Protein AF-A0A942GNZ6-F1 (afdb_monomer)

Mean predicted aligned error: 8.79 Å

Foldseek 3Di:
DDDDDDDPPDDPPLVQQDDPDDDDDDDDDDDDDDDSDSDRDLCCLQPQFHVLFQAADPVLCVQLNVVVVVVVQVQEADDVRNDHHDSSCRGNLNSCVVSVRDLVSVCVSPVVPRADPQCSCLSPVPDQLSNSVRTGRLNWQDDRSDTHGLLNLLLDAVVVCVVVVHDPVSVVVSLVSNVDPSNLLSSLSNQLRVVLVCPPPPPDPCPPQRLSQLQDFFHSVFHHDYPLCCVPQDDPVVSVVVSLCRRCSSVVRPDHSNCSGLLNVCVVVVRDLVSVVVSCVVSVNSDDPQCSVLSPVPDQQSNSVRTGRLNWQDDNRDTHGLCNVPPDAPVVCVVVVHDLVSLVVSLVSCPPSVSSVVSSVNSVVRSVVRVD

pLDDT: mean 85.35, std 20.82, range [24.28, 98.38]

Nearest PDB structures (foldseek):
  4gml-assembly2_B  TM=2.054E-01  e=7.562E+00  Homo sapiens

Solvent-accessible surface area (backbone atoms only — not comparable to full-atom values): 21735 Å² total; per-residue (Å²): 141,81,83,89,81,87,78,84,76,76,73,89,83,59,74,75,47,61,84,94,75,82,92,84,80,90,83,83,91,83,92,78,83,89,71,90,70,75,51,81,39,73,60,70,61,52,27,44,47,30,66,84,48,60,34,72,66,73,63,54,24,75,72,66,36,52,68,56,46,49,63,56,58,70,46,31,34,48,100,92,35,88,71,59,45,63,51,86,62,46,21,41,46,49,48,37,62,75,69,62,56,52,68,69,60,48,54,66,66,43,67,78,71,80,56,52,73,64,38,51,50,20,50,73,61,79,40,64,39,51,34,42,68,59,33,47,15,98,60,28,47,76,55,92,60,43,69,40,25,47,41,53,49,18,51,32,24,43,56,56,38,54,76,71,70,50,50,68,68,61,50,52,58,50,45,71,74,52,77,44,84,95,33,45,51,30,52,44,10,37,50,10,8,47,54,60,70,59,41,97,78,55,74,77,75,77,70,77,79,46,51,65,66,49,42,29,47,47,28,58,82,54,30,12,34,60,52,54,57,69,69,75,76,47,59,66,68,65,48,49,62,56,40,43,41,30,23,42,89,75,39,73,53,75,36,58,54,76,62,52,26,56,45,50,48,37,64,76,69,64,54,52,66,71,60,50,53,49,47,33,52,76,66,69,49,83,61,55,71,67,42,51,50,20,45,72,63,76,38,66,44,48,37,39,73,63,30,48,12,90,51,27,47,78,50,98,57,43,71,41,19,42,56,67,60,58,91,57,58,71,68,58,36,54,76,65,69,53,49,66,69,58,50,57,56,48,48,65,70,47,58,88,42,73,76,43,48,70,45,49,56,52,51,53,54,49,49,59,60,72,74,106

Structure (mmCIF, N/CA/C/O backbone):
data_AF-A0A942GNZ6-F1
#
_entry.id   AF-A0A942GNZ6-F1
#
loop_
_atom_site.group_PDB
_atom_site.id
_atom_site.type_symbol
_atom_site.label_atom_id
_atom_site.label_alt_id
_atom_site.label_comp_id
_atom_site.label_asym_id
_atom_site.label_entity_id
_atom_site.label_seq_id
_atom_site.pdbx_PDB_ins_code
_atom_site.Cartn_x
_atom_site.Cartn_y
_atom_site.Cartn_z
_atom_site.occupancy
_atom_site.B_iso_or_equiv
_atom_site.auth_seq_id
_atom_site.auth_comp_id
_atom_site.auth_asym_id
_atom_site.auth_atom_id
_atom_site.pdbx_PDB_model_num
ATOM 1 N N . MET A 1 1 ? -13.269 -2.669 -59.154 1.00 30.70 1 MET A N 1
ATOM 2 C CA . MET A 1 1 ? -13.558 -4.044 -58.673 1.00 30.70 1 MET A CA 1
ATOM 3 C C . MET A 1 1 ? -12.275 -4.566 -58.035 1.00 30.70 1 MET A C 1
ATOM 5 O O . MET A 1 1 ? -11.305 -4.626 -58.759 1.00 30.70 1 MET A O 1
ATOM 9 N N . LYS A 1 2 ? -12.119 -4.873 -56.744 1.00 30.69 2 LYS A N 1
ATOM 10 C CA . LYS A 1 2 ? -13.015 -5.058 -55.595 1.00 30.69 2 LYS A CA 1
ATOM 11 C C . LYS A 1 2 ? -12.246 -4.643 -54.313 1.00 30.69 2 LYS A C 1
ATOM 13 O O . LYS A 1 2 ? -11.154 -5.141 -54.103 1.00 30.69 2 LYS A O 1
ATOM 18 N N . ARG A 1 3 ? -12.880 -3.760 -53.524 1.00 27.64 3 ARG A N 1
ATOM 19 C CA . ARG A 1 3 ? -13.060 -3.733 -52.047 1.00 27.64 3 ARG A CA 1
ATOM 20 C C . ARG A 1 3 ? -11.822 -3.884 -51.133 1.00 27.64 3 ARG A C 1
ATOM 22 O O . ARG A 1 3 ? -11.177 -4.915 -51.139 1.00 27.64 3 ARG A O 1
ATOM 29 N N . LEU A 1 4 ? -11.459 -2.824 -50.396 1.00 30.05 4 LEU A N 1
ATOM 30 C CA . LEU A 1 4 ? -11.940 -2.470 -49.036 1.00 30.05 4 LEU A CA 1
ATOM 31 C C . LEU A 1 4 ? -11.405 -3.421 -47.952 1.00 30.05 4 LEU A C 1
ATOM 33 O O . LEU A 1 4 ? -11.933 -4.514 -47.814 1.00 30.05 4 LEU A O 1
ATOM 37 N N . PHE A 1 5 ? -10.460 -2.944 -47.137 1.00 24.28 5 PHE A N 1
ATOM 38 C CA . PHE A 1 5 ? -10.601 -2.938 -45.677 1.00 24.28 5 PHE A CA 1
ATOM 39 C C . PHE A 1 5 ? -9.716 -1.828 -45.097 1.00 24.28 5 PHE A C 1
ATOM 41 O O . PHE A 1 5 ? -8.492 -1.914 -45.080 1.00 24.28 5 PHE A O 1
ATOM 48 N N . ALA A 1 6 ? -10.372 -0.746 -44.683 1.00 32.25 6 ALA A N 1
ATOM 49 C CA . ALA A 1 6 ? -9.806 0.240 -43.785 1.00 32.25 6 ALA A CA 1
ATOM 50 C C . ALA A 1 6 ? -9.588 -0.444 -42.429 1.00 32.25 6 ALA A C 1
ATOM 52 O O . ALA A 1 6 ? -10.545 -0.959 -41.851 1.00 32.25 6 ALA A O 1
ATOM 53 N N . LEU A 1 7 ? -8.351 -0.459 -41.937 1.00 25.38 7 LEU A N 1
ATOM 54 C CA . LEU A 1 7 ? -8.066 -0.782 -40.545 1.00 25.38 7 LEU A CA 1
ATOM 55 C C . LEU A 1 7 ? -7.549 0.490 -39.878 1.00 25.38 7 LEU A C 1
ATOM 57 O O . LEU A 1 7 ? -6.362 0.804 -39.888 1.00 25.38 7 LEU A O 1
ATOM 61 N N . SER A 1 8 ? -8.496 1.256 -39.350 1.00 28.06 8 SER A N 1
ATOM 62 C CA . SER A 1 8 ? -8.249 2.311 -38.379 1.00 28.06 8 SER A CA 1
ATOM 63 C C . SER A 1 8 ? -7.692 1.661 -37.109 1.00 28.06 8 SER A C 1
ATOM 65 O O . SER A 1 8 ? -8.455 1.230 -36.249 1.00 28.06 8 SER A O 1
ATOM 67 N N . VAL A 1 9 ? -6.369 1.540 -36.996 1.00 30.28 9 VAL A N 1
ATOM 68 C CA . VAL A 1 9 ? -5.722 1.187 -35.727 1.00 30.28 9 VAL A CA 1
ATOM 69 C C . VAL A 1 9 ? -5.603 2.477 -34.931 1.00 30.28 9 VAL A C 1
ATOM 71 O O . VAL A 1 9 ? -4.687 3.277 -35.118 1.00 30.28 9 VAL A O 1
ATOM 74 N N . ALA A 1 10 ? -6.611 2.696 -34.090 1.00 28.55 10 ALA A N 1
ATOM 75 C CA . ALA A 1 10 ? -6.543 3.640 -32.995 1.00 28.55 10 ALA A CA 1
ATOM 76 C C . ALA A 1 10 ? -5.301 3.308 -32.158 1.00 28.55 10 ALA A C 1
ATOM 78 O O . ALA A 1 10 ? -5.138 2.195 -31.657 1.00 28.55 10 ALA A O 1
ATOM 79 N N . ILE A 1 11 ? -4.407 4.284 -32.096 1.00 35.56 11 ILE A N 1
ATOM 80 C CA . ILE A 1 11 ? -3.143 4.253 -31.379 1.00 35.56 11 ILE A CA 1
ATOM 81 C C . ILE A 1 11 ? -3.418 3.914 -29.909 1.00 35.56 11 ILE A C 1
ATOM 83 O O . ILE A 1 11 ? -4.244 4.547 -29.249 1.00 35.56 11 ILE A O 1
ATOM 87 N N . ILE A 1 12 ? -2.710 2.899 -29.414 1.00 38.16 12 ILE A N 1
ATOM 88 C CA . ILE A 1 12 ? -2.631 2.498 -28.008 1.00 38.16 12 ILE A CA 1
ATOM 89 C C . ILE A 1 12 ? -1.892 3.617 -27.255 1.00 38.16 12 ILE A C 1
ATOM 91 O O . ILE A 1 12 ? -0.700 3.542 -27.006 1.00 38.16 12 ILE A O 1
ATOM 95 N N . LEU A 1 13 ? -2.610 4.700 -26.964 1.00 33.84 13 LEU A N 1
ATOM 96 C CA . LEU A 1 13 ? -2.236 5.751 -26.008 1.00 33.84 13 LEU A CA 1
ATOM 97 C C . LEU A 1 13 ? -3.408 6.078 -25.058 1.00 33.84 13 LEU A C 1
ATOM 99 O O . LEU A 1 13 ? -3.361 7.047 -24.314 1.00 33.84 13 LEU A O 1
ATOM 103 N N . VAL A 1 14 ? -4.466 5.249 -25.056 1.00 31.88 14 VAL A N 1
ATOM 104 C CA . VAL A 1 14 ? -5.669 5.416 -24.205 1.00 31.88 14 VAL A CA 1
ATOM 105 C C . VAL A 1 14 ? -6.082 4.117 -23.477 1.00 31.88 14 VAL A C 1
ATOM 107 O O . VAL A 1 14 ? -7.040 4.101 -22.715 1.00 31.88 14 VAL A O 1
ATOM 110 N N . LEU A 1 15 ? -5.358 3.001 -23.631 1.00 31.75 15 LEU A N 1
ATOM 111 C CA . LEU A 1 15 ? -5.789 1.702 -23.072 1.00 31.75 15 LEU A CA 1
ATOM 112 C C . LEU A 1 15 ? -5.296 1.379 -21.647 1.00 31.75 15 LEU A C 1
ATOM 114 O O . LEU A 1 15 ? -5.539 0.273 -21.175 1.00 31.75 15 LEU A O 1
ATOM 118 N N . LEU A 1 16 ? -4.675 2.329 -20.938 1.00 37.81 16 LEU A N 1
ATOM 119 C CA . LEU A 1 16 ? -4.402 2.199 -19.493 1.00 37.81 16 LEU A CA 1
ATOM 120 C C . LEU A 1 16 ? -5.366 3.011 -18.601 1.00 37.81 16 LEU A C 1
ATOM 122 O O . LEU A 1 16 ? -5.393 2.784 -17.394 1.00 37.81 16 LEU A O 1
ATOM 126 N N . SER A 1 17 ? -6.206 3.892 -19.169 1.00 33.50 17 SER A N 1
ATOM 127 C CA . SER A 1 17 ? -7.111 4.786 -18.413 1.00 33.50 17 SER A CA 1
ATOM 128 C C . SER A 1 17 ? -8.609 4.507 -18.591 1.00 33.50 17 SER A C 1
ATOM 130 O O . SER A 1 17 ? -9.454 5.217 -18.049 1.00 33.50 17 SER A O 1
ATOM 132 N N . VAL A 1 18 ? -8.977 3.450 -19.312 1.00 34.66 18 VAL A N 1
ATOM 133 C CA . VAL A 1 18 ? -10.366 2.995 -19.443 1.00 34.66 18 VAL A CA 1
ATOM 134 C C . VAL A 1 18 ? -10.344 1.482 -19.240 1.00 34.66 18 VAL A C 1
ATOM 136 O O . VAL A 1 18 ? -9.427 0.836 -19.731 1.00 34.66 18 VAL A O 1
ATOM 139 N N . TRP A 1 19 ? -11.365 0.917 -18.590 1.00 33.91 19 TRP A N 1
ATOM 140 C CA . TRP A 1 19 ? -11.594 -0.526 -18.353 1.00 33.91 19 TRP A CA 1
ATOM 141 C C . TRP A 1 19 ? -11.215 -1.064 -16.961 1.00 33.91 19 TRP A C 1
ATOM 143 O O . TRP A 1 19 ? -10.550 -2.084 -16.809 1.00 33.91 19 TRP A O 1
ATOM 153 N N . GLY A 1 20 ? -11.785 -0.422 -15.936 1.00 29.28 20 GLY A N 1
ATOM 154 C CA . GLY A 1 20 ? -12.103 -1.024 -14.635 1.00 29.28 20 GLY A CA 1
ATOM 155 C C . GLY A 1 20 ? -13.591 -1.381 -14.463 1.00 29.28 20 GLY A C 1
ATOM 156 O O . GLY A 1 20 ? -14.082 -1.384 -13.342 1.00 29.28 20 GLY A O 1
ATOM 157 N N . CYS A 1 21 ? -14.341 -1.644 -15.540 1.00 26.30 21 CYS A N 1
ATOM 158 C CA . CYS A 1 21 ? -15.750 -2.054 -15.457 1.00 26.30 21 CYS A CA 1
ATOM 159 C C . CYS A 1 21 ? -15.958 -3.408 -16.143 1.00 26.30 21 CYS A C 1
ATOM 161 O O . CYS A 1 21 ? -15.925 -3.499 -17.367 1.00 26.30 21 CYS A O 1
ATOM 163 N N . SER A 1 22 ? -16.196 -4.456 -15.351 1.00 28.67 22 SER A N 1
ATOM 164 C CA . SER A 1 22 ? -16.957 -5.624 -15.809 1.00 28.67 22 SER A CA 1
ATOM 165 C C . SER A 1 22 ? -18.412 -5.464 -15.363 1.00 28.67 22 SER A C 1
ATOM 167 O O . SER A 1 22 ? -18.643 -5.231 -14.174 1.00 28.67 22 SER A O 1
ATOM 169 N N . PRO A 1 23 ? -19.389 -5.603 -16.272 1.00 29.11 23 PRO A N 1
ATOM 170 C CA . PRO A 1 23 ? -20.788 -5.735 -15.916 1.00 29.11 23 PRO A CA 1
ATOM 171 C C . PRO A 1 23 ? -21.055 -7.201 -15.564 1.00 29.11 23 PRO A C 1
ATOM 173 O O . PRO A 1 23 ? -20.909 -8.061 -16.420 1.00 29.11 23 PRO A O 1
ATOM 176 N N . ASP A 1 24 ? -21.367 -7.475 -14.296 1.00 27.41 24 ASP A N 1
ATOM 177 C CA . ASP A 1 24 ? -22.342 -8.496 -13.882 1.00 27.41 24 ASP A CA 1
ATOM 178 C C . ASP A 1 24 ? -22.427 -8.559 -12.350 1.00 27.41 24 ASP A C 1
ATOM 180 O O . ASP A 1 24 ? -21.674 -9.271 -11.685 1.00 27.41 24 ASP A O 1
ATOM 184 N N . ARG A 1 25 ? -23.376 -7.793 -11.792 1.00 25.72 25 ARG A N 1
ATOM 185 C CA . ARG A 1 25 ? -24.180 -8.146 -10.604 1.00 25.72 25 ARG A CA 1
ATOM 186 C C . ARG A 1 25 ? -25.347 -7.157 -10.448 1.00 25.72 25 ARG A C 1
ATOM 188 O O . ARG A 1 25 ? -25.228 -6.103 -9.836 1.00 25.72 25 ARG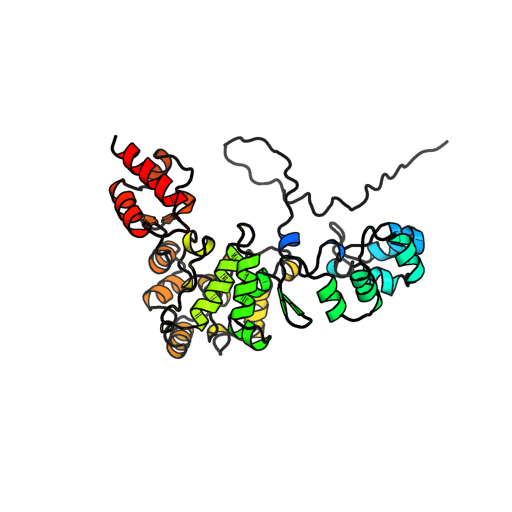 A O 1
ATOM 195 N N . ILE A 1 26 ? -26.490 -7.532 -11.017 1.00 27.45 26 ILE A N 1
ATOM 196 C CA . ILE A 1 26 ? -27.843 -7.111 -10.598 1.00 27.45 26 ILE A CA 1
ATOM 197 C C . ILE A 1 26 ? -28.095 -7.783 -9.223 1.00 27.45 26 ILE A C 1
ATOM 199 O O . ILE A 1 26 ? -27.722 -8.944 -9.078 1.00 27.45 26 ILE A O 1
ATOM 203 N N . ALA A 1 27 ? -28.649 -7.207 -8.145 1.00 26.77 27 ALA A N 1
ATOM 204 C CA . ALA A 1 27 ? -29.471 -6.021 -7.845 1.00 26.77 27 ALA A CA 1
ATOM 205 C C . ALA A 1 27 ? -29.031 -5.449 -6.458 1.00 26.77 27 ALA A C 1
ATOM 207 O O . ALA A 1 27 ? -28.378 -6.166 -5.709 1.00 26.77 27 ALA A O 1
ATOM 208 N N . SER A 1 28 ? -29.327 -4.225 -5.993 1.00 28.25 28 SER A N 1
ATOM 209 C CA . SER A 1 28 ? -30.543 -3.412 -6.134 1.00 28.25 28 SER A CA 1
ATOM 210 C C . SER A 1 28 ? -30.326 -1.915 -5.798 1.00 28.25 28 SER A C 1
ATOM 212 O O . SER A 1 28 ? -29.777 -1.596 -4.749 1.00 28.25 28 SER A O 1
ATOM 214 N N . ASN A 1 29 ? -30.895 -1.056 -6.655 1.00 28.33 29 ASN A N 1
ATOM 215 C CA . ASN A 1 29 ? -31.471 0.292 -6.467 1.00 28.33 29 ASN A CA 1
ATOM 216 C C . ASN A 1 29 ? -30.676 1.459 -5.834 1.00 28.33 29 ASN A C 1
ATOM 218 O O . ASN A 1 29 ? -30.572 1.573 -4.617 1.00 28.33 29 ASN A O 1
ATOM 222 N N . GLY A 1 30 ? -30.355 2.451 -6.680 1.00 25.31 30 GLY A N 1
ATOM 223 C CA . GLY A 1 30 ? -30.144 3.856 -6.294 1.00 25.31 30 GLY A CA 1
ATOM 224 C C . GLY A 1 30 ? -29.329 4.638 -7.329 1.00 25.31 30 GLY A C 1
ATOM 225 O O . GLY A 1 30 ? -28.113 4.535 -7.337 1.00 25.31 30 GLY A O 1
ATOM 226 N N . SER A 1 31 ? -29.984 5.386 -8.221 1.00 34.44 31 SER A N 1
ATOM 227 C CA . SER A 1 31 ? -29.381 6.066 -9.380 1.00 34.44 31 SER A CA 1
ATOM 228 C C . SER A 1 31 ? -28.439 7.222 -9.023 1.00 34.44 31 SER A C 1
ATOM 230 O O . SER A 1 31 ? -28.884 8.119 -8.311 1.00 34.44 31 SER A O 1
ATOM 232 N N . ILE A 1 32 ? -27.253 7.301 -9.641 1.00 30.58 32 ILE A N 1
ATOM 233 C CA . ILE A 1 32 ? -26.546 8.556 -9.978 1.00 30.58 32 ILE A CA 1
ATOM 234 C C . ILE A 1 32 ? -25.760 8.304 -11.277 1.00 30.58 32 ILE A C 1
ATOM 236 O O . ILE A 1 32 ? -25.175 7.240 -11.441 1.00 30.58 32 ILE A O 1
ATOM 240 N N . GLY A 1 33 ? -25.837 9.247 -12.220 1.00 25.83 33 GLY A N 1
ATOM 241 C CA . GLY A 1 33 ? -25.373 9.106 -13.600 1.00 25.83 33 GLY A CA 1
ATOM 242 C C . GLY A 1 33 ? -23.880 8.821 -13.763 1.00 25.83 33 GLY A C 1
ATOM 243 O O . GLY A 1 33 ? -23.040 9.409 -13.083 1.00 25.83 33 GLY A O 1
ATOM 244 N N . ASP A 1 34 ? -23.584 7.953 -14.728 1.00 28.97 34 ASP A N 1
ATOM 245 C CA . ASP A 1 34 ? -22.237 7.625 -15.178 1.00 28.97 34 ASP A CA 1
ATOM 246 C C . ASP A 1 34 ? -21.576 8.851 -15.817 1.00 28.97 34 ASP A C 1
ATOM 248 O O . ASP A 1 34 ? -21.772 9.173 -16.991 1.00 28.97 34 ASP A O 1
ATOM 252 N N . VAL A 1 35 ? -20.762 9.543 -15.027 1.00 29.16 35 VAL A N 1
ATOM 253 C CA . VAL A 1 35 ? -19.700 10.399 -15.545 1.00 29.16 35 VAL A CA 1
ATOM 254 C C . VAL A 1 35 ? -18.499 9.489 -15.774 1.00 29.16 35 VAL A C 1
ATOM 256 O O . VAL A 1 35 ? -17.950 8.931 -14.826 1.00 29.16 35 VAL A O 1
ATOM 259 N N . ALA A 1 36 ? -18.090 9.332 -17.033 1.00 32.31 36 ALA A N 1
ATOM 260 C CA . ALA A 1 36 ? -16.827 8.698 -17.386 1.00 32.31 36 ALA A CA 1
ATOM 261 C C . ALA A 1 36 ? -15.671 9.524 -16.795 1.00 32.31 36 ALA A C 1
ATOM 263 O O . ALA A 1 36 ? -15.212 10.499 -17.387 1.00 32.31 36 ALA A O 1
ATOM 264 N N . SER A 1 37 ? -15.239 9.156 -15.592 1.00 30.45 37 SER A N 1
ATOM 265 C CA . SER A 1 37 ? -14.020 9.656 -14.971 1.00 30.45 37 SER A CA 1
ATOM 266 C C . SER A 1 37 ? -12.858 8.823 -15.501 1.00 30.45 37 SER A C 1
ATOM 268 O O . SER A 1 37 ? -12.785 7.622 -15.234 1.00 30.45 37 SER A O 1
ATOM 270 N N . GLY A 1 38 ? -11.965 9.441 -16.278 1.00 32.91 38 GLY A N 1
ATOM 271 C CA . GLY A 1 38 ? -10.654 8.881 -16.613 1.00 32.91 38 GLY A CA 1
ATOM 272 C C . GLY A 1 38 ? -9.773 8.852 -15.366 1.00 32.91 38 GLY A C 1
ATOM 273 O O . GLY A 1 38 ? -8.862 9.661 -15.231 1.00 32.91 38 GLY A O 1
ATOM 274 N N . GLY A 1 39 ? -10.115 7.984 -14.414 1.00 34.97 39 GLY A N 1
ATOM 275 C CA . GLY A 1 39 ? -9.383 7.816 -13.169 1.00 34.97 39 GLY A CA 1
ATOM 276 C C . GLY A 1 39 ? -8.061 7.112 -13.436 1.00 34.97 39 GLY A C 1
ATOM 277 O O . GLY A 1 39 ? -8.053 6.027 -14.017 1.00 34.97 39 GLY A O 1
ATOM 278 N N . SER A 1 40 ? -6.962 7.725 -12.996 1.00 54.16 40 SER A N 1
ATOM 279 C CA . SER A 1 40 ? -5.656 7.076 -12.886 1.00 54.16 40 SER A CA 1
ATOM 280 C C . SER A 1 40 ? -5.833 5.689 -12.283 1.00 54.16 40 SER A C 1
ATOM 282 O O . SER A 1 40 ? -6.321 5.539 -11.158 1.00 54.16 40 SER A O 1
ATOM 284 N N . SER A 1 41 ? -5.498 4.657 -13.055 1.00 72.94 41 SER A N 1
ATOM 285 C CA . SER A 1 41 ? -5.604 3.288 -12.568 1.00 72.94 41 SER A CA 1
ATOM 286 C C . SER A 1 41 ? -4.675 3.137 -11.358 1.00 72.94 41 SER A C 1
ATOM 288 O O . SER A 1 41 ? -3.578 3.693 -11.335 1.00 72.94 41 SER A O 1
ATOM 290 N N . ARG A 1 42 ? -5.078 2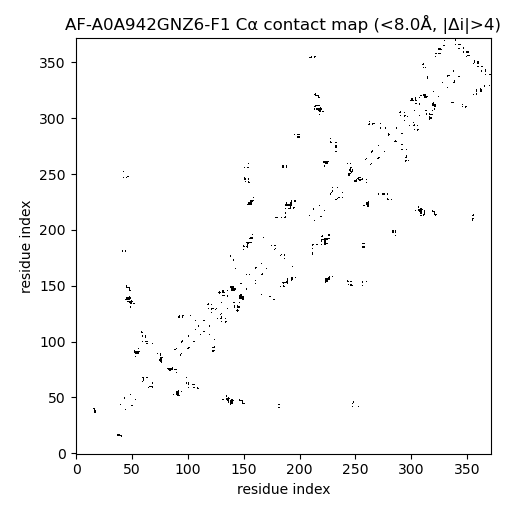.382 -10.327 1.00 80.81 42 ARG A N 1
ATOM 291 C CA . ARG A 1 42 ? -4.251 2.132 -9.121 1.00 80.81 42 ARG A CA 1
ATOM 292 C C . ARG A 1 42 ? -2.829 1.637 -9.461 1.00 80.81 42 ARG A C 1
ATOM 294 O O . ARG A 1 42 ? -1.904 1.793 -8.672 1.00 80.81 42 ARG A O 1
ATOM 301 N N . TRP A 1 43 ? -2.658 1.079 -10.657 1.00 79.06 43 TRP A N 1
ATOM 302 C CA . TRP A 1 43 ? -1.380 0.700 -11.240 1.00 79.06 43 TRP A CA 1
ATOM 303 C C . TRP A 1 43 ? -0.419 1.881 -11.465 1.00 79.06 43 TRP A C 1
ATOM 305 O O . TRP A 1 43 ? 0.763 1.729 -11.186 1.00 79.06 43 TRP A O 1
ATOM 315 N N . GLU A 1 44 ? -0.886 3.059 -11.888 1.00 82.81 44 GLU A N 1
ATOM 316 C CA . GLU A 1 44 ? -0.031 4.250 -12.072 1.00 82.81 44 GLU A CA 1
ATOM 317 C C . GLU A 1 44 ? 0.602 4.698 -10.748 1.00 82.81 44 GLU A C 1
ATOM 319 O O . GLU A 1 44 ? 1.790 5.007 -10.679 1.00 82.81 44 GLU A O 1
ATOM 324 N N . PHE A 1 45 ? -0.183 4.664 -9.670 1.00 89.19 45 PHE A N 1
ATOM 325 C CA . PHE A 1 45 ? 0.265 5.004 -8.320 1.00 89.19 45 PHE A CA 1
ATOM 326 C C . PHE A 1 45 ? 1.284 4.003 -7.762 1.00 89.19 45 PHE A C 1
ATOM 328 O O . PHE A 1 45 ? 2.198 4.383 -7.034 1.00 89.19 45 PHE A O 1
ATOM 335 N N . LEU A 1 46 ? 1.148 2.725 -8.114 1.00 90.75 46 LEU A N 1
ATOM 336 C CA . LEU A 1 46 ? 1.974 1.633 -7.590 1.00 90.75 46 LEU A CA 1
ATOM 337 C C . LEU A 1 46 ? 3.019 1.122 -8.590 1.00 90.75 46 LEU A C 1
ATOM 339 O O . LEU A 1 46 ? 3.652 0.092 -8.362 1.00 90.75 46 LEU A O 1
ATOM 343 N N . SER A 1 47 ? 3.241 1.854 -9.681 1.00 90.31 47 SER A N 1
ATOM 344 C CA . SER A 1 47 ? 4.316 1.564 -10.626 1.00 90.31 47 SER A CA 1
ATOM 345 C C . SER A 1 47 ? 5.661 2.008 -10.047 1.00 90.31 47 SER A C 1
ATOM 347 O O . SER A 1 47 ? 5.759 3.118 -9.520 1.00 90.31 47 SER A O 1
ATOM 349 N N . PRO A 1 48 ? 6.718 1.175 -10.123 1.00 94.50 48 PRO A N 1
ATOM 350 C CA . PRO A 1 48 ? 8.027 1.559 -9.603 1.00 94.50 48 PRO A CA 1
ATOM 351 C C . PRO A 1 48 ? 8.641 2.682 -10.444 1.00 94.50 48 PRO A C 1
ATOM 353 O O . PRO A 1 48 ? 9.227 3.618 -9.906 1.00 94.50 48 PRO A O 1
ATOM 356 N N . LEU A 1 49 ? 8.473 2.611 -11.762 1.00 95.38 49 LEU A N 1
ATOM 357 C CA . LEU A 1 49 ? 8.970 3.612 -12.694 1.00 95.38 49 LEU A CA 1
ATOM 358 C C . LEU A 1 49 ? 7.811 4.442 -13.256 1.00 95.38 49 LEU A C 1
ATOM 360 O O . LEU A 1 49 ? 6.657 4.014 -13.219 1.00 95.38 49 LEU A O 1
ATOM 364 N N . ASP A 1 50 ? 8.125 5.643 -13.724 1.00 93.19 50 ASP A N 1
ATOM 365 C CA . ASP A 1 50 ? 7.197 6.562 -14.364 1.00 93.19 50 ASP A CA 1
ATOM 366 C C . ASP A 1 50 ? 6.528 5.880 -15.571 1.00 93.19 50 ASP A C 1
ATOM 368 O O . ASP A 1 50 ? 7.208 5.156 -16.306 1.00 93.19 50 ASP A O 1
ATOM 372 N N . PRO A 1 51 ? 5.220 6.082 -15.809 1.00 90.19 51 PRO A N 1
ATOM 373 C CA . PRO A 1 51 ? 4.531 5.493 -16.953 1.00 90.19 51 PRO A CA 1
ATOM 374 C C . PRO A 1 51 ? 5.229 5.708 -18.304 1.00 90.19 51 PRO A C 1
ATOM 376 O O . PRO A 1 51 ? 5.158 4.821 -19.149 1.00 90.19 51 PRO A O 1
ATOM 379 N N . ILE A 1 52 ? 5.964 6.812 -18.501 1.00 91.31 52 ILE A N 1
ATOM 380 C CA . ILE A 1 52 ? 6.729 7.072 -19.736 1.00 91.31 52 ILE A CA 1
ATOM 381 C C . ILE A 1 52 ? 7.839 6.038 -20.007 1.00 91.31 52 ILE A C 1
ATOM 383 O O . ILE A 1 52 ? 8.305 5.884 -21.137 1.00 91.31 52 ILE A O 1
ATOM 387 N N . PHE A 1 53 ? 8.274 5.314 -18.972 1.00 94.50 53 PHE A N 1
ATOM 388 C CA . PHE A 1 53 ? 9.213 4.202 -19.091 1.00 94.50 53 PHE A CA 1
ATOM 389 C C . PHE A 1 53 ? 8.554 2.949 -19.689 1.00 94.50 53 PHE A C 1
ATOM 391 O O . PHE A 1 53 ? 9.204 2.183 -20.410 1.00 94.50 53 PHE A O 1
ATOM 398 N N . TYR A 1 54 ? 7.270 2.736 -19.380 1.00 90.31 54 TYR A N 1
ATOM 399 C CA . TYR A 1 54 ? 6.474 1.574 -19.773 1.00 90.31 54 TYR A CA 1
ATOM 400 C C . TYR A 1 54 ? 5.701 1.862 -21.053 1.00 90.31 54 TYR A C 1
ATOM 402 O O . TYR A 1 54 ? 4.529 2.235 -21.050 1.00 90.31 54 TYR A O 1
ATOM 410 N N . GLY A 1 55 ? 6.379 1.681 -22.173 1.00 88.19 55 GLY A N 1
ATOM 411 C CA . GLY A 1 55 ? 5.838 2.002 -23.476 1.00 88.19 55 GLY A CA 1
ATOM 412 C C . GLY A 1 55 ? 6.948 2.146 -24.493 1.00 88.19 55 GLY A C 1
ATOM 413 O O . GLY A 1 55 ? 8.135 2.088 -24.167 1.00 88.19 55 GLY A O 1
ATOM 414 N N . VAL A 1 56 ? 6.541 2.331 -25.741 1.00 91.56 56 VAL A N 1
ATOM 415 C CA . VAL A 1 56 ? 7.448 2.718 -26.814 1.00 91.56 56 VAL A CA 1
ATOM 416 C C . VAL A 1 56 ? 6.778 3.816 -27.610 1.00 91.56 56 VAL A C 1
ATOM 418 O O . VAL A 1 56 ? 5.670 3.628 -28.116 1.00 91.56 56 VAL A O 1
ATOM 421 N N . ASP A 1 57 ? 7.452 4.953 -27.728 1.00 92.12 57 ASP A N 1
ATOM 422 C CA . ASP A 1 57 ? 6.941 6.057 -28.520 1.00 92.12 57 ASP A CA 1
ATOM 423 C C . ASP A 1 57 ? 6.829 5.703 -29.996 1.00 92.12 57 ASP A C 1
ATOM 425 O O . ASP A 1 57 ? 7.649 4.987 -30.579 1.00 92.12 57 ASP A O 1
ATOM 429 N N . THR A 1 58 ? 5.832 6.296 -30.646 1.00 90.56 58 THR A N 1
ATOM 430 C CA . THR A 1 58 ? 5.572 6.059 -32.067 1.00 90.56 58 THR A CA 1
ATOM 431 C C . THR A 1 58 ? 6.735 6.491 -32.957 1.00 90.56 58 THR A C 1
ATOM 433 O O . THR A 1 58 ? 6.916 5.905 -34.024 1.00 90.56 58 THR A O 1
ATOM 436 N N . PHE A 1 59 ? 7.551 7.464 -32.522 1.00 94.75 59 PHE A N 1
ATOM 437 C CA . PHE A 1 59 ? 8.708 7.927 -33.293 1.00 94.75 59 PHE A CA 1
ATOM 438 C C . PHE A 1 59 ? 9.779 6.841 -33.455 1.00 94.75 59 PHE A C 1
ATOM 440 O O . PHE A 1 59 ? 10.534 6.875 -34.423 1.00 94.75 59 PHE A O 1
ATOM 447 N N . ILE A 1 60 ? 9.824 5.831 -32.575 1.00 97.12 60 ILE A N 1
ATOM 448 C CA . ILE A 1 60 ? 10.717 4.678 -32.749 1.00 97.12 60 ILE A CA 1
ATOM 449 C C . ILE A 1 60 ? 10.392 3.953 -34.057 1.00 97.12 60 ILE A C 1
ATOM 451 O O . ILE A 1 60 ? 11.298 3.559 -34.788 1.00 97.12 60 ILE A O 1
ATOM 455 N N . GLY A 1 61 ? 9.107 3.857 -34.410 1.00 96.25 61 GLY A N 1
ATOM 456 C CA . GLY A 1 61 ? 8.661 3.274 -35.674 1.00 96.25 61 GLY A CA 1
ATOM 457 C C . GLY A 1 61 ? 9.079 4.092 -36.897 1.00 96.25 61 GLY A C 1
ATOM 458 O O . GLY A 1 61 ? 9.254 3.522 -37.971 1.00 96.25 61 GLY A O 1
ATOM 459 N N . ASP A 1 62 ? 9.287 5.400 -36.742 1.00 95.81 62 ASP A N 1
ATOM 460 C CA . ASP A 1 62 ? 9.814 6.251 -37.810 1.00 95.81 62 ASP A CA 1
ATOM 461 C C . ASP A 1 62 ? 11.342 6.086 -37.974 1.00 95.81 62 ASP A C 1
ATOM 463 O O . ASP A 1 62 ? 11.862 6.338 -39.059 1.00 95.81 62 ASP A O 1
ATOM 467 N N . ILE A 1 63 ? 12.058 5.609 -36.942 1.00 97.88 63 ILE A N 1
ATOM 468 C CA . ILE A 1 63 ? 13.499 5.301 -37.007 1.00 97.88 63 ILE A CA 1
ATOM 469 C C . ILE A 1 63 ? 13.745 3.900 -37.586 1.00 97.88 63 ILE A C 1
ATOM 471 O O . ILE A 1 63 ? 14.531 3.747 -38.518 1.00 97.88 63 ILE A O 1
ATOM 475 N N . VAL A 1 64 ? 13.088 2.866 -37.045 1.00 97.81 64 VAL A N 1
ATOM 476 C CA . VAL A 1 64 ? 13.388 1.454 -37.387 1.00 97.81 64 VAL A CA 1
ATOM 477 C C . VAL A 1 64 ? 12.411 0.823 -38.382 1.00 97.81 64 VAL A C 1
ATOM 479 O O . VAL A 1 64 ? 12.561 -0.341 -38.763 1.00 97.81 64 VAL A O 1
ATOM 482 N N . GLY A 1 65 ? 11.396 1.578 -38.800 1.00 97.62 65 GLY A N 1
ATOM 483 C CA . GLY A 1 65 ? 10.281 1.092 -39.604 1.00 97.62 65 GLY A CA 1
ATOM 484 C C . GLY A 1 65 ? 9.131 0.560 -38.744 1.00 97.62 65 GLY A C 1
ATOM 485 O O . GLY A 1 65 ? 9.319 -0.199 -37.791 1.00 97.62 65 GLY A O 1
ATOM 486 N N . ARG A 1 66 ? 7.901 0.940 -39.109 1.00 96.19 66 ARG A N 1
ATOM 487 C CA . ARG A 1 66 ? 6.685 0.588 -38.356 1.00 96.19 66 ARG A CA 1
ATOM 488 C C . ARG A 1 66 ? 6.444 -0.913 -38.282 1.00 96.19 66 ARG A C 1
ATOM 490 O O . ARG A 1 66 ? 6.050 -1.402 -37.232 1.00 96.19 66 ARG A O 1
ATOM 497 N N . GLU A 1 67 ? 6.701 -1.637 -39.367 1.00 97.75 67 GLU A N 1
ATOM 498 C CA . GLU A 1 67 ? 6.546 -3.096 -39.406 1.00 97.75 67 GLU A CA 1
ATOM 499 C C . GLU A 1 67 ? 7.500 -3.783 -38.422 1.00 97.75 67 GLU A C 1
ATOM 501 O O . GLU A 1 67 ? 7.078 -4.667 -37.681 1.00 97.75 67 GLU A O 1
ATOM 506 N N . THR A 1 68 ? 8.750 -3.314 -38.339 1.00 98.00 68 THR A N 1
ATOM 507 C CA . THR A 1 68 ? 9.746 -3.800 -37.373 1.00 98.00 68 THR A CA 1
ATOM 508 C C . THR A 1 68 ? 9.287 -3.565 -35.935 1.00 98.00 68 THR A C 1
ATOM 510 O O . THR A 1 68 ? 9.333 -4.482 -35.115 1.00 98.00 68 THR A O 1
ATOM 513 N N . LEU A 1 69 ? 8.814 -2.352 -35.626 1.00 97.00 69 LEU A N 1
ATOM 514 C CA . LEU A 1 69 ? 8.322 -2.018 -34.289 1.00 97.00 69 LEU A CA 1
ATOM 515 C C . LEU A 1 69 ? 7.091 -2.858 -33.916 1.00 97.00 69 LEU A C 1
ATOM 517 O O . LEU A 1 69 ? 7.040 -3.409 -32.820 1.00 97.00 69 LEU A O 1
ATOM 521 N N . ILE A 1 70 ? 6.120 -3.000 -34.822 1.00 95.62 70 ILE A N 1
ATOM 522 C CA . ILE A 1 70 ? 4.916 -3.812 -34.589 1.00 95.62 70 ILE A CA 1
ATOM 523 C C . ILE A 1 70 ? 5.299 -5.274 -34.344 1.00 95.62 70 ILE A C 1
ATOM 525 O O . ILE A 1 70 ? 4.861 -5.855 -33.354 1.00 95.62 70 ILE A O 1
ATOM 529 N N . ALA A 1 71 ? 6.168 -5.849 -35.180 1.00 96.56 71 ALA A N 1
ATOM 530 C CA . ALA A 1 71 ? 6.634 -7.225 -35.018 1.00 96.56 71 ALA A CA 1
ATOM 531 C C . ALA A 1 71 ? 7.361 -7.453 -33.681 1.00 96.56 71 ALA A C 1
ATOM 533 O O . ALA A 1 71 ? 7.314 -8.551 -33.125 1.00 96.56 71 ALA A O 1
ATOM 534 N N . TRP A 1 72 ? 8.029 -6.428 -33.148 1.00 96.75 72 TRP A N 1
ATOM 535 C CA . TRP A 1 72 ? 8.625 -6.468 -31.816 1.00 96.75 72 TRP A CA 1
ATOM 536 C C . TRP A 1 72 ? 7.569 -6.398 -30.704 1.00 96.75 72 TRP A C 1
ATOM 538 O O . TRP A 1 72 ? 7.569 -7.251 -29.818 1.00 96.75 72 TRP A O 1
ATOM 548 N N . ILE A 1 73 ? 6.611 -5.468 -30.791 1.00 94.75 73 ILE A N 1
ATOM 549 C CA . ILE A 1 73 ? 5.502 -5.331 -29.828 1.00 94.75 73 ILE A CA 1
ATOM 550 C C . ILE A 1 73 ? 4.659 -6.617 -29.752 1.00 94.75 73 ILE A C 1
ATOM 552 O O . ILE A 1 73 ? 4.254 -7.042 -28.670 1.00 94.75 73 ILE A O 1
ATOM 556 N N . GLU A 1 74 ? 4.421 -7.289 -30.879 1.00 93.94 74 GLU A N 1
ATOM 557 C CA . GLU A 1 74 ? 3.621 -8.518 -30.936 1.00 93.94 74 GLU A CA 1
ATOM 558 C C . GLU A 1 74 ? 4.242 -9.708 -30.179 1.00 93.94 74 GLU A C 1
ATOM 560 O O . GLU A 1 74 ? 3.566 -10.722 -29.974 1.00 93.94 74 GLU A O 1
ATOM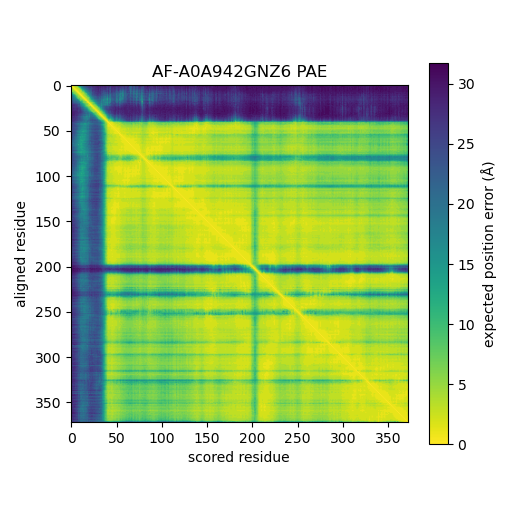 565 N N . GLN A 1 75 ? 5.500 -9.618 -29.738 1.00 95.06 75 GLN A N 1
ATOM 566 C CA . GLN A 1 75 ? 6.154 -10.656 -28.932 1.00 95.06 75 GLN A CA 1
ATOM 567 C C . GLN A 1 75 ? 5.693 -10.655 -27.468 1.00 95.06 75 GLN A C 1
ATOM 569 O O . GLN A 1 75 ? 5.837 -11.673 -26.781 1.00 95.06 75 GLN A O 1
ATOM 574 N N . PHE A 1 76 ? 5.144 -9.538 -26.989 1.00 93.75 76 PHE A N 1
ATOM 575 C CA . PHE A 1 76 ? 4.722 -9.362 -25.604 1.00 93.75 76 PHE A CA 1
ATOM 576 C C . PHE A 1 76 ? 3.274 -9.808 -25.387 1.00 93.75 76 PHE A C 1
ATOM 578 O O . PHE A 1 76 ? 2.460 -9.892 -26.312 1.00 93.75 76 PHE A O 1
ATOM 585 N N . GLN A 1 77 ? 2.955 -10.132 -24.137 1.00 89.94 77 GLN A N 1
ATOM 586 C CA . GLN A 1 77 ? 1.592 -10.418 -23.714 1.00 89.94 77 GLN A CA 1
ATOM 587 C C . GLN A 1 77 ? 0.699 -9.187 -23.900 1.00 89.94 77 GLN A C 1
ATOM 589 O O . GLN A 1 77 ? 1.113 -8.055 -23.659 1.00 89.94 77 GLN A O 1
ATOM 594 N N . SER A 1 78 ? -0.555 -9.418 -24.281 1.00 82.75 78 SER A N 1
ATOM 595 C CA . SER A 1 78 ? -1.569 -8.370 -24.411 1.00 82.75 78 SER A CA 1
ATOM 596 C C . SER A 1 78 ? -2.934 -8.851 -23.908 1.00 82.75 78 SER A C 1
ATOM 598 O O . SER A 1 78 ? -3.148 -10.063 -23.753 1.00 82.75 78 SER A O 1
ATOM 600 N N . PRO A 1 79 ? -3.888 -7.940 -23.643 1.00 67.94 79 PRO A N 1
ATOM 601 C CA . PRO A 1 79 ? -5.272 -8.316 -23.374 1.00 67.94 79 PRO A CA 1
ATOM 602 C C . PRO A 1 79 ? -5.838 -9.115 -24.562 1.00 67.94 79 PRO A C 1
ATOM 604 O O . PRO A 1 79 ? -6.100 -8.569 -25.627 1.00 67.94 79 PRO A O 1
ATOM 607 N N . GLY A 1 80 ? -5.961 -10.436 -24.403 1.00 75.00 80 GLY A N 1
ATOM 608 C CA . GLY A 1 80 ? -6.362 -11.370 -25.468 1.00 75.00 80 GLY A CA 1
ATOM 609 C C . GLY A 1 80 ? -5.244 -12.288 -25.981 1.00 75.00 80 GLY A C 1
ATOM 610 O O . GLY A 1 80 ? -5.535 -13.319 -26.586 1.00 75.00 80 GLY A O 1
ATOM 611 N N . LYS A 1 81 ? -3.976 -11.996 -25.666 1.00 82.62 81 LYS A N 1
ATOM 612 C CA . LYS A 1 81 ? -2.817 -12.846 -25.968 1.00 82.62 81 LYS A CA 1
ATOM 613 C C . LYS A 1 81 ? -1.994 -13.087 -24.702 1.00 82.62 81 LYS A C 1
ATOM 615 O O . LYS A 1 81 ? -1.023 -12.399 -24.415 1.00 82.62 81 LYS A O 1
ATOM 620 N N . LEU A 1 82 ? -2.375 -14.120 -23.951 1.00 80.12 82 LEU A N 1
ATOM 621 C CA . LEU A 1 82 ? -1.694 -14.503 -22.704 1.00 80.12 82 LEU A CA 1
ATOM 622 C C . LEU A 1 82 ? -0.358 -15.237 -22.924 1.00 80.12 82 LEU A C 1
ATOM 624 O O . LEU A 1 82 ? 0.359 -15.497 -21.964 1.00 80.12 82 LEU A O 1
ATOM 628 N N . LYS A 1 83 ? -0.025 -15.601 -24.169 1.00 84.88 83 LYS A N 1
ATOM 629 C CA . LYS A 1 83 ? 1.251 -16.234 -24.532 1.00 84.88 83 LYS A CA 1
ATOM 630 C C . LYS A 1 83 ? 2.202 -15.190 -25.114 1.00 84.88 83 LYS A C 1
ATOM 632 O O . LYS A 1 83 ? 1.842 -14.523 -26.079 1.00 84.88 83 LYS A O 1
ATOM 637 N N . GLY A 1 84 ? 3.415 -15.113 -24.581 1.00 89.31 84 GLY A N 1
ATOM 638 C CA . GLY A 1 84 ? 4.444 -14.170 -25.017 1.00 89.31 84 GLY A CA 1
ATOM 639 C C . GLY A 1 84 ? 5.334 -13.745 -23.854 1.00 89.31 84 GLY A C 1
ATOM 640 O O . GLY A 1 84 ? 5.174 -14.245 -22.735 1.00 89.31 84 GLY A O 1
ATOM 641 N N . ARG A 1 85 ? 6.246 -12.815 -24.136 1.00 93.56 85 ARG A N 1
ATOM 642 C CA . ARG A 1 85 ? 7.085 -12.143 -23.133 1.00 93.56 85 ARG A CA 1
ATOM 643 C C . ARG A 1 85 ? 6.228 -11.331 -22.166 1.00 93.56 85 ARG A C 1
ATOM 645 O O . ARG A 1 85 ? 5.119 -10.928 -22.519 1.00 93.56 85 ARG A O 1
ATOM 652 N N . ASP A 1 86 ? 6.724 -11.102 -20.956 1.00 88.00 86 ASP A N 1
ATOM 653 C CA . ASP A 1 86 ? 6.011 -10.287 -19.970 1.00 88.00 86 ASP A CA 1
ATOM 654 C C . ASP A 1 86 ? 5.775 -8.875 -20.529 1.00 88.00 86 ASP A C 1
ATOM 656 O O . ASP A 1 86 ? 6.692 -8.253 -21.056 1.00 88.00 86 ASP A O 1
ATOM 660 N N . MET A 1 87 ? 4.554 -8.351 -20.414 1.00 87.19 87 MET A N 1
ATOM 661 C CA . MET A 1 87 ? 4.242 -6.993 -20.864 1.00 87.19 87 MET A CA 1
ATOM 662 C C . MET A 1 87 ? 5.062 -5.918 -20.137 1.00 87.19 87 MET A C 1
ATOM 664 O O . MET A 1 87 ? 5.275 -4.845 -20.687 1.00 87.19 87 MET A O 1
ATOM 668 N N . MET A 1 88 ? 5.565 -6.205 -18.933 1.00 86.00 88 MET A N 1
ATOM 669 C CA . MET A 1 88 ? 6.443 -5.300 -18.187 1.00 86.00 88 MET A CA 1
ATOM 670 C C . MET A 1 88 ? 7.840 -5.165 -18.814 1.00 86.00 88 MET A C 1
ATOM 672 O O . MET A 1 88 ? 8.581 -4.252 -18.454 1.00 86.00 88 MET A O 1
ATOM 676 N N . GLU A 1 89 ? 8.213 -6.050 -19.746 1.00 91.38 89 GLU A N 1
ATOM 677 C CA . GLU A 1 89 ? 9.428 -5.912 -20.556 1.00 91.38 89 GLU A CA 1
ATOM 678 C C . GLU A 1 89 ? 9.242 -4.952 -21.746 1.00 91.38 89 GLU A C 1
ATOM 680 O O . GLU A 1 89 ? 10.232 -4.589 -22.385 1.00 91.38 89 GLU A O 1
ATOM 685 N N . LEU A 1 90 ? 8.013 -4.512 -22.041 1.00 93.19 90 LEU A N 1
ATOM 686 C CA . LEU A 1 90 ? 7.741 -3.501 -23.061 1.00 93.19 90 LEU A CA 1
ATOM 687 C C . LEU A 1 90 ? 8.103 -2.117 -22.503 1.00 93.19 90 LEU A C 1
ATOM 689 O O . LEU A 1 90 ? 7.282 -1.415 -21.917 1.00 93.19 90 LEU A O 1
ATOM 693 N N . THR A 1 91 ? 9.378 -1.762 -22.638 1.00 96.12 91 THR A N 1
ATOM 694 C CA . THR A 1 91 ? 9.958 -0.523 -22.108 1.00 96.12 91 THR A CA 1
ATOM 695 C C . THR A 1 91 ? 10.771 0.186 -23.176 1.00 96.12 91 THR A C 1
ATOM 697 O O . THR A 1 91 ? 11.305 -0.454 -24.090 1.00 96.12 91 THR A O 1
ATOM 700 N N . ILE A 1 92 ? 10.936 1.501 -23.028 1.00 97.44 92 ILE A N 1
ATOM 701 C CA . ILE A 1 92 ? 11.735 2.292 -23.968 1.00 97.44 92 ILE A CA 1
ATOM 702 C C . ILE A 1 92 ? 13.198 1.819 -24.021 1.00 97.44 92 ILE A C 1
ATOM 704 O O . ILE A 1 92 ? 13.796 1.760 -25.095 1.00 97.44 92 ILE A O 1
ATOM 708 N N . VAL A 1 93 ? 13.756 1.382 -22.886 1.00 97.62 93 VAL A N 1
ATOM 709 C CA . VAL A 1 93 ? 15.124 0.841 -22.795 1.00 97.62 93 VAL A CA 1
ATOM 710 C C . VAL A 1 93 ? 15.270 -0.441 -23.607 1.00 97.62 93 VAL A C 1
ATOM 712 O O . VAL A 1 93 ? 16.211 -0.575 -24.393 1.00 97.62 93 VAL A O 1
ATOM 715 N N . ASN A 1 94 ? 14.331 -1.378 -23.457 1.00 97.81 94 ASN A N 1
ATOM 716 C CA . ASN A 1 94 ? 14.365 -2.624 -24.217 1.00 97.81 94 ASN A CA 1
ATOM 717 C C . ASN A 1 94 ? 14.125 -2.372 -25.707 1.00 97.81 94 ASN A C 1
ATOM 719 O O . ASN A 1 94 ? 14.814 -2.969 -26.530 1.00 97.81 94 ASN A O 1
ATOM 723 N N . ALA A 1 95 ? 13.229 -1.448 -26.063 1.00 97.62 95 ALA A N 1
ATOM 724 C CA . ALA A 1 95 ? 12.996 -1.076 -27.454 1.00 97.62 95 ALA A CA 1
ATOM 725 C C . ALA A 1 95 ? 14.267 -0.522 -28.111 1.00 97.62 95 ALA A C 1
ATOM 727 O O . ALA A 1 95 ? 14.695 -1.030 -29.145 1.00 97.62 95 ALA A O 1
ATOM 728 N N . VAL A 1 96 ? 14.926 0.459 -27.484 1.00 98.00 96 VAL A N 1
ATOM 729 C CA . VAL A 1 96 ? 16.174 1.046 -27.997 1.00 98.00 96 VAL A CA 1
ATOM 730 C C . VAL A 1 96 ? 17.270 -0.007 -28.149 1.00 98.00 96 VAL A C 1
ATOM 732 O O . VAL A 1 96 ? 17.937 -0.068 -29.185 1.00 98.00 96 VAL A O 1
ATOM 735 N N . LYS A 1 97 ? 17.432 -0.868 -27.141 1.00 98.00 97 LYS A N 1
ATOM 736 C CA . LYS A 1 97 ? 18.457 -1.914 -27.118 1.00 98.00 97 LYS A CA 1
ATOM 737 C C . LYS A 1 97 ? 18.223 -2.992 -28.176 1.00 98.00 97 LYS A C 1
ATOM 739 O O . LYS A 1 97 ? 19.145 -3.349 -28.906 1.00 98.00 97 LYS A O 1
ATOM 744 N N . GLU A 1 98 ? 17.015 -3.541 -28.243 1.00 97.94 98 GLU A N 1
ATOM 745 C CA . GLU A 1 98 ? 16.702 -4.705 -29.078 1.00 97.94 98 GLU A CA 1
ATOM 746 C C . GLU A 1 98 ? 16.492 -4.323 -30.546 1.00 97.94 98 GLU A C 1
ATOM 748 O O . GLU A 1 98 ? 16.936 -5.049 -31.438 1.00 97.94 98 GLU A O 1
ATOM 753 N N . LEU A 1 99 ? 15.898 -3.153 -30.804 1.00 98.12 99 LEU A N 1
ATOM 754 C CA . LEU A 1 99 ? 15.717 -2.608 -32.154 1.00 98.12 99 LEU A CA 1
ATOM 755 C C . LEU A 1 99 ? 16.958 -1.859 -32.659 1.00 98.12 99 LEU A C 1
ATOM 757 O O . LEU A 1 99 ? 16.975 -1.406 -33.802 1.00 98.12 99 LEU A O 1
ATOM 761 N N . LYS A 1 100 ? 18.008 -1.762 -31.828 1.00 98.06 100 LYS A N 1
ATOM 762 C CA . LYS A 1 100 ? 19.295 -1.122 -32.140 1.00 98.06 100 LYS A CA 1
ATOM 763 C C . LYS A 1 100 ? 19.132 0.326 -32.612 1.00 98.06 100 LYS A C 1
ATOM 765 O O . LYS A 1 100 ? 19.766 0.741 -33.580 1.00 98.06 100 LYS A O 1
ATOM 770 N N . VAL A 1 101 ? 18.280 1.086 -31.927 1.00 98.12 101 VAL A N 1
ATOM 771 C CA . VAL A 1 101 ? 17.980 2.487 -32.256 1.00 98.12 101 VAL A CA 1
ATOM 772 C C . VAL A 1 101 ? 19.222 3.352 -31.998 1.00 98.12 101 VAL A C 1
ATOM 774 O O . VAL A 1 101 ? 19.647 3.448 -30.842 1.00 98.12 101 VAL A O 1
ATOM 777 N N . PRO A 1 102 ? 19.818 4.008 -33.012 1.00 98.19 102 PRO A N 1
ATOM 778 C CA . PRO A 1 102 ? 20.992 4.854 -32.803 1.00 98.19 102 PRO A CA 1
ATOM 779 C C . PRO A 1 102 ? 20.678 6.057 -31.904 1.00 98.19 102 PRO A C 1
ATOM 781 O O . PRO A 1 102 ? 19.653 6.713 -32.082 1.00 98.19 102 PRO A O 1
ATOM 784 N N . ARG A 1 103 ? 21.581 6.382 -30.966 1.00 98.06 103 ARG A N 1
ATOM 785 C CA . ARG A 1 103 ? 21.402 7.482 -29.994 1.00 98.06 103 ARG A CA 1
ATOM 786 C C . ARG A 1 103 ? 21.113 8.827 -30.658 1.00 98.06 103 ARG A C 1
ATOM 788 O O . ARG A 1 103 ? 20.197 9.525 -30.245 1.00 98.06 103 ARG A O 1
ATOM 795 N N . GLU A 1 104 ? 21.844 9.154 -31.719 1.00 97.81 104 GLU A N 1
ATOM 796 C CA . GLU A 1 104 ? 21.663 10.411 -32.458 1.00 97.81 104 GLU A CA 1
ATOM 797 C C . GLU A 1 104 ? 20.297 10.497 -33.152 1.00 97.81 104 GLU A C 1
ATOM 799 O O . GLU A 1 104 ? 19.662 11.553 -33.170 1.00 97.81 104 GLU A O 1
ATOM 804 N N . ASP A 1 105 ? 19.808 9.376 -33.689 1.00 98.19 105 ASP A N 1
ATOM 805 C CA . ASP A 1 105 ? 18.496 9.319 -34.331 1.00 98.19 105 ASP A CA 1
ATOM 806 C C . ASP A 1 105 ? 17.376 9.455 -33.295 1.00 98.19 105 ASP A C 1
ATOM 808 O O . ASP A 1 105 ? 16.397 10.158 -33.546 1.00 98.19 105 ASP A O 1
ATOM 812 N N . PHE A 1 106 ? 17.551 8.847 -32.116 1.00 97.69 106 PHE A N 1
ATOM 813 C CA . PHE A 1 106 ? 16.641 8.997 -30.983 1.00 97.69 106 PHE A CA 1
ATOM 814 C C . PHE A 1 106 ? 16.579 10.444 -30.493 1.00 97.69 106 PHE A C 1
ATOM 816 O O . PHE A 1 106 ? 15.486 10.989 -30.391 1.00 97.69 106 PHE A O 1
ATOM 823 N N . ILE A 1 107 ? 17.725 11.092 -30.241 1.00 96.81 107 ILE A N 1
ATOM 824 C CA . ILE A 1 107 ? 17.788 12.498 -29.798 1.00 96.81 107 ILE A CA 1
ATOM 825 C C . ILE A 1 107 ? 17.079 13.402 -30.814 1.00 96.81 107 ILE A C 1
ATOM 827 O O . ILE A 1 107 ? 16.204 14.194 -30.460 1.00 96.81 107 ILE A O 1
ATOM 831 N N . ARG A 1 108 ? 17.383 13.223 -32.107 1.00 96.75 108 ARG A N 1
ATOM 832 C CA . ARG A 1 108 ? 16.752 13.987 -33.191 1.00 96.75 108 ARG A CA 1
ATOM 833 C C . ARG A 1 108 ? 15.238 13.767 -33.270 1.00 96.75 108 ARG A C 1
ATOM 835 O O . ARG A 1 108 ? 14.514 14.697 -33.626 1.00 96.75 108 ARG A O 1
ATOM 842 N N . ALA A 1 109 ? 14.760 12.557 -32.985 1.00 95.25 109 ALA A N 1
ATOM 843 C CA . ALA A 1 109 ? 13.337 12.231 -32.993 1.00 95.25 109 ALA A CA 1
ATOM 844 C C . ALA A 1 109 ? 12.605 12.722 -31.731 1.00 95.25 109 ALA A C 1
ATOM 846 O O . ALA A 1 109 ? 11.476 13.198 -31.846 1.00 95.25 109 ALA A O 1
ATOM 847 N N . ASN A 1 110 ? 13.260 12.670 -30.566 1.00 93.19 110 ASN A N 1
ATOM 848 C CA . ASN A 1 110 ? 12.741 13.142 -29.282 1.00 93.19 110 ASN A CA 1
ATOM 849 C C . ASN A 1 110 ? 12.438 14.649 -29.293 1.00 93.19 110 ASN A C 1
ATOM 851 O O . ASN A 1 110 ? 11.446 15.073 -28.698 1.00 93.19 110 ASN A O 1
ATOM 855 N N . LYS A 1 111 ? 13.271 15.446 -29.988 1.00 90.19 111 LYS A N 1
ATOM 856 C CA . LYS A 1 111 ? 13.133 16.913 -30.133 1.00 90.19 111 LYS A CA 1
ATOM 857 C C . LYS A 1 111 ? 12.966 17.659 -28.798 1.00 90.19 111 LYS A C 1
ATOM 859 O O . LYS A 1 111 ? 12.299 18.688 -28.761 1.00 90.19 111 LYS A O 1
ATOM 864 N N . ASP A 1 112 ? 13.522 17.111 -27.721 1.00 83.00 112 ASP A N 1
ATOM 865 C CA . ASP A 1 112 ? 13.416 17.618 -26.345 1.00 83.00 112 ASP A CA 1
ATOM 866 C C . ASP A 1 112 ? 11.972 17.735 -25.823 1.00 83.00 112 ASP A C 1
ATOM 868 O O . ASP A 1 112 ? 11.669 18.559 -24.963 1.00 83.00 112 ASP A O 1
ATOM 872 N N . ILE A 1 113 ? 11.061 16.912 -26.358 1.00 86.75 113 ILE A N 1
ATOM 873 C CA . ILE A 1 113 ? 9.639 16.925 -25.985 1.00 86.75 113 ILE A CA 1
ATOM 874 C C . ILE A 1 113 ? 9.326 15.860 -24.933 1.00 86.75 113 ILE A C 1
ATOM 876 O O . ILE A 1 113 ? 8.574 16.131 -24.001 1.00 86.75 113 ILE A O 1
ATOM 880 N N . THR A 1 114 ? 9.851 14.644 -25.108 1.00 91.69 114 THR A N 1
ATOM 881 C CA . THR A 1 114 ? 9.356 13.459 -24.383 1.00 91.69 114 THR A CA 1
ATOM 882 C C . THR A 1 114 ? 10.308 13.049 -23.266 1.00 91.69 114 THR A C 1
ATOM 884 O O . THR A 1 114 ? 9.891 12.900 -22.122 1.00 91.69 114 THR A O 1
ATOM 887 N N . TYR A 1 115 ? 11.598 12.934 -23.582 1.00 96.00 115 TYR A N 1
ATOM 888 C CA . TYR A 1 115 ? 12.647 12.533 -22.649 1.00 96.00 115 TYR A CA 1
ATOM 889 C C . TYR A 1 115 ? 13.641 13.663 -22.398 1.00 96.00 115 TYR A C 1
ATOM 891 O O . TYR A 1 115 ? 14.027 14.374 -23.328 1.00 96.00 115 TYR A O 1
ATOM 899 N N . THR A 1 116 ? 14.092 13.790 -21.152 1.00 96.62 116 THR A N 1
ATOM 900 C CA . THR A 1 116 ? 15.196 14.686 -20.780 1.00 96.62 116 THR A CA 1
ATOM 901 C C . THR A 1 116 ? 16.554 14.098 -21.175 1.00 96.62 116 THR A C 1
ATOM 903 O O . THR A 1 116 ? 16.682 12.887 -21.365 1.00 96.62 116 THR A O 1
ATOM 906 N N . ASP A 1 117 ? 17.603 14.925 -21.223 1.00 97.25 117 ASP A N 1
ATOM 907 C CA . ASP A 1 117 ? 18.976 14.454 -21.472 1.00 97.25 117 ASP A CA 1
ATOM 908 C C . ASP A 1 117 ? 19.421 13.376 -20.472 1.00 97.25 117 ASP A C 1
ATOM 910 O O . ASP A 1 117 ? 20.062 12.395 -20.850 1.00 97.25 117 ASP A O 1
ATOM 914 N N . GLU A 1 118 ? 19.043 13.523 -19.198 1.00 96.94 118 GLU A N 1
ATOM 915 C CA . GLU A 1 118 ? 19.327 12.532 -18.155 1.00 96.94 118 GLU A CA 1
ATOM 916 C C . GLU A 1 118 ? 18.623 11.197 -18.436 1.00 96.94 118 GLU A C 1
ATOM 918 O O . GLU A 1 118 ? 19.228 10.132 -18.304 1.00 96.94 118 GLU A O 1
ATOM 923 N N . GLN A 1 119 ? 17.364 11.242 -18.874 1.00 97.75 119 GLN A N 1
ATOM 924 C CA . GLN A 1 119 ? 16.600 10.055 -19.251 1.00 97.75 119 GLN A CA 1
ATOM 925 C C . GLN A 1 119 ? 17.170 9.375 -20.495 1.00 97.75 119 GLN A C 1
ATOM 927 O O . GLN A 1 119 ? 17.294 8.151 -20.515 1.00 97.75 119 GLN A O 1
ATOM 932 N N . ILE A 1 120 ? 17.576 10.143 -21.508 1.00 98.12 120 ILE A N 1
ATOM 933 C CA . ILE A 1 120 ? 18.239 9.613 -22.706 1.00 98.12 120 ILE A CA 1
ATOM 934 C C . ILE A 1 120 ? 19.558 8.945 -22.319 1.00 98.12 120 ILE A C 1
ATOM 936 O O . ILE A 1 120 ? 19.833 7.820 -22.737 1.00 98.12 120 ILE A O 1
ATOM 940 N N . GLU A 1 121 ? 20.367 9.593 -21.484 1.00 98.25 121 GLU A N 1
ATOM 941 C CA . GLU A 1 121 ? 21.614 9.007 -21.003 1.00 98.25 121 GLU A CA 1
ATOM 942 C C . GLU A 1 121 ? 21.362 7.702 -20.241 1.00 98.25 121 GLU A C 1
ATOM 944 O O . GLU A 1 121 ? 22.040 6.701 -20.478 1.00 98.25 121 GLU A O 1
ATOM 949 N N . ALA A 1 122 ? 20.343 7.670 -19.382 1.00 98.12 122 ALA A N 1
ATOM 950 C CA . ALA A 1 122 ? 19.953 6.462 -18.674 1.00 98.12 122 ALA A CA 1
ATOM 951 C C . ALA A 1 122 ? 19.525 5.337 -19.636 1.00 98.12 122 ALA A C 1
ATOM 953 O O . ALA A 1 122 ? 20.028 4.219 -19.497 1.00 98.12 122 ALA A O 1
ATOM 954 N N . ILE A 1 123 ? 18.701 5.640 -20.652 1.00 98.19 123 ILE A N 1
ATOM 955 C CA . ILE A 1 123 ? 18.242 4.684 -21.676 1.00 98.19 123 ILE A CA 1
ATOM 956 C C . ILE A 1 123 ? 19.418 3.987 -22.367 1.00 98.19 123 ILE A C 1
ATOM 958 O O . ILE A 1 123 ? 19.402 2.768 -22.551 1.00 98.19 123 ILE A O 1
ATOM 962 N N . TYR A 1 124 ? 20.449 4.750 -22.728 1.00 98.38 124 TYR A N 1
ATOM 963 C CA . TYR A 1 124 ? 21.604 4.241 -23.469 1.00 98.38 124 TYR A CA 1
ATOM 964 C C . TYR A 1 124 ? 22.727 3.689 -22.581 1.00 98.38 124 TYR A C 1
ATOM 966 O O . TYR A 1 124 ? 23.631 3.025 -23.088 1.00 98.38 124 TYR A O 1
ATOM 974 N N . SER A 1 125 ? 22.680 3.916 -21.267 1.00 97.44 125 SER A N 1
ATOM 975 C CA . SER A 1 125 ? 23.757 3.520 -20.351 1.00 97.44 125 SER A CA 1
ATOM 976 C C . SER A 1 125 ? 23.867 2.010 -20.109 1.00 97.44 125 SER A C 1
ATOM 978 O O . SER A 1 125 ? 24.944 1.521 -19.776 1.00 97.44 125 SER A O 1
ATOM 980 N N . GLY A 1 126 ? 22.754 1.274 -20.215 1.00 94.69 126 GLY A N 1
ATOM 981 C CA . GLY A 1 126 ? 22.660 -0.119 -19.758 1.00 94.69 126 GLY A CA 1
ATOM 982 C C . GLY A 1 126 ? 22.746 -0.295 -18.232 1.00 94.69 126 GLY A C 1
ATOM 983 O O . GLY A 1 126 ? 22.763 -1.429 -17.753 1.00 94.69 126 GLY A O 1
ATOM 984 N N . ASP A 1 127 ? 22.790 0.802 -17.472 1.00 97.44 127 ASP A N 1
ATOM 985 C CA . ASP A 1 127 ? 22.880 0.824 -16.014 1.00 97.44 127 ASP A CA 1
ATOM 986 C C . ASP A 1 127 ? 21.471 0.920 -15.406 1.00 97.44 127 ASP A C 1
ATOM 988 O O . ASP A 1 127 ? 20.738 1.902 -15.582 1.00 97.44 127 ASP A O 1
ATOM 992 N N . VAL A 1 128 ? 21.086 -0.127 -14.674 1.00 96.00 128 VAL A N 1
ATOM 993 C CA . VAL A 1 128 ? 19.769 -0.223 -14.029 1.00 96.00 128 VAL A CA 1
ATOM 994 C C . VAL A 1 128 ? 19.594 0.842 -12.944 1.00 96.00 128 VAL A C 1
ATOM 996 O O . VAL A 1 128 ? 18.501 1.379 -12.805 1.00 96.00 128 VAL A O 1
ATOM 999 N N . GLY A 1 129 ? 20.646 1.201 -12.207 1.00 97.25 129 GLY A N 1
ATOM 1000 C CA . GLY A 1 129 ? 20.597 2.245 -11.183 1.00 97.25 129 GLY A CA 1
ATOM 1001 C C . GLY A 1 129 ? 20.393 3.636 -11.782 1.00 97.25 129 GLY A C 1
ATOM 1002 O O . GLY A 1 129 ? 19.567 4.406 -11.290 1.00 97.25 129 GLY A O 1
ATOM 1003 N N . LYS A 1 130 ? 21.078 3.953 -12.892 1.00 97.62 130 LYS A N 1
ATOM 1004 C CA . LYS A 1 130 ? 20.824 5.194 -13.654 1.00 97.62 130 LYS A CA 1
ATOM 1005 C C . LYS A 1 130 ? 19.401 5.234 -14.201 1.00 97.62 130 LYS A C 1
ATOM 1007 O O . LYS A 1 130 ? 18.733 6.253 -14.066 1.00 97.62 130 LYS A O 1
ATOM 1012 N N . THR A 1 131 ? 18.932 4.119 -14.757 1.00 97.88 131 THR A N 1
ATOM 1013 C CA . THR A 1 131 ? 17.553 3.979 -15.247 1.00 97.88 131 THR A CA 1
ATOM 1014 C C . THR A 1 131 ? 16.546 4.226 -14.130 1.00 97.88 131 THR A C 1
ATOM 1016 O O . THR A 1 131 ? 15.657 5.060 -14.269 1.00 97.88 131 THR A O 1
ATOM 1019 N N . ASN A 1 132 ? 16.730 3.569 -12.988 1.00 97.81 132 ASN A N 1
ATOM 1020 C CA . ASN A 1 132 ? 15.866 3.730 -11.830 1.00 97.81 132 ASN A CA 1
ATOM 1021 C C . ASN A 1 132 ? 15.845 5.176 -11.330 1.00 97.81 132 ASN A C 1
ATOM 1023 O O . ASN A 1 132 ? 14.773 5.679 -11.036 1.00 97.81 132 ASN A O 1
ATOM 1027 N N . ARG A 1 133 ? 16.986 5.872 -11.274 1.00 97.75 133 ARG A N 1
ATOM 1028 C CA . ARG A 1 133 ? 17.027 7.296 -10.899 1.00 97.75 133 ARG A CA 1
ATOM 1029 C C . ARG A 1 133 ? 16.266 8.194 -11.870 1.00 97.75 133 ARG A C 1
ATOM 1031 O O . ARG A 1 133 ? 15.466 9.008 -11.425 1.00 97.75 133 ARG A O 1
ATOM 1038 N N . ALA A 1 134 ? 16.508 8.035 -13.168 1.00 97.81 134 ALA A N 1
ATOM 1039 C CA . ALA A 1 134 ? 15.947 8.914 -14.193 1.00 97.81 134 ALA A CA 1
ATOM 1040 C C . ALA A 1 134 ? 14.444 8.687 -14.434 1.00 97.81 134 ALA A C 1
ATOM 1042 O O . ALA A 1 134 ? 13.747 9.581 -14.917 1.00 97.81 134 ALA A O 1
ATOM 1043 N N . PHE A 1 135 ? 13.951 7.489 -14.109 1.00 97.25 135 PHE A N 1
ATOM 1044 C CA . PHE A 1 135 ? 12.572 7.078 -14.354 1.00 97.25 135 PHE A CA 1
ATOM 1045 C C . PHE A 1 135 ? 11.820 6.668 -13.089 1.00 97.25 135 PHE A C 1
ATOM 1047 O O . PHE A 1 135 ? 10.760 6.075 -13.221 1.00 97.25 135 PHE A O 1
ATOM 1054 N N . VAL A 1 136 ? 12.307 6.916 -11.868 1.00 97.25 136 VAL A N 1
ATOM 1055 C CA . VAL A 1 136 ? 11.539 6.544 -10.665 1.00 97.25 136 VAL A CA 1
ATOM 1056 C C . VAL A 1 136 ? 10.186 7.257 -10.662 1.00 97.25 136 VAL A C 1
ATOM 1058 O O . VAL A 1 136 ? 10.104 8.466 -10.870 1.00 97.25 136 VAL A O 1
ATOM 1061 N N . SER A 1 137 ? 9.113 6.508 -10.403 1.00 95.44 137 SER A N 1
ATOM 1062 C CA . SER A 1 137 ? 7.784 7.094 -10.240 1.00 95.44 137 SER A CA 1
ATOM 1063 C C . SER A 1 137 ? 7.789 8.086 -9.080 1.00 95.44 137 SER A C 1
ATOM 1065 O O . SER A 1 137 ? 8.329 7.807 -8.005 1.00 95.44 137 SER A O 1
ATOM 1067 N N . ARG A 1 138 ? 7.082 9.209 -9.239 1.00 94.31 138 ARG A N 1
ATOM 1068 C CA . ARG A 1 138 ? 6.894 10.205 -8.170 1.00 94.31 138 ARG A CA 1
ATOM 1069 C C . ARG A 1 138 ? 6.245 9.653 -6.901 1.00 94.31 138 ARG A C 1
ATOM 1071 O O . ARG A 1 138 ? 6.169 10.380 -5.915 1.00 94.31 138 ARG A O 1
ATOM 1078 N N . TYR A 1 139 ? 5.732 8.424 -6.933 1.00 95.12 139 TYR A N 1
ATOM 1079 C CA . TYR A 1 139 ? 5.116 7.729 -5.806 1.00 95.12 139 TYR A CA 1
ATOM 1080 C C . TYR A 1 139 ? 5.932 6.551 -5.288 1.00 95.12 139 TYR A C 1
ATOM 1082 O O . TYR A 1 139 ? 5.645 6.072 -4.202 1.00 95.12 139 TYR A O 1
ATOM 1090 N N . ALA A 1 140 ? 6.967 6.111 -5.999 1.00 96.75 140 ALA A N 1
ATOM 1091 C CA . ALA A 1 140 ? 7.834 5.047 -5.524 1.00 96.75 140 ALA A CA 1
ATOM 1092 C C . ALA A 1 140 ? 8.914 5.587 -4.571 1.00 96.75 140 ALA A C 1
ATOM 1094 O O . ALA A 1 140 ? 9.150 6.797 -4.458 1.00 96.75 140 ALA A O 1
ATOM 1095 N N . PHE A 1 141 ? 9.567 4.677 -3.858 1.00 98.12 141 PHE A N 1
ATOM 1096 C CA . PHE A 1 141 ? 10.661 4.961 -2.944 1.00 98.12 141 PHE A CA 1
ATOM 1097 C C . PHE A 1 141 ? 11.984 4.491 -3.553 1.00 98.12 141 PHE A C 1
ATOM 1099 O O . PHE A 1 141 ? 12.245 3.293 -3.651 1.00 98.12 141 PHE A O 1
ATOM 1106 N N . LEU A 1 142 ? 12.820 5.441 -3.976 1.00 97.69 142 LEU A N 1
ATOM 1107 C CA . LEU A 1 142 ? 14.186 5.167 -4.413 1.00 97.69 142 LEU A CA 1
ATOM 1108 C C . LEU A 1 142 ? 15.113 5.126 -3.194 1.00 97.69 142 LEU A C 1
ATOM 1110 O O . LEU A 1 142 ? 15.220 6.112 -2.464 1.00 97.69 142 LEU A O 1
ATOM 1114 N N . HIS A 1 143 ? 15.819 4.015 -3.003 1.00 97.06 143 HIS A N 1
ATOM 1115 C CA . HIS A 1 143 ? 16.854 3.882 -1.982 1.00 97.06 143 HIS A CA 1
ATOM 1116 C C . HIS A 1 143 ? 18.081 3.176 -2.566 1.00 97.06 143 HIS A C 1
ATOM 1118 O O . HIS A 1 143 ? 18.006 2.031 -3.020 1.00 97.06 143 HIS A O 1
ATOM 1124 N N . GLY A 1 144 ? 19.213 3.887 -2.592 1.00 95.38 144 GLY A N 1
ATOM 1125 C CA . GLY A 1 144 ? 20.373 3.487 -3.387 1.00 95.38 144 GLY A CA 1
ATOM 1126 C C . GLY A 1 144 ? 20.016 3.435 -4.877 1.00 95.38 144 GLY A C 1
ATOM 1127 O O . GLY A 1 144 ? 19.489 4.400 -5.426 1.00 95.38 144 GLY A O 1
ATOM 1128 N N . ASP A 1 145 ? 20.270 2.291 -5.510 1.00 96.12 145 ASP A N 1
ATOM 1129 C CA . ASP A 1 145 ? 19.920 2.012 -6.911 1.00 96.12 145 ASP A CA 1
ATOM 1130 C C . ASP A 1 145 ? 18.603 1.232 -7.069 1.00 96.12 145 ASP A C 1
ATOM 1132 O O . ASP A 1 145 ? 18.251 0.826 -8.177 1.00 96.12 145 ASP A O 1
ATOM 1136 N N . LYS A 1 146 ? 17.879 0.970 -5.973 1.00 97.12 146 LYS A N 1
ATOM 1137 C CA . LYS A 1 146 ? 16.668 0.140 -5.967 1.00 97.12 146 LYS A CA 1
ATOM 1138 C C . LYS A 1 146 ? 15.413 0.983 -5.792 1.00 97.12 146 LYS A C 1
ATOM 1140 O O . LYS A 1 146 ? 15.404 1.965 -5.053 1.00 97.12 146 LYS A O 1
ATOM 1145 N N . VAL A 1 147 ? 14.337 0.542 -6.436 1.00 97.50 147 VAL A N 1
ATOM 1146 C CA . VAL A 1 147 ? 13.018 1.167 -6.350 1.00 97.50 147 VAL A CA 1
ATOM 1147 C C . VAL A 1 147 ? 12.055 0.232 -5.634 1.00 97.50 147 VAL A C 1
ATOM 1149 O O . VAL A 1 147 ? 11.888 -0.921 -6.034 1.00 97.50 147 VAL A O 1
ATOM 1152 N N . TYR A 1 148 ? 11.398 0.753 -4.605 1.00 97.56 148 TYR A N 1
ATOM 1153 C CA . TYR A 1 148 ? 10.380 0.064 -3.826 1.00 97.56 148 TYR A CA 1
ATOM 1154 C C . TYR A 1 148 ? 9.032 0.739 -4.042 1.00 97.56 148 TYR A C 1
ATOM 1156 O O . TYR A 1 148 ? 8.907 1.958 -3.942 1.00 97.56 148 TYR A O 1
ATOM 1164 N N . THR A 1 149 ? 8.011 -0.047 -4.346 1.00 96.31 149 THR A N 1
ATOM 1165 C CA . THR A 1 149 ? 6.638 0.441 -4.488 1.00 96.31 149 THR A CA 1
ATOM 1166 C C . THR A 1 149 ? 5.955 0.500 -3.122 1.00 96.31 149 THR A C 1
ATOM 1168 O O . THR A 1 149 ? 6.363 -0.187 -2.180 1.00 96.31 149 THR A O 1
ATOM 1171 N N . ALA A 1 150 ? 4.919 1.332 -2.984 1.00 96.81 150 ALA A N 1
ATOM 1172 C CA . ALA A 1 150 ? 4.232 1.499 -1.702 1.00 96.81 150 ALA A CA 1
ATOM 1173 C C . ALA A 1 150 ? 3.568 0.195 -1.214 1.00 96.81 150 ALA A C 1
ATOM 1175 O O . ALA A 1 150 ? 3.607 -0.088 -0.023 1.00 96.81 150 ALA A O 1
ATOM 1176 N N . ASP A 1 151 ? 3.040 -0.628 -2.121 1.00 95.44 151 ASP A N 1
ATOM 1177 C CA . ASP A 1 151 ? 2.461 -1.951 -1.839 1.00 95.44 151 ASP A CA 1
ATOM 1178 C C . ASP A 1 151 ? 3.521 -2.993 -1.437 1.00 95.44 151 ASP A C 1
ATOM 1180 O O . ASP A 1 151 ? 3.290 -3.815 -0.545 1.00 95.44 151 ASP A O 1
ATOM 1184 N N . TRP A 1 152 ? 4.719 -2.938 -2.031 1.00 96.50 152 TRP A N 1
ATOM 1185 C CA . TRP A 1 152 ? 5.848 -3.743 -1.574 1.00 96.50 152 TRP A CA 1
ATOM 1186 C C . TRP A 1 152 ? 6.213 -3.348 -0.152 1.00 96.50 152 TRP A C 1
ATOM 1188 O O . TRP A 1 152 ? 6.254 -4.214 0.707 1.00 96.50 152 TRP A O 1
ATOM 1198 N N . LEU A 1 153 ? 6.401 -2.056 0.127 1.00 97.56 153 LEU A N 1
ATOM 1199 C CA . LEU A 1 153 ? 6.712 -1.600 1.481 1.00 97.56 153 LEU A CA 1
ATOM 1200 C C . LEU A 1 153 ? 5.611 -2.036 2.457 1.00 97.56 153 LEU A C 1
ATOM 1202 O O . LEU A 1 153 ? 5.882 -2.743 3.415 1.00 97.56 153 LEU A O 1
ATOM 1206 N N . ALA A 1 154 ? 4.353 -1.739 2.157 1.00 96.62 154 ALA A N 1
ATOM 1207 C CA . ALA A 1 154 ? 3.212 -2.050 3.009 1.00 96.62 154 ALA A CA 1
ATOM 1208 C C . ALA A 1 154 ? 2.999 -3.544 3.301 1.00 96.62 154 ALA A C 1
ATOM 1210 O O . ALA A 1 154 ? 2.510 -3.903 4.371 1.00 96.62 154 ALA A O 1
ATOM 1211 N N . SER A 1 155 ? 3.386 -4.422 2.377 1.00 95.31 155 SER A N 1
ATOM 1212 C CA . SER A 1 155 ? 3.334 -5.874 2.577 1.00 95.31 155 SER A CA 1
ATOM 1213 C C . SER A 1 155 ? 4.567 -6.431 3.287 1.00 95.31 155 SER A C 1
ATOM 1215 O O . SER A 1 155 ? 4.712 -7.644 3.388 1.00 95.31 155 SER A O 1
ATOM 1217 N N . ARG A 1 156 ? 5.493 -5.596 3.765 1.00 94.62 156 ARG A N 1
ATOM 1218 C CA . ARG A 1 156 ? 6.711 -6.029 4.452 1.00 94.62 156 ARG A CA 1
ATOM 1219 C C . ARG A 1 156 ? 6.747 -5.508 5.890 1.00 94.62 156 ARG A C 1
ATOM 1221 O O . ARG A 1 156 ? 6.124 -4.518 6.255 1.00 94.62 156 ARG A O 1
ATOM 1228 N N . SER A 1 157 ? 7.478 -6.224 6.739 1.00 93.69 157 SER A N 1
ATOM 1229 C CA . SER A 1 157 ? 7.755 -5.784 8.112 1.00 93.69 157 SER A CA 1
ATOM 1230 C C . SER A 1 157 ? 9.029 -4.940 8.186 1.00 93.69 157 SER A C 1
ATOM 1232 O O . SER A 1 157 ? 9.862 -4.966 7.276 1.00 93.69 157 SER A O 1
ATOM 1234 N N . ALA A 1 158 ? 9.256 -4.280 9.323 1.00 93.50 158 ALA A N 1
ATOM 1235 C CA . ALA A 1 158 ? 10.454 -3.470 9.540 1.00 93.50 158 ALA A CA 1
ATOM 1236 C C . ALA A 1 158 ? 11.777 -4.239 9.375 1.00 93.50 158 ALA A C 1
ATOM 1238 O O . ALA A 1 158 ? 12.773 -3.668 8.932 1.00 93.50 158 ALA A O 1
ATOM 1239 N N . LYS A 1 159 ? 11.804 -5.548 9.664 1.00 91.81 159 LYS A N 1
ATOM 1240 C CA . LYS A 1 159 ? 13.001 -6.376 9.448 1.00 91.81 159 LYS A CA 1
ATOM 1241 C C . LYS A 1 159 ? 13.393 -6.471 7.966 1.00 91.81 159 LYS A C 1
ATOM 1243 O O . LYS A 1 159 ? 14.580 -6.556 7.660 1.00 91.81 159 LYS A O 1
ATOM 1248 N N . HIS A 1 160 ? 12.431 -6.440 7.043 1.00 94.25 160 HIS A N 1
ATOM 1249 C CA . HIS A 1 160 ? 12.743 -6.389 5.612 1.00 94.25 160 HIS A CA 1
ATOM 1250 C C . HIS A 1 160 ? 13.399 -5.062 5.236 1.00 94.25 160 HIS A C 1
ATOM 1252 O O . HIS A 1 160 ? 14.401 -5.066 4.530 1.00 94.25 160 HIS A O 1
ATOM 1258 N N . TYR A 1 161 ? 12.894 -3.943 5.759 1.00 95.38 161 TYR A N 1
ATOM 1259 C CA . TYR A 1 161 ? 13.487 -2.628 5.510 1.00 95.38 161 TYR A CA 1
ATOM 1260 C C . TYR A 1 161 ? 14.939 -2.577 5.992 1.00 95.38 161 TYR A C 1
ATOM 1262 O O . TYR A 1 161 ? 15.822 -2.155 5.251 1.00 95.38 161 TYR A O 1
ATOM 1270 N N . GLN A 1 162 ? 15.203 -3.109 7.191 1.00 94.12 162 GLN A N 1
ATOM 1271 C CA . GLN A 1 162 ? 16.554 -3.209 7.748 1.00 94.12 162 GLN A CA 1
ATOM 1272 C C . GLN A 1 162 ? 17.496 -4.033 6.860 1.00 94.12 162 GLN A C 1
ATOM 1274 O O . GLN A 1 162 ? 18.635 -3.627 6.643 1.00 94.12 162 GLN A O 1
ATOM 1279 N N . ARG A 1 163 ? 17.032 -5.172 6.322 1.00 93.88 163 ARG A N 1
ATOM 1280 C CA . ARG A 1 163 ? 17.814 -6.004 5.387 1.00 93.88 163 ARG A CA 1
ATOM 1281 C C . ARG A 1 163 ? 18.167 -5.261 4.097 1.00 93.88 163 ARG A C 1
ATOM 1283 O O . ARG A 1 163 ? 19.237 -5.493 3.547 1.00 93.88 163 ARG A O 1
ATOM 1290 N N . GLU A 1 164 ? 17.294 -4.367 3.647 1.00 96.06 164 GLU A N 1
ATOM 1291 C CA . GLU A 1 164 ? 17.519 -3.514 2.476 1.00 96.06 164 GLU A CA 1
ATOM 1292 C C . GLU A 1 164 ? 18.309 -2.230 2.787 1.00 96.06 164 GLU A C 1
ATOM 1294 O O . GLU A 1 164 ? 18.527 -1.417 1.891 1.00 96.06 164 GLU A O 1
ATOM 1299 N N . GLY A 1 165 ? 18.742 -2.027 4.039 1.00 96.94 165 GLY A N 1
ATOM 1300 C CA . GLY A 1 165 ? 19.465 -0.824 4.466 1.00 96.94 165 GLY A CA 1
ATOM 1301 C C . GLY A 1 165 ? 18.590 0.428 4.594 1.00 96.94 165 GLY A C 1
ATOM 1302 O O . GLY A 1 165 ? 19.105 1.529 4.787 1.00 96.94 165 GLY A O 1
ATOM 1303 N N . ILE A 1 166 ? 17.268 0.272 4.522 1.00 97.25 166 ILE A N 1
ATOM 1304 C CA . ILE A 1 166 ? 16.315 1.376 4.568 1.00 97.25 166 ILE A CA 1
ATOM 1305 C C . ILE A 1 166 ? 16.144 1.836 6.019 1.00 97.25 166 ILE A C 1
ATOM 1307 O O . ILE A 1 166 ? 15.665 1.084 6.874 1.00 97.25 166 ILE A O 1
ATOM 1311 N N . SER A 1 167 ? 16.506 3.090 6.295 1.00 95.00 167 SER A N 1
ATOM 1312 C CA . SER A 1 167 ? 16.295 3.695 7.609 1.00 95.00 167 SER A CA 1
ATOM 1313 C C . SER A 1 167 ? 14.836 4.099 7.819 1.00 95.00 167 SER A C 1
ATOM 1315 O O . SER A 1 167 ? 14.109 4.447 6.885 1.00 95.00 167 SER A O 1
ATOM 1317 N N . GLU A 1 168 ? 14.417 4.105 9.081 1.00 93.44 168 GLU A N 1
ATOM 1318 C CA . GLU A 1 168 ? 13.103 4.609 9.471 1.00 93.44 168 GLU A CA 1
ATOM 1319 C C . GLU A 1 168 ? 12.917 6.081 9.083 1.00 93.44 168 GLU A C 1
ATOM 1321 O O . GLU A 1 168 ? 11.864 6.454 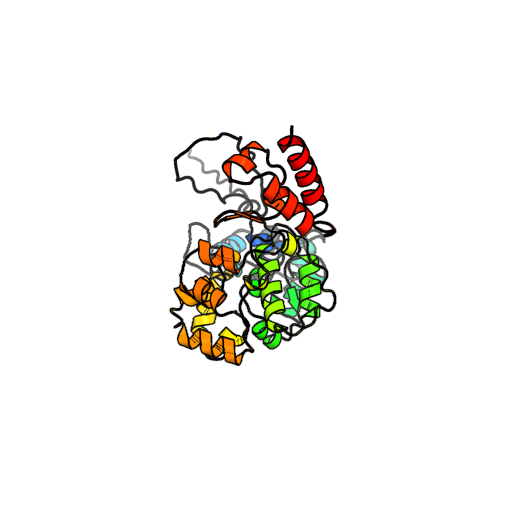8.581 1.00 93.44 168 GLU A O 1
ATOM 1326 N N . GLU A 1 169 ? 13.950 6.907 9.243 1.00 93.19 169 GLU A N 1
ATOM 1327 C CA . GLU A 1 169 ? 13.910 8.320 8.859 1.00 93.19 169 GLU A CA 1
ATOM 1328 C C . GLU A 1 169 ? 13.630 8.502 7.359 1.00 93.19 169 GLU A C 1
ATOM 1330 O O . GLU A 1 169 ? 12.768 9.298 6.981 1.00 93.19 169 GLU A O 1
ATOM 1335 N N . ALA A 1 170 ? 14.277 7.704 6.501 1.00 95.62 170 ALA A N 1
ATOM 1336 C CA . ALA A 1 170 ? 14.029 7.734 5.063 1.00 95.62 170 ALA A CA 1
ATOM 1337 C C . ALA A 1 170 ? 12.595 7.293 4.717 1.00 95.62 170 ALA A C 1
ATOM 1339 O O . ALA A 1 170 ? 11.957 7.897 3.851 1.00 95.62 170 ALA A O 1
ATOM 1340 N N . LEU A 1 171 ? 12.058 6.288 5.421 1.00 95.44 171 LEU A N 1
ATOM 1341 C CA . LEU A 1 171 ? 10.662 5.868 5.260 1.00 95.44 171 LEU A CA 1
ATOM 1342 C C . LEU A 1 171 ? 9.675 6.923 5.744 1.00 95.44 171 LEU A C 1
ATOM 1344 O O . LEU A 1 171 ? 8.664 7.140 5.087 1.00 95.44 171 LEU A O 1
ATOM 1348 N N . MET A 1 172 ? 9.948 7.609 6.851 1.00 93.69 172 MET A N 1
ATOM 1349 C CA . MET A 1 172 ? 9.071 8.672 7.343 1.00 93.69 172 MET A CA 1
ATOM 1350 C C . MET A 1 172 ? 9.028 9.859 6.373 1.00 93.69 172 MET A C 1
ATOM 1352 O O . MET A 1 172 ? 7.947 10.385 6.108 1.00 93.69 172 MET A O 1
ATOM 1356 N N . ALA A 1 173 ? 10.168 10.236 5.783 1.00 93.50 173 ALA A N 1
ATOM 1357 C CA . ALA A 1 173 ? 10.220 11.253 4.731 1.00 93.50 173 ALA A CA 1
ATOM 1358 C C . ALA A 1 173 ? 9.429 10.828 3.481 1.00 93.50 173 ALA A C 1
ATOM 1360 O O . ALA A 1 173 ? 8.701 11.628 2.893 1.00 93.50 173 ALA A O 1
ATOM 1361 N N . TYR A 1 174 ? 9.529 9.553 3.098 1.00 96.25 174 TYR A N 1
ATOM 1362 C CA . TYR A 1 174 ? 8.729 8.978 2.021 1.00 96.25 174 TYR A CA 1
ATOM 1363 C C . TYR A 1 174 ? 7.226 9.002 2.327 1.00 96.25 174 TYR A C 1
ATOM 1365 O O . TYR A 1 174 ? 6.441 9.465 1.502 1.00 96.25 174 TYR A O 1
ATOM 1373 N N . LEU A 1 175 ? 6.826 8.566 3.522 1.00 95.06 175 LEU A N 1
ATOM 1374 C CA . LEU A 1 175 ? 5.431 8.538 3.953 1.00 95.06 175 LEU A CA 1
ATOM 1375 C C . LEU A 1 175 ? 4.806 9.929 3.945 1.00 95.06 175 LEU A C 1
ATOM 1377 O O . LEU A 1 175 ? 3.685 10.071 3.478 1.00 95.06 175 LEU A O 1
ATOM 1381 N N . ALA A 1 176 ? 5.532 10.960 4.383 1.00 92.25 176 ALA A N 1
ATOM 1382 C CA . ALA A 1 176 ? 5.048 12.340 4.327 1.00 92.25 176 ALA A CA 1
ATOM 1383 C C . ALA A 1 176 ? 4.738 12.810 2.891 1.00 92.25 176 ALA A C 1
ATOM 1385 O O . ALA A 1 176 ? 3.858 13.645 2.698 1.00 92.25 176 ALA A O 1
ATOM 1386 N N . ARG A 1 177 ? 5.434 12.269 1.881 1.00 93.31 177 ARG A N 1
ATOM 1387 C CA . ARG A 1 177 ? 5.192 12.575 0.463 1.00 93.31 177 ARG A CA 1
ATOM 1388 C C . ARG A 1 177 ? 3.973 11.845 -0.107 1.00 93.31 177 ARG A C 1
ATOM 1390 O O . ARG A 1 177 ? 3.325 12.387 -0.997 1.00 93.31 177 ARG A O 1
ATOM 1397 N N . ILE A 1 178 ? 3.687 10.630 0.360 1.00 94.12 178 ILE A N 1
ATOM 1398 C CA . ILE A 1 178 ? 2.599 9.790 -0.167 1.00 94.12 178 ILE A CA 1
ATOM 1399 C C . ILE A 1 178 ? 1.356 9.749 0.734 1.00 94.12 178 ILE A C 1
ATOM 1401 O O . ILE A 1 178 ? 0.464 8.951 0.471 1.00 94.12 178 ILE A O 1
ATOM 1405 N N . ASP A 1 179 ? 1.281 10.581 1.780 1.00 92.00 179 ASP A N 1
ATOM 1406 C CA . ASP A 1 179 ? 0.140 10.670 2.709 1.00 92.00 179 ASP A CA 1
ATOM 1407 C C . ASP A 1 179 ? -1.075 11.355 2.051 1.00 92.00 179 ASP A C 1
ATOM 1409 O O . ASP A 1 179 ? -1.453 12.481 2.376 1.00 92.00 179 ASP A O 1
ATOM 1413 N N . ILE A 1 180 ? -1.644 10.672 1.058 1.00 90.75 180 ILE A N 1
ATOM 1414 C CA . ILE A 1 180 ? -2.841 11.037 0.296 1.00 90.75 180 ILE A CA 1
ATOM 1415 C C . ILE A 1 180 ? -3.831 9.866 0.313 1.00 90.75 180 ILE A C 1
ATOM 1417 O O . ILE A 1 180 ? -3.456 8.725 0.591 1.00 90.75 180 ILE A O 1
ATOM 1421 N N . GLU A 1 181 ? -5.098 10.143 -0.000 1.00 89.69 181 GLU A N 1
ATOM 1422 C CA . GLU A 1 181 ? -6.201 9.175 0.112 1.00 89.69 181 GLU A CA 1
ATOM 1423 C C . GLU A 1 181 ? -5.929 7.867 -0.650 1.00 89.69 181 GLU A C 1
ATOM 1425 O O . GLU A 1 181 ? -6.232 6.778 -0.162 1.00 89.69 181 GLU A O 1
ATOM 1430 N N . GLU A 1 182 ? -5.298 7.952 -1.822 1.00 91.50 182 GLU A N 1
ATOM 1431 C CA . GLU A 1 182 ? -5.016 6.811 -2.692 1.00 91.50 182 GLU A CA 1
ATOM 1432 C C . GLU A 1 182 ? -4.066 5.772 -2.065 1.00 91.50 182 GLU A C 1
ATOM 1434 O O . GLU A 1 182 ? -4.123 4.594 -2.442 1.00 91.50 182 GLU A O 1
ATOM 1439 N N . PHE A 1 183 ? -3.238 6.183 -1.095 1.00 93.62 183 PHE A N 1
ATOM 1440 C CA . PHE A 1 183 ? -2.242 5.346 -0.412 1.00 93.62 183 PHE A CA 1
ATOM 1441 C C . PHE A 1 183 ? -2.557 5.087 1.063 1.00 93.62 183 PHE A C 1
ATOM 1443 O O . PHE A 1 183 ? -1.680 4.632 1.797 1.00 93.62 183 PHE A O 1
ATOM 1450 N N . LYS A 1 184 ? -3.779 5.364 1.535 1.00 93.75 184 LYS A N 1
ATOM 1451 C CA . LYS A 1 184 ? -4.101 5.220 2.965 1.00 93.75 184 LYS A CA 1
ATOM 1452 C C . LYS A 1 184 ? -3.756 3.838 3.530 1.00 93.75 184 LYS A C 1
ATOM 1454 O O . LYS A 1 184 ? -3.178 3.747 4.610 1.00 93.75 184 LYS A O 1
ATOM 1459 N N . ASP A 1 185 ? -4.043 2.776 2.777 1.00 94.12 185 ASP A N 1
ATOM 1460 C CA . ASP A 1 185 ? -3.779 1.396 3.191 1.00 94.12 185 ASP A CA 1
ATOM 1461 C C . ASP A 1 185 ? -2.270 1.145 3.311 1.00 94.12 185 ASP A C 1
ATOM 1463 O O . ASP A 1 185 ? -1.802 0.577 4.299 1.00 94.12 185 ASP A O 1
ATOM 1467 N N . GLU A 1 186 ? -1.497 1.604 2.324 1.00 96.31 186 GLU A N 1
ATOM 1468 C CA . GLU A 1 186 ? -0.045 1.480 2.317 1.00 96.31 186 GLU A CA 1
ATOM 1469 C C . GLU A 1 186 ? 0.600 2.283 3.452 1.00 96.31 186 GLU A C 1
ATOM 1471 O O . GLU A 1 186 ? 1.453 1.768 4.175 1.00 96.31 186 GLU A O 1
ATOM 1476 N N . VAL A 1 187 ? 0.162 3.527 3.652 1.00 95.81 187 VAL A N 1
ATOM 1477 C CA . VAL A 1 187 ? 0.664 4.415 4.705 1.00 95.81 187 VAL A CA 1
ATOM 1478 C C . VAL A 1 187 ? 0.420 3.809 6.086 1.00 95.81 187 VAL A C 1
ATOM 1480 O O . VAL A 1 187 ? 1.349 3.750 6.896 1.00 95.81 187 VAL A O 1
ATOM 1483 N N . LEU A 1 188 ? -0.793 3.310 6.350 1.00 95.38 188 LEU A N 1
ATOM 1484 C CA . LEU A 1 188 ? -1.133 2.662 7.619 1.00 95.38 188 LEU A CA 1
ATOM 1485 C C . LEU A 1 188 ? -0.321 1.390 7.844 1.00 95.38 188 LEU A C 1
ATOM 1487 O O . LEU A 1 188 ? 0.196 1.184 8.940 1.00 95.38 188 LEU A O 1
ATOM 1491 N N . ALA A 1 189 ? -0.160 0.555 6.818 1.00 96.44 189 ALA A N 1
ATOM 1492 C CA . ALA A 1 189 ? 0.601 -0.683 6.928 1.00 96.44 189 ALA A CA 1
ATOM 1493 C C . ALA A 1 189 ? 2.093 -0.441 7.199 1.00 96.44 189 ALA A C 1
ATOM 1495 O O . ALA A 1 189 ? 2.664 -1.068 8.094 1.00 96.44 189 ALA A O 1
ATOM 1496 N N . ILE A 1 190 ? 2.720 0.507 6.495 1.00 96.12 190 ILE A N 1
ATOM 1497 C CA . ILE A 1 190 ? 4.131 0.852 6.715 1.00 96.12 190 ILE A CA 1
ATOM 1498 C C . ILE A 1 190 ? 4.314 1.449 8.117 1.00 96.12 190 ILE A C 1
ATOM 1500 O O . ILE A 1 190 ? 5.214 1.031 8.848 1.00 96.12 190 ILE A O 1
ATOM 1504 N N . ARG A 1 191 ? 3.443 2.381 8.532 1.00 94.12 191 ARG A N 1
ATOM 1505 C CA . ARG A 1 191 ? 3.476 2.975 9.881 1.00 94.12 191 ARG A CA 1
ATOM 1506 C C . ARG A 1 191 ? 3.241 1.937 10.972 1.00 94.12 191 ARG A C 1
ATOM 1508 O O . ARG A 1 191 ? 3.956 1.956 11.968 1.00 94.12 191 ARG A O 1
ATOM 1515 N N . GLY A 1 192 ? 2.316 1.002 10.769 1.00 93.44 192 GLY A N 1
ATOM 1516 C CA . GLY A 1 192 ? 2.075 -0.124 11.670 1.00 93.44 192 GLY A CA 1
ATOM 1517 C C . GLY A 1 192 ? 3.302 -1.019 11.827 1.00 93.44 192 GLY A C 1
ATOM 1518 O O . GLY A 1 192 ? 3.708 -1.322 12.948 1.00 93.44 192 GLY A O 1
ATOM 1519 N N . ALA A 1 193 ? 3.972 -1.364 10.723 1.00 94.12 193 ALA A N 1
ATOM 1520 C CA . ALA A 1 193 ? 5.214 -2.136 10.763 1.00 94.12 193 ALA A CA 1
ATOM 1521 C C . ALA A 1 193 ? 6.330 -1.414 11.545 1.00 94.12 193 ALA A C 1
ATOM 1523 O O . ALA A 1 193 ? 7.028 -2.045 12.343 1.00 94.12 193 ALA A O 1
ATOM 1524 N N . LEU A 1 194 ? 6.484 -0.098 11.353 1.00 92.56 194 LEU A N 1
ATOM 1525 C CA . LEU A 1 194 ? 7.452 0.723 12.093 1.00 92.56 194 LEU A CA 1
ATOM 1526 C C . LEU A 1 194 ? 7.081 0.847 13.576 1.00 92.56 194 LEU A C 1
ATOM 1528 O O . LEU A 1 194 ? 7.933 0.653 14.440 1.00 92.56 194 LEU A O 1
ATOM 1532 N N . HIS A 1 195 ? 5.807 1.104 13.880 1.00 89.88 195 HIS A N 1
ATOM 1533 C CA . HIS A 1 195 ? 5.296 1.213 15.244 1.00 89.88 195 HIS A CA 1
ATOM 1534 C C . HIS A 1 195 ? 5.620 -0.043 16.059 1.00 89.88 195 HIS A C 1
ATOM 1536 O O . HIS A 1 195 ? 6.212 0.050 17.133 1.00 89.88 195 HIS A O 1
ATOM 1542 N N . LYS A 1 196 ? 5.322 -1.226 15.513 1.00 89.25 196 LYS A N 1
ATOM 1543 C CA . LYS A 1 196 ? 5.602 -2.505 16.182 1.00 89.25 196 LYS A CA 1
ATOM 1544 C C . LYS A 1 196 ? 7.096 -2.755 16.373 1.00 89.25 196 LYS A C 1
ATOM 1546 O O . LYS A 1 196 ? 7.499 -3.321 17.384 1.00 89.25 196 LYS A O 1
ATOM 1551 N N . ALA A 1 197 ? 7.933 -2.304 15.439 1.00 89.19 197 ALA A N 1
ATOM 1552 C CA . ALA A 1 197 ? 9.383 -2.460 15.531 1.00 89.19 197 ALA A CA 1
ATOM 1553 C C . ALA A 1 197 ? 10.026 -1.623 16.646 1.00 89.19 197 ALA A C 1
ATOM 1555 O O . ALA A 1 197 ? 11.053 -2.030 17.186 1.00 89.19 197 ALA A O 1
ATOM 1556 N N . ARG A 1 198 ? 9.424 -0.485 17.015 1.00 86.31 198 ARG A N 1
ATOM 1557 C CA . ARG A 1 198 ? 9.871 0.335 18.153 1.00 86.31 198 ARG A CA 1
ATOM 1558 C C . ARG A 1 198 ? 9.574 -0.322 19.511 1.00 86.31 198 ARG A C 1
ATOM 1560 O O . ARG A 1 198 ? 10.216 0.016 20.506 1.00 86.31 198 ARG A O 1
ATOM 1567 N N . GLY A 1 199 ? 8.639 -1.274 19.544 1.00 74.50 199 GLY A N 1
ATOM 1568 C CA . GLY A 1 199 ? 8.178 -1.952 20.753 1.00 74.50 199 GLY A CA 1
ATOM 1569 C C . GLY A 1 199 ? 7.329 -1.062 21.673 1.00 74.50 199 GLY A C 1
ATOM 1570 O O . GLY A 1 199 ? 7.291 0.160 21.549 1.00 74.50 199 GLY A O 1
ATOM 1571 N N . VAL A 1 200 ? 6.671 -1.692 22.651 1.00 56.34 200 VAL A N 1
ATOM 1572 C CA . VAL A 1 200 ? 5.724 -1.052 23.593 1.00 56.34 200 VAL A CA 1
ATOM 1573 C C . VAL A 1 200 ? 6.385 0.038 24.463 1.00 56.34 200 VAL A C 1
ATOM 1575 O O . VAL A 1 200 ? 5.714 0.941 24.956 1.00 56.34 200 VAL A O 1
ATOM 1578 N N . ASN A 1 201 ? 7.714 -0.003 24.620 1.00 46.62 201 ASN A N 1
ATOM 1579 C CA . ASN A 1 201 ? 8.473 0.885 25.509 1.00 46.62 201 ASN A CA 1
ATOM 1580 C C . ASN A 1 201 ? 9.085 2.117 24.828 1.00 46.62 201 ASN A C 1
ATOM 1582 O O . ASN A 1 201 ? 9.749 2.903 25.511 1.00 46.62 201 ASN A O 1
ATOM 1586 N N . SER A 1 202 ? 8.889 2.331 23.520 1.00 50.31 202 SER A N 1
ATOM 1587 C CA . SER A 1 202 ? 9.280 3.614 22.934 1.00 50.31 202 SER A CA 1
ATOM 1588 C C . SER A 1 202 ? 8.279 4.670 23.399 1.00 50.31 202 SER A C 1
ATOM 1590 O O . SER A 1 202 ? 7.213 4.849 22.806 1.00 50.31 202 SER A O 1
ATOM 1592 N N . VAL A 1 203 ? 8.603 5.349 24.502 1.00 39.97 203 VAL A N 1
ATOM 1593 C CA . VAL A 1 203 ? 7.939 6.592 24.890 1.00 39.97 203 VAL A CA 1
ATOM 1594 C C . VAL A 1 203 ? 7.965 7.481 23.659 1.00 39.97 203 VAL A C 1
ATOM 1596 O O . VAL A 1 203 ? 9.030 7.826 23.153 1.00 39.97 203 VAL A O 1
ATOM 1599 N N . SER A 1 204 ? 6.773 7.764 23.149 1.00 39.06 204 SER A N 1
ATOM 1600 C CA . SER A 1 204 ? 6.495 8.574 21.977 1.00 39.06 204 SER A CA 1
ATOM 1601 C C . SER A 1 204 ? 7.333 9.853 21.977 1.00 39.06 204 SER A C 1
ATOM 1603 O O . SER A 1 204 ? 6.933 10.873 22.542 1.00 39.06 204 SER A O 1
ATOM 1605 N N . GLY A 1 205 ? 8.481 9.827 21.305 1.00 41.06 205 GLY A N 1
ATOM 1606 C CA . GLY A 1 205 ? 9.068 11.037 20.761 1.00 41.06 205 GLY A CA 1
ATOM 1607 C C . GLY A 1 205 ? 8.110 11.509 19.684 1.00 41.06 205 GLY A C 1
ATOM 1608 O O . GLY A 1 205 ? 8.164 10.970 18.590 1.00 41.06 205 GLY A O 1
ATOM 1609 N N . GLN A 1 206 ? 7.161 12.372 20.067 1.00 46.06 206 GLN A N 1
ATOM 1610 C CA . GLN A 1 206 ? 6.272 13.213 19.252 1.00 46.06 206 GLN A CA 1
ATOM 1611 C C . GLN A 1 206 ? 6.224 12.885 17.746 1.00 46.06 206 GLN A C 1
ATOM 1613 O O . GLN A 1 206 ? 6.452 13.755 16.909 1.00 46.06 206 GLN A O 1
ATOM 1618 N N . ALA A 1 207 ? 5.906 11.646 17.369 1.00 58.25 207 ALA A N 1
ATOM 1619 C CA . ALA A 1 207 ? 5.570 11.361 15.990 1.00 58.25 207 ALA A CA 1
ATOM 1620 C C . ALA A 1 207 ? 4.238 12.072 15.776 1.00 58.25 207 ALA A C 1
ATOM 1622 O O . ALA A 1 207 ? 3.242 11.742 16.424 1.00 58.25 207 ALA A O 1
ATOM 1623 N N . GLN A 1 208 ? 4.262 13.128 14.966 1.00 73.81 208 GLN A N 1
ATOM 1624 C CA . GLN A 1 208 ? 3.077 13.903 14.651 1.00 73.81 2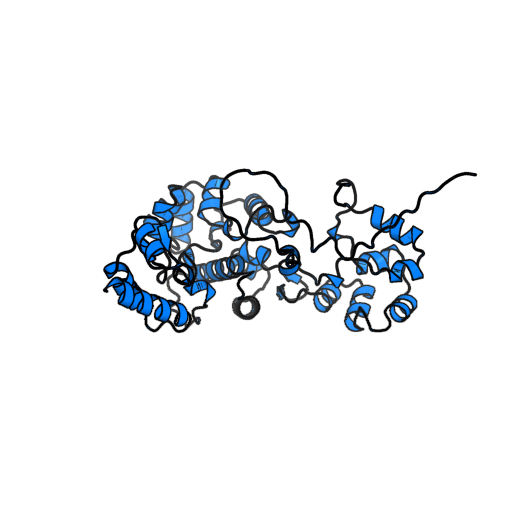08 GLN A CA 1
ATOM 1625 C C . GLN A 1 208 ? 2.028 12.938 14.093 1.00 73.81 208 GLN A C 1
ATOM 1627 O O . GLN A 1 208 ? 2.263 12.287 13.073 1.00 73.81 208 GLN A O 1
ATOM 1632 N N . LEU A 1 209 ? 0.910 12.810 14.813 1.00 85.94 209 LEU A N 1
ATOM 1633 C CA . LEU A 1 209 ? -0.227 11.999 14.398 1.00 85.94 209 LEU A CA 1
ATOM 1634 C C . LEU A 1 209 ? -0.629 12.435 12.989 1.00 85.94 209 LEU A C 1
ATOM 1636 O O . LEU A 1 209 ? -0.984 13.599 12.783 1.00 85.94 209 LEU A O 1
ATOM 1640 N N . SER A 1 210 ? -0.558 11.516 12.032 1.00 88.94 210 SER A N 1
ATOM 1641 C CA . SER A 1 210 ? -1.012 11.801 10.673 1.00 88.94 210 SER A CA 1
ATOM 1642 C C . SER A 1 210 ? -2.534 11.830 10.619 1.00 88.94 210 SER A C 1
ATOM 1644 O O . SER A 1 210 ? -3.225 11.197 11.424 1.00 88.94 210 SER A O 1
ATOM 1646 N N . ARG A 1 211 ? -3.076 12.553 9.639 1.00 91.38 211 ARG A N 1
ATOM 1647 C CA . ARG A 1 211 ? -4.520 12.553 9.407 1.00 91.38 211 ARG A CA 1
ATOM 1648 C C . ARG A 1 211 ? -5.010 11.149 9.045 1.00 91.38 211 ARG A C 1
ATOM 1650 O O . ARG A 1 211 ? -6.018 10.718 9.589 1.00 91.38 211 ARG A O 1
ATOM 1657 N N . THR A 1 212 ? -4.259 10.419 8.225 1.00 93.44 212 THR A N 1
ATOM 1658 C CA . THR A 1 212 ? -4.561 9.035 7.839 1.00 93.44 212 THR A CA 1
ATOM 1659 C C . THR A 1 212 ? -4.662 8.101 9.049 1.00 93.44 212 THR A C 1
ATOM 1661 O O . THR A 1 212 ? -5.645 7.378 9.180 1.00 93.44 212 THR A O 1
ATOM 1664 N N . GLU A 1 213 ? -3.720 8.165 9.998 1.00 92.19 213 GLU A N 1
ATOM 1665 C CA . GLU A 1 213 ? -3.811 7.406 11.260 1.00 92.19 213 GLU A CA 1
ATOM 1666 C C . GLU A 1 213 ? -5.012 7.822 12.110 1.00 92.19 213 GLU A C 1
ATOM 1668 O O . GLU A 1 213 ? -5.649 6.974 12.728 1.00 92.19 213 GLU A O 1
ATOM 1673 N N . ALA A 1 214 ? -5.329 9.117 12.168 1.00 93.38 214 ALA A N 1
ATOM 1674 C CA . ALA A 1 214 ? -6.439 9.618 12.974 1.00 93.38 214 ALA A CA 1
ATOM 1675 C C . ALA A 1 214 ? -7.815 9.212 12.417 1.00 93.38 214 ALA A C 1
ATOM 1677 O O . ALA A 1 214 ? -8.770 9.060 13.179 1.00 93.38 214 ALA A O 1
ATOM 1678 N N . LEU A 1 215 ? -7.913 9.043 11.096 1.00 95.00 215 LEU A N 1
ATOM 1679 C CA . LEU A 1 215 ? -9.127 8.621 10.396 1.00 95.00 215 LEU A CA 1
ATOM 1680 C C . LEU A 1 215 ? -9.246 7.100 10.256 1.00 95.00 215 LEU A C 1
ATOM 1682 O O . LEU A 1 215 ? -10.311 6.610 9.896 1.00 95.00 215 LEU A O 1
ATOM 1686 N N . ALA A 1 216 ? -8.192 6.340 10.553 1.00 95.44 216 ALA A N 1
ATOM 1687 C CA . ALA A 1 216 ? -8.202 4.896 10.388 1.00 95.44 216 ALA A CA 1
ATOM 1688 C C . ALA A 1 216 ? -9.227 4.213 11.319 1.00 95.44 216 ALA A C 1
ATOM 1690 O O . ALA A 1 216 ? -9.347 4.596 12.486 1.00 95.44 216 ALA A O 1
ATOM 1691 N N . PRO A 1 217 ? -9.941 3.166 10.862 1.00 96.12 217 PRO A N 1
ATOM 1692 C CA . PRO A 1 217 ? -10.886 2.437 11.708 1.00 96.12 217 PRO A CA 1
ATOM 1693 C C . PRO A 1 217 ? -10.182 1.694 12.850 1.00 96.12 217 PRO A C 1
ATOM 1695 O O . PRO A 1 217 ? -10.597 1.779 14.009 1.00 96.12 217 PRO A O 1
ATOM 1698 N N . TYR A 1 218 ? -9.094 0.997 12.534 1.00 96.31 218 TYR A N 1
ATOM 1699 C CA . TYR A 1 218 ? -8.302 0.272 13.518 1.00 96.31 218 TYR A CA 1
ATOM 1700 C C . TYR A 1 218 ? -7.154 1.112 14.084 1.00 96.31 218 TYR A C 1
ATOM 1702 O O . TYR A 1 218 ? -6.725 2.091 13.473 1.00 96.31 218 TYR A O 1
ATOM 1710 N N . SER A 1 219 ? -6.667 0.728 15.259 1.00 93.56 219 SER A N 1
ATOM 1711 C CA . SER A 1 219 ? -5.453 1.247 15.867 1.00 93.56 219 SER A CA 1
ATOM 1712 C C . SER A 1 219 ? -4.235 0.862 15.024 1.00 93.56 219 SER A C 1
ATOM 1714 O O . SER A 1 219 ? -4.281 -0.074 14.220 1.00 93.56 219 SER A O 1
ATOM 1716 N N . ILE A 1 220 ? -3.130 1.592 15.174 1.00 91.62 220 ILE A N 1
ATOM 1717 C CA . ILE A 1 220 ? -1.976 1.427 14.284 1.00 91.62 220 ILE A CA 1
ATOM 1718 C C . ILE A 1 220 ? -1.326 0.035 14.406 1.00 91.62 220 ILE A C 1
ATOM 1720 O O . ILE A 1 220 ? -0.764 -0.476 13.442 1.00 91.62 220 ILE A O 1
ATOM 1724 N N . GLU A 1 221 ? -1.478 -0.616 15.561 1.00 90.12 221 GLU A N 1
ATOM 1725 C CA . GLU A 1 221 ? -1.004 -1.968 15.872 1.00 90.12 221 GLU A CA 1
ATOM 1726 C C . GLU A 1 221 ? -1.710 -3.061 15.050 1.00 90.12 221 GLU A C 1
ATOM 1728 O O . GLU A 1 221 ? -1.170 -4.157 14.862 1.00 90.12 221 GLU A O 1
ATOM 1733 N N . TYR A 1 222 ? -2.911 -2.779 14.538 1.00 93.19 222 TYR A N 1
ATOM 1734 C CA . TYR A 1 222 ? -3.625 -3.695 13.648 1.00 93.19 222 TYR A CA 1
ATOM 1735 C C . TYR A 1 222 ? -2.952 -3.805 12.275 1.00 93.19 222 TYR A C 1
ATOM 1737 O O . TYR A 1 222 ? -2.920 -4.882 11.676 1.00 93.19 222 TYR A O 1
ATOM 1745 N N . TYR A 1 223 ? -2.393 -2.699 11.784 1.00 93.62 223 TYR A N 1
ATOM 1746 C CA . TYR A 1 223 ? -1.827 -2.613 10.442 1.00 93.62 223 TYR A CA 1
ATOM 1747 C C . TYR A 1 223 ? -0.375 -3.079 10.388 1.00 93.62 223 TYR A C 1
ATOM 1749 O O . TYR A 1 223 ? 0.356 -3.049 11.379 1.00 93.62 223 TYR A O 1
ATOM 1757 N N . GLY A 1 224 ? 0.057 -3.475 9.192 1.00 91.75 224 GLY A N 1
ATOM 1758 C CA . GLY A 1 224 ? 1.423 -3.918 8.937 1.00 91.75 224 GLY A CA 1
ATOM 1759 C C . GLY A 1 224 ? 1.739 -5.268 9.574 1.00 91.75 224 GLY A C 1
ATOM 1760 O O . GLY A 1 224 ? 0.993 -5.798 10.399 1.00 91.75 224 GLY A O 1
ATOM 1761 N N . LEU A 1 225 ? 2.878 -5.836 9.199 1.00 92.31 225 LEU A N 1
ATOM 1762 C CA . LEU A 1 225 ? 3.331 -7.119 9.727 1.00 92.31 225 LEU A CA 1
ATOM 1763 C C . LEU A 1 225 ? 4.469 -6.942 10.720 1.00 92.31 225 LEU A C 1
ATOM 1765 O O . LEU A 1 225 ? 5.334 -6.078 10.570 1.00 92.31 225 LEU A O 1
ATOM 1769 N N . ASP A 1 226 ? 4.488 -7.816 11.712 1.00 89.31 226 ASP A N 1
ATOM 1770 C CA . ASP A 1 226 ? 5.501 -7.853 12.751 1.00 89.31 226 ASP A CA 1
ATOM 1771 C C . ASP A 1 226 ? 6.819 -8.452 12.265 1.00 89.31 226 ASP A C 1
ATOM 1773 O O . ASP A 1 226 ? 6.870 -9.397 11.474 1.00 89.31 226 ASP A O 1
ATOM 1777 N N . SER A 1 227 ? 7.922 -7.950 12.815 1.00 87.00 227 SER A N 1
ATOM 1778 C CA . SER A 1 227 ? 9.257 -8.486 12.532 1.00 87.00 227 SER A CA 1
ATOM 1779 C C . SER A 1 227 ? 9.459 -9.906 13.071 1.00 87.00 227 SER A C 1
ATOM 1781 O O . SER A 1 227 ? 10.238 -10.662 12.488 1.00 87.00 227 SER A O 1
ATOM 1783 N N . PHE A 1 228 ? 8.767 -10.295 14.150 1.00 86.31 228 PHE A N 1
ATOM 1784 C CA . PHE A 1 228 ? 8.920 -11.631 14.738 1.00 86.31 228 PHE A CA 1
ATOM 1785 C C . PHE A 1 228 ? 8.327 -12.740 13.860 1.00 86.31 228 PHE A C 1
ATOM 1787 O O . PHE A 1 228 ? 8.784 -13.877 13.937 1.00 86.31 228 PHE A O 1
ATOM 1794 N N . LEU A 1 229 ? 7.392 -12.415 12.959 1.00 80.75 229 LEU A N 1
ATOM 1795 C CA . LEU A 1 229 ? 6.803 -13.379 12.020 1.00 80.75 229 LEU A CA 1
ATOM 1796 C C . LEU A 1 229 ? 7.845 -13.974 11.058 1.00 80.75 229 LEU A C 1
ATOM 1798 O O . LEU A 1 229 ? 7.671 -15.083 10.563 1.00 80.75 229 LEU A O 1
ATOM 1802 N N . ILE A 1 230 ? 8.955 -13.263 10.834 1.00 74.50 230 ILE A N 1
ATOM 1803 C CA . ILE A 1 230 ? 10.080 -13.705 9.992 1.00 74.50 230 ILE A CA 1
ATOM 1804 C C . ILE A 1 230 ? 11.077 -14.560 10.788 1.00 74.50 230 ILE A C 1
ATOM 1806 O O . ILE A 1 230 ? 11.881 -15.286 10.211 1.00 74.50 230 ILE A O 1
ATOM 1810 N N . ASN A 1 231 ? 11.049 -14.493 12.120 1.00 70.38 231 ASN A N 1
ATOM 1811 C CA . ASN A 1 231 ? 12.038 -15.129 12.990 1.00 70.38 231 ASN A CA 1
ATOM 1812 C C . ASN A 1 231 ? 11.564 -16.495 13.490 1.00 70.38 231 ASN A C 1
ATOM 1814 O O . ASN A 1 231 ? 11.468 -16.720 14.690 1.00 70.38 231 ASN A O 1
ATOM 1818 N N . GLY A 1 232 ? 11.296 -17.417 12.564 1.00 66.94 232 GLY A N 1
ATOM 1819 C CA . GLY A 1 232 ? 11.093 -18.832 12.899 1.00 66.94 232 GLY A CA 1
ATOM 1820 C C . GLY A 1 232 ? 9.643 -19.265 13.110 1.00 66.94 232 GLY A C 1
ATOM 1821 O O . GLY A 1 232 ? 9.409 -20.416 13.468 1.00 66.94 232 GLY A O 1
ATOM 1822 N N . LEU A 1 233 ? 8.672 -18.386 12.855 1.00 80.69 233 LEU A N 1
ATOM 1823 C CA . LEU A 1 233 ? 7.255 -18.754 12.866 1.00 80.69 233 LEU A CA 1
ATOM 1824 C C . LEU A 1 233 ? 6.793 -19.334 11.515 1.00 80.69 233 LEU A C 1
ATOM 1826 O O . LEU A 1 233 ? 5.887 -20.163 11.479 1.00 80.69 233 LEU A O 1
ATOM 1830 N N . LEU A 1 234 ? 7.448 -18.943 10.419 1.00 84.62 234 LEU A N 1
ATOM 1831 C CA . LEU A 1 234 ? 7.185 -19.415 9.059 1.00 84.62 234 LEU A CA 1
ATOM 1832 C C . LEU A 1 234 ? 8.495 -19.656 8.307 1.00 84.62 234 LEU A C 1
ATOM 1834 O O . LEU A 1 234 ? 9.498 -18.985 8.553 1.00 84.62 234 LEU A O 1
ATOM 1838 N N . GLU A 1 235 ? 8.458 -20.564 7.333 1.00 87.56 235 GLU A N 1
ATOM 1839 C CA . GLU A 1 235 ? 9.495 -20.630 6.304 1.00 87.56 235 GLU A CA 1
ATOM 1840 C C . GLU A 1 235 ? 9.471 -19.358 5.450 1.00 87.56 235 GLU A C 1
ATOM 1842 O O . GLU A 1 235 ? 8.408 -18.923 4.993 1.00 87.56 235 GLU A O 1
ATOM 1847 N N . GLU A 1 236 ? 10.649 -18.785 5.204 1.00 86.75 236 GLU A N 1
ATOM 1848 C CA . GLU A 1 236 ? 10.799 -17.508 4.501 1.00 86.75 236 GLU A CA 1
ATOM 1849 C C . GLU A 1 236 ? 10.175 -17.533 3.099 1.00 86.75 236 GLU A C 1
ATOM 1851 O O . GLU A 1 236 ? 9.474 -16.596 2.724 1.00 86.75 236 GLU A O 1
ATOM 1856 N N . ASP A 1 237 ? 10.319 -18.635 2.360 1.00 90.56 237 ASP A N 1
ATOM 1857 C CA . ASP A 1 237 ? 9.713 -18.789 1.034 1.00 90.56 237 ASP A CA 1
ATOM 1858 C C . ASP A 1 237 ? 8.182 -18.824 1.083 1.00 90.56 237 ASP A C 1
ATOM 1860 O O . ASP A 1 237 ? 7.511 -18.258 0.219 1.00 90.56 237 ASP A O 1
ATOM 1864 N N . SER A 1 238 ? 7.608 -19.489 2.089 1.00 91.44 238 SER A N 1
ATOM 1865 C CA . SER A 1 238 ? 6.154 -19.564 2.263 1.00 91.44 238 SER A CA 1
ATOM 1866 C C . SER A 1 238 ? 5.573 -18.201 2.621 1.00 91.44 238 SER A C 1
ATOM 1868 O O . SER A 1 238 ? 4.554 -17.805 2.053 1.00 91.44 238 SER A O 1
ATOM 1870 N N . LEU A 1 239 ? 6.260 -17.462 3.493 1.00 91.81 239 LEU A N 1
ATOM 1871 C CA . LEU A 1 239 ? 5.912 -16.086 3.813 1.00 91.81 239 LEU A CA 1
ATOM 1872 C C . LEU A 1 239 ? 6.028 -15.196 2.568 1.00 91.81 239 LEU A C 1
ATOM 1874 O O . LEU A 1 239 ? 5.043 -14.579 2.184 1.00 91.81 239 LEU A O 1
ATOM 1878 N N . ASN A 1 240 ? 7.168 -15.183 1.874 1.00 91.38 240 ASN A N 1
ATOM 1879 C CA . ASN A 1 240 ? 7.373 -14.344 0.688 1.00 91.38 240 ASN A CA 1
ATOM 1880 C C . ASN A 1 240 ? 6.334 -14.611 -0.409 1.00 91.38 240 ASN A C 1
ATOM 1882 O O . ASN A 1 240 ? 5.758 -13.663 -0.938 1.00 91.38 240 ASN A O 1
ATOM 1886 N N . ARG A 1 241 ? 5.999 -15.881 -0.682 1.00 92.75 241 ARG A N 1
ATOM 1887 C CA . ARG A 1 241 ? 4.921 -16.231 -1.624 1.00 92.75 241 ARG A CA 1
ATOM 1888 C C . ARG A 1 241 ? 3.563 -15.664 -1.223 1.00 92.75 241 ARG A C 1
ATOM 1890 O O . ARG A 1 241 ? 2.761 -15.354 -2.099 1.00 92.75 241 ARG A O 1
ATOM 1897 N N . TRP A 1 242 ? 3.271 -15.582 0.071 1.00 94.56 242 TRP A N 1
ATOM 1898 C CA . TRP A 1 242 ? 2.041 -14.970 0.566 1.00 94.56 242 TRP A CA 1
ATOM 1899 C C . TRP A 1 242 ? 2.088 -13.444 0.421 1.00 94.56 242 TRP A C 1
ATOM 1901 O O . TRP A 1 242 ? 1.150 -12.854 -0.112 1.00 94.56 242 TRP A O 1
ATOM 1911 N N . LEU A 1 243 ? 3.204 -12.817 0.802 1.00 93.62 243 LEU A N 1
ATOM 1912 C CA . LEU A 1 243 ? 3.386 -11.364 0.733 1.00 93.62 243 LEU A CA 1
ATOM 1913 C C . LEU A 1 243 ? 3.349 -10.836 -0.710 1.00 93.62 243 LEU A C 1
ATOM 1915 O O . LEU A 1 243 ? 2.782 -9.778 -0.978 1.00 93.62 243 LEU A O 1
ATOM 1919 N N . ASP A 1 244 ? 3.898 -11.586 -1.664 1.00 93.50 244 ASP A N 1
ATOM 1920 C CA . ASP A 1 244 ? 3.910 -11.218 -3.083 1.00 93.50 244 ASP A CA 1
ATOM 1921 C C . ASP A 1 244 ? 2.507 -11.165 -3.703 1.00 93.50 244 ASP A C 1
ATOM 1923 O O . ASP A 1 244 ? 2.306 -10.528 -4.737 1.00 93.50 244 ASP A O 1
ATOM 1927 N N . GLN A 1 245 ? 1.498 -11.752 -3.050 1.00 92.81 245 GLN A N 1
ATOM 1928 C CA . GLN A 1 245 ? 0.111 -11.636 -3.497 1.00 92.81 245 GLN A CA 1
ATOM 1929 C C . GLN A 1 245 ? -0.457 -10.224 -3.307 1.00 92.81 245 GLN A C 1
ATOM 1931 O O . GLN A 1 245 ? -1.461 -9.896 -3.936 1.00 92.81 245 GLN A O 1
ATOM 1936 N N . PHE A 1 246 ? 0.154 -9.385 -2.473 1.00 91.88 246 PHE A N 1
ATOM 1937 C CA . PHE A 1 246 ? -0.288 -8.005 -2.244 1.00 91.88 246 PHE A CA 1
ATOM 1938 C C . PHE A 1 246 ? 0.426 -6.997 -3.145 1.00 91.88 246 PHE A C 1
ATOM 1940 O O . PHE A 1 246 ? 0.009 -5.847 -3.227 1.00 91.88 246 PHE A O 1
ATOM 1947 N N . VAL A 1 247 ? 1.466 -7.429 -3.862 1.00 87.81 247 VAL A N 1
ATOM 1948 C CA . VAL A 1 247 ? 2.192 -6.581 -4.806 1.00 87.81 247 VAL A CA 1
ATOM 1949 C C . VAL A 1 247 ? 1.451 -6.582 -6.140 1.00 87.81 247 VAL A C 1
ATOM 1951 O O . VAL A 1 247 ? 1.339 -7.617 -6.806 1.00 87.81 247 VAL A O 1
ATOM 1954 N N . ILE A 1 248 ? 0.966 -5.416 -6.569 1.00 83.94 248 ILE A N 1
ATOM 1955 C CA . ILE A 1 248 ? 0.149 -5.244 -7.773 1.00 83.94 248 ILE A CA 1
ATOM 1956 C C . ILE A 1 248 ? 0.841 -5.829 -8.992 1.00 83.94 248 ILE A C 1
ATOM 1958 O O . ILE A 1 248 ? 0.200 -6.546 -9.757 1.00 83.94 248 ILE A O 1
ATOM 1962 N N . ARG A 1 249 ? 2.141 -5.581 -9.169 1.00 77.50 249 ARG A N 1
ATOM 1963 C CA . ARG A 1 249 ? 2.885 -6.113 -10.318 1.00 77.50 249 ARG A CA 1
ATOM 1964 C C . ARG A 1 249 ? 2.902 -7.645 -10.344 1.00 77.50 249 ARG A C 1
ATOM 1966 O O . ARG A 1 249 ? 2.820 -8.232 -11.415 1.00 77.50 249 ARG A O 1
ATOM 1973 N N . LEU A 1 250 ? 2.996 -8.289 -9.181 1.00 73.31 250 LEU A N 1
ATOM 1974 C CA . LEU A 1 250 ? 3.146 -9.743 -9.077 1.00 73.31 250 LEU A CA 1
ATOM 1975 C C . LEU A 1 250 ? 1.797 -10.471 -9.132 1.00 73.31 250 LEU A C 1
ATOM 1977 O O . LEU A 1 250 ? 1.701 -11.550 -9.711 1.00 73.31 250 LEU A O 1
ATOM 1981 N N . ASN A 1 251 ? 0.734 -9.865 -8.595 1.00 74.06 251 ASN A N 1
ATOM 1982 C CA . ASN A 1 251 ? -0.602 -10.468 -8.546 1.00 74.06 251 ASN A CA 1
ATOM 1983 C C . ASN A 1 251 ? -1.649 -9.754 -9.417 1.00 74.06 251 ASN A C 1
ATOM 1985 O O . ASN A 1 251 ? -2.850 -9.994 -9.291 1.00 74.06 251 ASN A O 1
ATOM 1989 N N . LYS A 1 252 ? -1.234 -8.840 -10.296 1.00 72.81 252 LYS A N 1
ATOM 1990 C CA . LYS A 1 252 ? -2.137 -8.026 -11.132 1.00 72.81 252 LYS A CA 1
ATOM 1991 C C . LYS A 1 252 ? -3.223 -7.309 -10.308 1.00 72.81 252 LYS A C 1
ATOM 1993 O O . LYS A 1 252 ? -4.366 -7.205 -10.741 1.00 72.81 252 LYS A O 1
ATOM 1998 N N . GLY A 1 253 ? -2.879 -6.895 -9.087 1.00 70.44 253 GLY A N 1
ATOM 1999 C CA . GLY A 1 253 ? -3.778 -6.194 -8.164 1.00 70.44 253 GLY A CA 1
ATOM 2000 C C . GLY A 1 253 ? -4.954 -7.009 -7.613 1.00 70.44 253 GLY A C 1
ATOM 2001 O O . GLY A 1 253 ? -5.916 -6.418 -7.135 1.00 70.44 253 GLY A O 1
ATOM 2002 N N . LYS A 1 254 ? -4.919 -8.351 -7.662 1.00 78.75 254 LYS A N 1
ATOM 2003 C CA . LYS A 1 254 ? -6.051 -9.179 -7.196 1.00 78.75 254 LYS A CA 1
ATOM 2004 C C . LYS A 1 254 ? -6.293 -9.145 -5.685 1.00 78.75 254 LYS A C 1
ATOM 2006 O O . LYS A 1 254 ? -7.400 -9.469 -5.261 1.00 78.75 254 LYS A O 1
ATOM 2011 N N . ARG A 1 255 ? -5.290 -8.812 -4.867 1.00 86.69 255 ARG A N 1
ATOM 2012 C CA . ARG A 1 255 ? -5.461 -8.618 -3.419 1.00 86.69 255 ARG A CA 1
ATOM 2013 C C . ARG A 1 255 ? -5.088 -7.194 -3.052 1.00 86.69 255 ARG A C 1
ATOM 2015 O O . ARG A 1 255 ? -4.068 -6.685 -3.505 1.00 86.69 255 ARG A O 1
ATOM 2022 N N . ALA A 1 256 ? -5.922 -6.582 -2.222 1.00 87.38 256 ALA A N 1
ATOM 2023 C CA . ALA A 1 256 ? -5.666 -5.263 -1.671 1.00 87.38 256 ALA A CA 1
ATOM 2024 C C . ALA A 1 256 ? -4.689 -5.346 -0.494 1.00 87.38 256 ALA A C 1
ATOM 2026 O O . ALA A 1 256 ? -4.766 -6.272 0.318 1.00 87.38 256 ALA A O 1
ATOM 2027 N N . THR A 1 257 ? -3.828 -4.341 -0.364 1.00 87.56 257 THR A N 1
ATOM 2028 C CA . THR A 1 257 ? -2.872 -4.182 0.739 1.00 87.56 257 THR A CA 1
ATOM 2029 C C . THR A 1 257 ? -3.548 -4.185 2.112 1.00 87.56 257 THR A C 1
ATOM 2031 O O . THR A 1 257 ? -3.017 -4.773 3.047 1.00 87.56 257 THR A O 1
ATOM 2034 N N . SER A 1 258 ? -4.761 -3.638 2.236 1.00 88.12 258 SER A N 1
ATOM 2035 C CA . SER A 1 258 ? -5.567 -3.686 3.471 1.00 88.12 258 SER A CA 1
ATOM 2036 C C . SER A 1 258 ? -5.895 -5.102 3.952 1.00 88.12 258 SER A C 1
ATOM 2038 O O . SER A 1 258 ? -6.222 -5.293 5.119 1.00 88.12 258 SER A O 1
ATOM 2040 N N . SER A 1 259 ? -5.792 -6.113 3.085 1.00 91.56 259 SER A N 1
ATOM 2041 C CA . SER A 1 259 ? -5.940 -7.521 3.469 1.00 91.56 259 SER A CA 1
ATOM 2042 C C . SER A 1 259 ? -4.634 -8.158 3.966 1.00 91.56 259 SER A C 1
ATOM 2044 O O . SER A 1 259 ? -4.663 -9.299 4.427 1.00 91.56 259 SER A O 1
ATOM 2046 N N . CYS A 1 260 ? -3.501 -7.456 3.897 1.00 93.50 260 CYS A N 1
ATOM 2047 C CA . CYS A 1 260 ? -2.213 -7.900 4.425 1.00 93.50 260 CYS A CA 1
ATOM 2048 C C . CYS A 1 260 ? -2.146 -7.658 5.943 1.00 93.50 260 CYS A C 1
ATOM 2050 O O . CYS A 1 260 ? -1.424 -6.790 6.431 1.00 93.50 260 CYS A O 1
ATOM 2052 N N . THR A 1 261 ? -2.941 -8.418 6.697 1.00 93.50 261 THR A N 1
ATOM 2053 C CA . THR A 1 261 ? -3.053 -8.305 8.158 1.00 93.50 261 THR A CA 1
ATOM 2054 C C . THR A 1 261 ? -2.538 -9.560 8.850 1.00 93.50 261 THR A C 1
ATOM 2056 O O . THR A 1 261 ? -2.526 -10.649 8.269 1.00 93.50 261 THR A O 1
ATOM 2059 N N . VAL A 1 262 ? -2.165 -9.431 10.127 1.00 93.62 262 VAL A N 1
ATOM 2060 C CA . VAL A 1 262 ? -1.758 -10.580 10.950 1.00 93.62 262 VAL A CA 1
ATOM 2061 C C . VAL A 1 262 ? -2.875 -11.628 11.062 1.00 93.62 262 VAL A C 1
ATOM 2063 O O . VAL A 1 262 ? -2.594 -12.821 11.011 1.00 93.62 262 VAL A O 1
ATOM 2066 N N . ALA A 1 263 ? -4.143 -11.200 11.118 1.00 94.56 263 ALA A N 1
ATOM 2067 C CA . ALA A 1 263 ? -5.301 -12.093 11.166 1.00 94.56 263 ALA A CA 1
ATOM 2068 C C . ALA A 1 263 ? -5.428 -12.956 9.900 1.00 94.56 263 ALA A C 1
ATOM 2070 O O . ALA A 1 263 ? -5.593 -14.174 9.986 1.00 94.56 263 ALA A O 1
ATOM 2071 N N . ASN A 1 264 ? -5.280 -12.351 8.717 1.00 94.88 264 ASN A N 1
ATOM 2072 C CA . ASN A 1 264 ? -5.300 -13.106 7.465 1.00 94.88 264 ASN A CA 1
ATOM 2073 C C . ASN A 1 264 ? -4.065 -13.997 7.321 1.00 94.88 264 ASN A C 1
ATOM 2075 O O . ASN A 1 264 ? -4.192 -15.130 6.866 1.00 94.88 264 ASN A O 1
ATOM 2079 N N . LEU A 1 265 ? -2.892 -13.537 7.768 1.00 94.38 265 LEU A N 1
ATOM 2080 C CA . LEU A 1 265 ? -1.670 -14.338 7.755 1.00 94.38 265 LEU A CA 1
ATOM 2081 C C . LEU A 1 265 ? -1.824 -15.621 8.588 1.00 94.38 265 LEU A C 1
ATOM 2083 O O . LEU A 1 265 ? -1.580 -16.710 8.067 1.00 94.38 265 LEU A O 1
ATOM 2087 N N . VAL A 1 266 ? -2.247 -15.517 9.859 1.00 94.81 266 VAL A N 1
ATOM 2088 C CA . VAL A 1 266 ? -2.381 -16.701 10.732 1.00 94.81 266 VAL A CA 1
ATOM 2089 C C . VAL A 1 266 ? -3.416 -17.684 10.201 1.00 94.81 266 VAL A C 1
ATOM 2091 O O . VAL A 1 266 ? -3.203 -18.894 10.270 1.00 94.81 266 VAL A O 1
ATOM 2094 N N . LYS A 1 267 ? -4.505 -17.167 9.624 1.00 95.25 267 LYS A N 1
ATOM 2095 C CA . LYS A 1 267 ? -5.585 -17.968 9.055 1.00 95.25 267 LYS A CA 1
ATOM 2096 C C . LYS A 1 267 ? -5.143 -18.697 7.790 1.00 95.25 267 LYS A C 1
ATOM 2098 O O . LYS A 1 267 ? -5.382 -19.893 7.659 1.00 95.25 267 LYS A O 1
ATOM 2103 N N . GLU A 1 268 ? -4.518 -17.990 6.854 1.00 95.19 268 GLU A N 1
ATOM 2104 C CA . GLU A 1 268 ? -4.194 -18.522 5.526 1.00 95.19 268 GLU A CA 1
ATOM 2105 C C . GLU A 1 268 ? -2.961 -19.420 5.527 1.00 95.19 268 GLU A C 1
ATOM 2107 O O . GLU A 1 268 ? -2.904 -20.371 4.750 1.00 95.19 268 GLU A O 1
ATOM 2112 N N . LEU A 1 269 ? -1.994 -19.150 6.407 1.00 94.56 269 LEU A N 1
ATOM 2113 C CA . LEU A 1 269 ? -0.805 -19.987 6.564 1.00 94.56 269 LEU A CA 1
ATOM 2114 C C . LEU A 1 269 ? -0.947 -21.028 7.682 1.00 94.56 269 LEU A C 1
ATOM 2116 O O . LEU A 1 269 ? -0.009 -21.781 7.930 1.00 94.56 269 LEU A O 1
ATOM 2120 N N . GLY A 1 270 ? -2.108 -21.093 8.343 1.00 94.62 270 GLY A N 1
ATOM 2121 C CA . GLY A 1 270 ? -2.408 -22.112 9.349 1.00 94.62 270 GLY A CA 1
ATOM 2122 C C . GLY A 1 270 ? -1.474 -22.070 10.560 1.00 94.62 270 GLY A C 1
ATOM 2123 O O . GLY A 1 270 ? -1.102 -23.11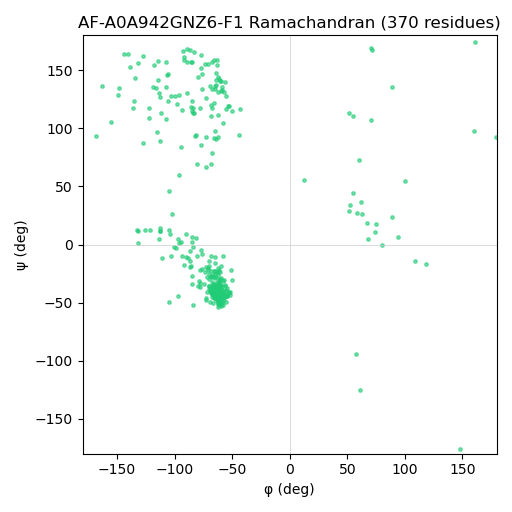8 11.085 1.00 94.62 270 GLY A O 1
ATOM 2124 N N . ILE A 1 271 ? -1.071 -20.873 10.996 1.00 94.00 271 ILE A N 1
ATOM 2125 C CA . ILE A 1 271 ? -0.127 -20.693 12.106 1.00 94.00 271 ILE A CA 1
ATOM 2126 C C . ILE A 1 271 ? -0.803 -21.121 13.414 1.00 94.00 271 ILE A C 1
ATOM 2128 O O . ILE A 1 271 ? -1.783 -20.487 13.810 1.00 94.00 271 ILE A O 1
ATOM 2132 N N . PRO A 1 272 ? -0.282 -22.112 14.159 1.00 95.19 272 PRO A N 1
ATOM 2133 C CA . PRO A 1 272 ? -0.874 -22.513 15.432 1.00 95.19 272 PRO A CA 1
ATOM 2134 C C . PRO A 1 272 ? -0.788 -21.404 16.485 1.00 95.19 272 PRO A C 1
ATOM 2136 O O . PRO A 1 272 ? 0.277 -20.821 16.689 1.00 95.19 272 PRO A O 1
ATOM 2139 N N . LYS A 1 273 ? -1.878 -21.183 17.231 1.00 96.06 273 LYS A N 1
ATOM 2140 C CA . LYS A 1 273 ? -1.949 -20.160 18.289 1.00 96.06 273 LYS A CA 1
ATOM 2141 C C . LYS A 1 273 ? -0.805 -20.251 19.298 1.00 96.06 273 LYS A C 1
ATOM 2143 O O . LYS A 1 273 ? -0.176 -19.249 19.601 1.00 96.06 273 LYS A O 1
ATOM 2148 N N . GLN A 1 274 ? -0.461 -21.462 19.736 1.00 94.62 274 GLN A N 1
ATOM 2149 C CA . GLN A 1 274 ? 0.637 -21.682 20.682 1.00 94.62 274 GLN A CA 1
ATOM 2150 C C . GLN A 1 274 ? 2.000 -21.204 20.147 1.00 94.62 274 GLN A C 1
ATOM 2152 O O . GLN A 1 274 ? 2.835 -20.729 20.917 1.00 94.62 274 GLN A O 1
ATOM 2157 N N . LEU A 1 275 ? 2.243 -21.353 18.840 1.00 93.31 275 LEU A N 1
ATOM 2158 C CA . LEU A 1 275 ? 3.477 -20.887 18.208 1.00 93.31 275 LEU A CA 1
ATOM 2159 C C . LEU A 1 275 ? 3.497 -19.357 18.132 1.00 93.31 275 LEU A C 1
ATOM 2161 O O . LEU A 1 275 ? 4.520 -18.744 18.428 1.00 93.31 275 LEU A O 1
ATOM 2165 N N . PHE A 1 276 ? 2.355 -18.754 17.798 1.00 94.38 276 PHE A N 1
ATOM 2166 C CA . PHE A 1 276 ? 2.184 -17.305 17.791 1.00 94.38 276 PHE A CA 1
ATOM 2167 C C . PHE A 1 276 ? 2.372 -16.695 19.180 1.00 94.38 276 PHE A C 1
ATOM 2169 O O . PHE A 1 276 ? 3.154 -15.762 19.320 1.00 94.38 276 PHE A O 1
ATOM 2176 N N . ASP A 1 277 ? 1.732 -17.255 20.210 1.00 93.94 277 ASP A N 1
ATOM 2177 C CA . ASP A 1 277 ? 1.870 -16.809 21.601 1.00 93.94 277 ASP A CA 1
ATOM 2178 C C . ASP A 1 277 ? 3.334 -16.814 22.049 1.00 93.94 277 ASP A C 1
ATOM 2180 O O . ASP A 1 277 ? 3.813 -15.845 22.640 1.00 93.94 277 ASP A O 1
ATOM 2184 N N . ARG A 1 278 ? 4.069 -17.886 21.722 1.00 92.62 278 ARG A N 1
ATOM 2185 C CA . ARG A 1 278 ? 5.497 -17.997 22.035 1.00 92.62 278 ARG A CA 1
ATOM 2186 C C . ARG A 1 278 ? 6.310 -16.905 21.343 1.00 92.62 278 ARG A C 1
ATOM 2188 O O . ARG A 1 278 ? 7.047 -16.193 22.017 1.00 92.62 278 ARG A O 1
ATOM 2195 N N . ALA A 1 279 ? 6.159 -16.755 20.027 1.00 91.94 279 ALA A N 1
ATOM 2196 C CA . ALA A 1 279 ? 6.913 -15.764 19.263 1.00 91.94 279 ALA A CA 1
ATOM 2197 C C . ALA A 1 279 ? 6.576 -14.325 19.694 1.00 91.94 279 ALA A C 1
ATOM 2199 O O . ALA A 1 279 ? 7.465 -13.484 19.808 1.00 91.94 279 ALA A O 1
ATOM 2200 N N . ASN A 1 280 ? 5.305 -14.056 19.998 1.00 91.81 280 ASN A N 1
ATOM 2201 C CA . ASN A 1 280 ? 4.846 -12.779 20.531 1.00 91.81 280 ASN A CA 1
ATOM 2202 C C . ASN A 1 280 ? 5.478 -12.477 21.902 1.00 91.81 280 ASN A C 1
ATOM 2204 O O . ASN A 1 280 ? 5.945 -11.362 22.127 1.00 91.81 280 ASN A O 1
ATOM 2208 N N . ALA A 1 281 ? 5.546 -13.464 22.802 1.00 90.69 281 ALA A N 1
ATOM 2209 C CA . ALA A 1 281 ? 6.189 -13.314 24.108 1.00 90.69 281 ALA A CA 1
ATOM 2210 C C . ALA A 1 281 ? 7.706 -13.074 23.986 1.00 90.69 281 ALA A C 1
ATOM 2212 O O . ALA A 1 281 ? 8.234 -12.160 24.620 1.00 90.69 281 ALA A O 1
ATOM 2213 N N . GLU A 1 282 ? 8.395 -13.838 23.133 1.00 89.81 282 GLU A N 1
ATOM 2214 C CA . GLU A 1 282 ? 9.832 -13.677 22.850 1.00 89.81 282 GLU A CA 1
ATOM 2215 C C . GLU A 1 282 ? 10.159 -12.305 22.238 1.00 89.81 282 GLU A C 1
ATOM 2217 O O . GLU A 1 282 ? 11.229 -11.751 22.486 1.00 89.81 282 GLU A O 1
ATOM 2222 N N . ALA A 1 283 ? 9.218 -11.721 21.493 1.00 86.44 283 ALA A N 1
ATOM 2223 C CA . ALA A 1 283 ? 9.328 -10.386 20.911 1.00 86.44 283 ALA A CA 1
ATOM 2224 C C . ALA A 1 283 ? 8.989 -9.237 21.884 1.00 86.44 283 ALA A C 1
ATOM 2226 O O . ALA A 1 283 ? 8.949 -8.081 21.466 1.00 86.44 283 ALA A O 1
ATOM 2227 N N . GLY A 1 284 ? 8.741 -9.523 23.168 1.00 86.06 284 GLY A N 1
ATOM 2228 C CA . GLY A 1 284 ? 8.402 -8.505 24.167 1.00 86.06 284 GLY A CA 1
ATOM 2229 C C . GLY A 1 284 ? 6.906 -8.195 24.283 1.00 86.06 284 GLY A C 1
ATOM 2230 O O . GLY A 1 284 ? 6.554 -7.131 24.780 1.00 86.06 284 GLY A O 1
ATOM 2231 N N . THR A 1 285 ? 6.038 -9.130 23.879 1.00 86.25 285 THR A N 1
ATOM 2232 C CA . THR A 1 285 ? 4.564 -9.033 23.931 1.00 86.25 285 THR A CA 1
ATOM 2233 C C . THR A 1 285 ? 4.025 -7.856 23.118 1.00 86.25 285 THR A C 1
ATOM 2235 O O . THR A 1 285 ? 3.569 -6.854 23.663 1.00 86.25 285 THR A O 1
ATOM 2238 N N . VAL A 1 286 ? 4.066 -7.992 21.791 1.00 88.06 286 VAL A N 1
ATOM 2239 C CA . VAL A 1 286 ? 3.511 -6.994 20.860 1.00 88.06 286 VAL A CA 1
ATOM 2240 C C . VAL A 1 286 ? 1.981 -6.962 20.930 1.00 88.06 286 VAL A C 1
ATOM 2242 O O . VAL A 1 286 ? 1.378 -5.893 20.923 1.00 88.06 286 VAL A O 1
ATOM 2245 N N . TYR A 1 287 ? 1.359 -8.136 21.050 1.00 91.88 287 TYR A N 1
ATOM 2246 C CA . TYR A 1 287 ? -0.084 -8.310 21.188 1.00 91.88 287 TYR A CA 1
ATOM 2247 C C . TYR A 1 287 ? -0.461 -8.733 22.604 1.00 91.88 287 TYR A C 1
ATOM 2249 O O . TYR A 1 287 ? 0.137 -9.649 23.172 1.00 91.88 287 TYR A O 1
ATOM 2257 N N . SER A 1 288 ? -1.502 -8.115 23.157 1.00 93.94 288 SER A N 1
ATOM 2258 C CA . SER A 1 288 ? -2.124 -8.585 24.398 1.00 93.94 288 SER A CA 1
ATOM 2259 C C . SER A 1 288 ? -2.828 -9.936 24.193 1.00 93.94 288 SER A C 1
ATOM 2261 O O . SER A 1 288 ? -3.257 -10.235 23.076 1.00 93.94 288 SER A O 1
ATOM 2263 N N . PRO A 1 289 ? -3.041 -10.739 25.254 1.00 95.62 289 PRO A N 1
ATOM 2264 C CA . PRO A 1 289 ? -3.769 -12.005 25.137 1.00 95.62 289 PRO A CA 1
ATOM 2265 C C . PRO A 1 289 ? -5.146 -11.867 24.469 1.00 95.62 289 PRO A C 1
ATOM 2267 O O . PRO A 1 289 ? -5.488 -12.665 23.604 1.00 95.62 289 PRO A O 1
ATOM 2270 N N . ALA A 1 290 ? -5.897 -10.806 24.789 1.00 96.12 290 ALA A N 1
ATOM 2271 C CA . ALA A 1 290 ? -7.208 -10.545 24.191 1.00 96.12 290 ALA A CA 1
ATOM 2272 C C . ALA A 1 290 ? -7.126 -10.223 22.685 1.00 96.12 290 ALA A C 1
ATOM 2274 O O . ALA A 1 290 ? -7.987 -10.637 21.909 1.00 96.12 290 ALA A O 1
ATOM 2275 N N . GLN A 1 291 ? -6.066 -9.535 22.251 1.00 96.12 291 GLN A N 1
ATOM 2276 C CA . GLN A 1 291 ? -5.802 -9.303 20.830 1.00 96.12 291 GLN A CA 1
ATOM 2277 C C . GLN A 1 291 ? -5.431 -10.597 20.105 1.00 96.12 291 GLN A C 1
ATOM 2279 O O . GLN A 1 291 ? -5.922 -10.824 19.001 1.00 96.12 291 GLN A O 1
ATOM 2284 N N . VAL A 1 292 ? -4.617 -11.463 20.719 1.00 96.31 292 VAL A N 1
ATOM 2285 C CA . VAL A 1 292 ? -4.315 -12.780 20.140 1.00 96.31 292 VAL A CA 1
ATOM 2286 C C . VAL A 1 292 ? -5.586 -13.622 20.033 1.00 96.31 292 VAL A C 1
ATOM 2288 O O . VAL A 1 292 ? -5.845 -14.210 18.985 1.00 96.31 292 VAL A O 1
ATOM 2291 N N . ASP A 1 293 ? -6.426 -13.638 21.068 1.00 97.56 293 ASP A N 1
ATOM 2292 C CA . ASP A 1 293 ? -7.719 -14.325 21.030 1.00 97.56 293 ASP A CA 1
ATOM 2293 C C . ASP A 1 293 ? -8.597 -13.814 19.881 1.00 97.56 293 ASP A C 1
ATOM 2295 O O . ASP A 1 293 ? -9.146 -14.619 19.130 1.00 97.56 293 ASP A O 1
ATOM 2299 N N . ALA A 1 294 ? -8.677 -12.495 19.688 1.00 96.88 294 ALA A N 1
ATOM 2300 C CA . ALA A 1 294 ? -9.430 -11.892 18.590 1.00 96.88 294 ALA A CA 1
ATOM 2301 C C . ALA A 1 294 ? -8.878 -12.273 17.204 1.00 96.88 294 ALA A C 1
ATOM 2303 O O . ALA A 1 294 ? -9.652 -12.618 16.312 1.00 96.88 294 ALA A O 1
ATOM 2304 N N . ILE A 1 295 ? -7.549 -12.267 17.036 1.00 96.38 295 ILE A N 1
ATOM 2305 C CA . ILE A 1 295 ? -6.857 -12.696 15.808 1.00 96.38 295 ILE A CA 1
ATOM 2306 C C . ILE A 1 295 ? -7.239 -14.138 15.438 1.00 96.38 295 ILE A C 1
ATOM 2308 O O . ILE A 1 295 ? -7.507 -14.431 14.273 1.00 96.38 295 ILE A O 1
ATOM 2312 N N . TYR A 1 296 ? -7.294 -15.030 16.428 1.00 97.38 296 TYR A N 1
ATOM 2313 C CA . TYR A 1 296 ? -7.567 -16.454 16.224 1.00 97.38 296 TYR A CA 1
ATOM 2314 C C . TYR A 1 296 ? -9.053 -16.820 16.188 1.00 97.38 296 TYR A C 1
ATOM 2316 O O . TYR A 1 296 ? -9.399 -17.877 15.661 1.00 97.38 296 TYR A O 1
ATOM 2324 N N . ALA A 1 297 ? -9.934 -15.972 16.719 1.00 96.44 297 ALA A N 1
ATOM 2325 C CA . ALA A 1 297 ? -11.373 -16.219 16.718 1.00 96.44 297 ALA A CA 1
ATOM 2326 C C . ALA A 1 297 ? -11.984 -16.165 15.309 1.00 96.44 297 ALA A C 1
ATOM 2328 O 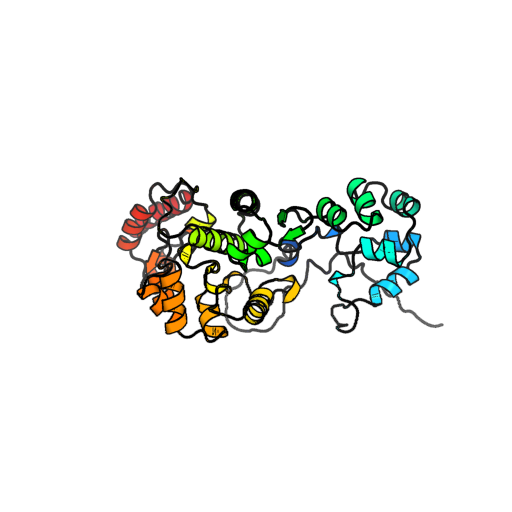O . ALA A 1 297 ? -13.007 -16.801 15.063 1.00 96.44 297 ALA A O 1
ATOM 2329 N N . GLY A 1 298 ? -11.373 -15.408 14.387 1.00 90.12 298 GLY A N 1
ATOM 2330 C CA . GLY A 1 298 ? -11.951 -15.157 13.064 1.00 90.12 298 GLY A CA 1
ATOM 2331 C C . GLY A 1 298 ? -13.282 -14.399 13.129 1.00 90.12 298 GLY A C 1
ATOM 2332 O O . GLY A 1 298 ? -14.115 -14.566 12.241 1.00 90.12 298 GLY A O 1
ATOM 2333 N N . ASP A 1 299 ? -13.480 -13.615 14.194 1.00 94.94 299 ASP A N 1
ATOM 2334 C CA . ASP A 1 299 ? -14.682 -12.832 14.471 1.00 94.94 299 ASP A CA 1
ATOM 2335 C C . ASP A 1 299 ? -14.366 -11.334 14.364 1.00 94.94 299 ASP A C 1
ATOM 2337 O O . ASP A 1 299 ? -13.635 -10.771 15.188 1.00 94.94 299 ASP A O 1
ATOM 2341 N N . ASP A 1 300 ? -14.948 -10.687 13.355 1.00 94.00 300 ASP A N 1
ATOM 2342 C CA . ASP A 1 300 ? -14.785 -9.257 13.096 1.00 94.00 300 ASP A CA 1
ATOM 2343 C C . ASP A 1 300 ? -15.228 -8.397 14.288 1.00 94.00 300 ASP A C 1
ATOM 2345 O O . ASP A 1 300 ? -14.641 -7.345 14.532 1.00 94.00 300 ASP A O 1
ATOM 2349 N N . ALA A 1 301 ? -16.217 -8.833 15.077 1.00 95.81 301 ALA A N 1
ATOM 2350 C CA . ALA A 1 301 ? -16.653 -8.111 16.270 1.00 95.81 301 ALA A CA 1
ATOM 2351 C C . ALA A 1 301 ? -15.558 -8.094 17.344 1.00 95.81 301 ALA A C 1
ATOM 2353 O O . ALA A 1 301 ? -15.274 -7.051 17.942 1.00 95.81 301 ALA A O 1
ATOM 2354 N N . LEU A 1 302 ? -14.903 -9.237 17.569 1.00 96.38 302 LEU A N 1
ATOM 2355 C CA . LEU A 1 302 ? -13.786 -9.332 18.507 1.00 96.38 302 LEU A CA 1
ATOM 2356 C C . LEU A 1 302 ? -12.569 -8.553 18.009 1.00 96.38 302 LEU A C 1
ATOM 2358 O O . LEU A 1 302 ? -11.941 -7.859 18.813 1.00 96.38 302 LEU A O 1
ATOM 2362 N N . LEU A 1 303 ? -12.265 -8.603 16.709 1.00 96.25 303 LEU A N 1
ATOM 2363 C CA . LEU A 1 303 ? -11.221 -7.763 16.116 1.00 96.25 303 LEU A CA 1
ATOM 2364 C C . LEU A 1 303 ? -11.536 -6.281 16.323 1.00 96.25 303 LEU A C 1
ATOM 2366 O O . LEU A 1 303 ? -10.697 -5.542 16.836 1.00 96.25 303 LEU A O 1
ATOM 2370 N N . ASN A 1 304 ? -12.764 -5.857 16.025 1.00 97.19 304 ASN A N 1
ATOM 2371 C CA . ASN A 1 304 ? -13.187 -4.472 16.181 1.00 97.19 304 ASN A CA 1
ATOM 2372 C C . ASN A 1 304 ? -13.048 -3.990 17.628 1.00 97.19 304 ASN A C 1
ATOM 2374 O O . ASN A 1 304 ? -12.516 -2.911 17.863 1.00 97.19 304 ASN A O 1
ATOM 2378 N N . ARG A 1 305 ? -13.455 -4.793 18.614 1.00 96.75 305 ARG A N 1
ATOM 2379 C CA . ARG A 1 305 ? -13.331 -4.438 20.039 1.00 96.75 305 ARG A CA 1
ATOM 2380 C C . ARG A 1 305 ? -11.880 -4.299 20.504 1.00 96.75 305 ARG A C 1
ATOM 2382 O O . ARG A 1 305 ? -11.595 -3.429 21.321 1.00 96.75 305 ARG A O 1
ATOM 2389 N N . ASN A 1 306 ? -10.980 -5.145 20.005 1.00 96.94 306 ASN A N 1
ATOM 2390 C CA . ASN A 1 306 ? -9.590 -5.213 20.475 1.00 96.94 306 ASN A CA 1
ATOM 2391 C C . ASN A 1 306 ? -8.620 -4.317 19.695 1.00 96.94 306 ASN A C 1
ATOM 2393 O O . ASN A 1 306 ? -7.519 -4.044 20.173 1.00 96.94 306 ASN A O 1
ATOM 2397 N N . PHE A 1 307 ? -9.021 -3.872 18.506 1.00 96.12 307 PHE A N 1
ATOM 2398 C CA . PHE A 1 307 ? -8.195 -3.060 17.621 1.00 96.12 307 PHE A CA 1
ATOM 2399 C C . PHE A 1 307 ? -8.871 -1.756 17.206 1.00 96.12 307 PHE A C 1
ATOM 2401 O O . PHE A 1 307 ? -8.387 -1.113 16.287 1.00 96.12 307 PHE A O 1
ATOM 2408 N N . VAL A 1 308 ? -9.979 -1.330 17.821 1.00 96.88 308 VAL A N 1
ATOM 2409 C CA . VAL A 1 308 ? -10.593 -0.037 17.478 1.00 96.88 308 VAL A CA 1
ATOM 2410 C C . VAL A 1 308 ? -9.608 1.110 17.699 1.00 96.88 308 VAL A C 1
ATOM 2412 O O . VAL A 1 308 ? -8.950 1.210 18.737 1.00 96.88 308 VAL A O 1
ATOM 2415 N N . ASN A 1 309 ? -9.542 2.028 16.738 1.00 95.62 309 ASN A N 1
ATOM 2416 C CA . ASN A 1 309 ? -8.745 3.232 16.887 1.00 95.62 309 ASN A CA 1
ATOM 2417 C C . ASN A 1 309 ? -9.270 4.090 18.053 1.00 95.62 309 ASN A C 1
ATOM 2419 O O . ASN A 1 309 ? -10.465 4.412 18.144 1.00 95.62 309 ASN A O 1
ATOM 2423 N N . ARG A 1 310 ? -8.388 4.547 18.949 1.00 94.44 310 ARG A N 1
ATOM 2424 C CA . ARG A 1 310 ? -8.735 5.670 19.835 1.00 94.44 310 ARG A CA 1
ATOM 2425 C C . ARG A 1 310 ? -8.988 6.830 18.864 1.00 94.44 310 ARG A C 1
ATOM 2427 O O . ARG A 1 310 ? -8.053 7.184 18.249 1.00 94.44 310 ARG A O 1
ATOM 2434 N N . TYR A 1 311 ? -10.147 7.402 18.606 1.00 95.56 311 TYR A N 1
ATOM 2435 C CA . TYR A 1 311 ? -10.442 8.408 17.542 1.00 95.56 311 TYR A CA 1
ATOM 2436 C C . TYR A 1 311 ? -11.474 7.842 16.583 1.00 95.56 311 TYR A C 1
ATOM 2438 O O . TYR A 1 311 ? -12.144 8.625 15.936 1.00 95.56 311 TYR A O 1
ATOM 2446 N N . ALA A 1 312 ? -11.711 6.532 16.562 1.00 97.00 312 ALA A N 1
ATOM 2447 C CA . ALA A 1 312 ? -12.960 5.975 16.064 1.00 97.00 312 ALA A CA 1
ATOM 2448 C C . ALA A 1 312 ? -13.969 5.797 17.213 1.00 97.00 312 ALA A C 1
ATOM 2450 O O . ALA A 1 312 ? -13.598 5.789 18.400 1.00 97.00 312 ALA A O 1
ATOM 2451 N N . LEU A 1 313 ? -15.245 5.674 16.856 1.00 97.44 313 LEU A N 1
ATOM 2452 C CA . LEU A 1 313 ? -16.338 5.307 17.751 1.00 97.44 313 LEU A CA 1
ATOM 2453 C C . LEU A 1 313 ? -16.708 3.838 17.517 1.00 97.44 313 LEU A C 1
ATOM 2455 O O . LEU A 1 313 ? -16.964 3.440 16.385 1.00 97.44 313 LEU A O 1
ATOM 2459 N N . LEU A 1 314 ? -16.756 3.035 18.579 1.00 97.44 314 LEU A N 1
ATOM 2460 C CA . LEU A 1 314 ? -17.267 1.665 18.524 1.00 97.44 314 LEU A CA 1
ATOM 2461 C C . LEU A 1 314 ? -18.716 1.667 19.009 1.00 97.44 314 LEU A C 1
ATOM 2463 O O . LEU A 1 314 ? -18.974 2.056 20.147 1.00 97.44 314 LEU A O 1
ATOM 2467 N N . VAL A 1 315 ? -19.651 1.225 18.169 1.00 96.88 315 VAL A N 1
ATOM 2468 C CA . VAL A 1 315 ? -21.055 1.040 18.565 1.00 96.88 315 VAL A CA 1
ATOM 2469 C C . VAL A 1 315 ? -21.437 -0.406 18.323 1.00 96.88 315 VAL A C 1
ATOM 2471 O O . VAL A 1 315 ? -21.400 -0.887 17.186 1.00 96.88 315 VAL A O 1
ATOM 2474 N N . THR A 1 316 ? -21.775 -1.095 19.415 1.00 91.94 316 THR A N 1
ATOM 2475 C CA . THR A 1 316 ? -21.946 -2.550 19.455 1.00 91.94 316 THR A CA 1
ATOM 2476 C C . THR A 1 316 ? -20.659 -3.240 18.992 1.00 91.94 316 THR A C 1
ATOM 2478 O O . THR A 1 316 ? -19.730 -3.370 19.781 1.00 91.94 316 THR A O 1
ATOM 2481 N N . ASP A 1 317 ? -20.574 -3.584 17.708 1.00 94.81 317 ASP A N 1
ATOM 2482 C CA . ASP A 1 317 ? -19.473 -4.331 17.094 1.00 94.81 317 ASP A CA 1
ATOM 2483 C C . ASP A 1 317 ? -18.977 -3.691 15.797 1.00 94.81 317 ASP A C 1
ATOM 2485 O O . ASP A 1 317 ? -18.251 -4.313 15.027 1.00 94.81 317 ASP A O 1
ATOM 2489 N N . ARG A 1 318 ? -19.387 -2.450 15.520 1.00 96.62 318 ARG A N 1
ATOM 2490 C CA . ARG A 1 318 ? -19.008 -1.717 14.310 1.00 96.62 318 ARG A CA 1
ATOM 2491 C C . ARG A 1 318 ? -18.190 -0.491 14.659 1.00 96.62 318 ARG A C 1
ATOM 2493 O O . ARG A 1 318 ? -18.543 0.267 15.562 1.00 96.62 318 ARG A O 1
ATOM 2500 N N . ILE A 1 319 ? -17.114 -0.306 13.906 1.00 97.56 319 ILE A N 1
ATOM 2501 C CA . ILE A 1 319 ? -16.245 0.857 14.006 1.00 97.56 319 ILE A CA 1
ATOM 2502 C C . ILE A 1 319 ? -16.763 1.951 13.075 1.00 97.56 319 ILE A C 1
ATOM 2504 O O . ILE A 1 319 ? -16.989 1.722 11.888 1.00 97.56 319 ILE A O 1
ATOM 2508 N N . TYR A 1 320 ? -16.887 3.151 13.622 1.00 97.44 320 TYR A N 1
ATOM 2509 C CA . TYR A 1 320 ? -17.211 4.377 12.913 1.00 97.44 320 TYR A CA 1
ATOM 2510 C C . TYR A 1 320 ? -15.998 5.310 13.014 1.00 97.44 320 TYR A C 1
ATOM 2512 O O . TYR A 1 320 ? -15.807 5.951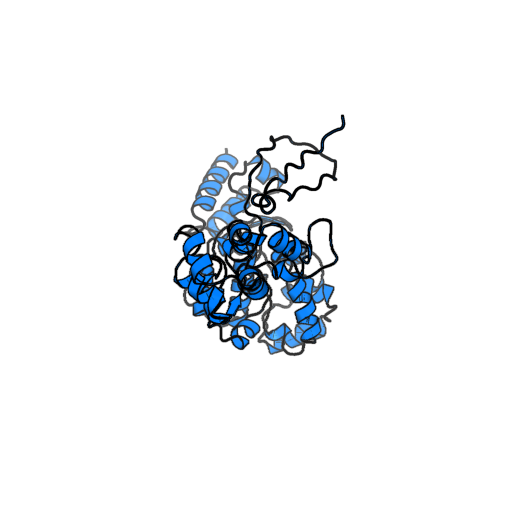 14.055 1.00 97.44 320 TYR A O 1
ATOM 2520 N N . PRO A 1 321 ? -15.122 5.348 11.992 1.00 95.94 321 PRO A N 1
ATOM 2521 C CA . PRO A 1 321 ? -14.007 6.289 11.972 1.00 95.94 321 PRO A CA 1
ATOM 2522 C C . PRO A 1 321 ? -14.518 7.733 11.928 1.00 95.94 321 PRO A C 1
ATOM 2524 O O . PRO A 1 321 ? -15.646 7.983 11.505 1.00 95.94 321 PRO A O 1
ATOM 2527 N N . ALA A 1 322 ? -13.687 8.699 12.329 1.00 94.88 322 ALA A N 1
ATOM 2528 C CA . ALA A 1 322 ? -14.090 10.108 12.384 1.00 94.88 322 ALA A CA 1
ATOM 2529 C C . ALA A 1 322 ? -14.612 10.633 11.031 1.00 94.88 322 ALA A C 1
ATOM 2531 O O . ALA A 1 322 ? -15.583 11.389 10.988 1.00 94.88 322 ALA A O 1
ATOM 2532 N N . GLU A 1 323 ? -14.024 10.175 9.922 1.00 93.62 323 GLU A N 1
ATOM 2533 C CA . GLU A 1 323 ? -14.476 10.523 8.572 1.00 93.62 323 GLU A CA 1
ATOM 2534 C C . GLU A 1 323 ? -15.886 10.026 8.256 1.00 93.62 323 GLU A C 1
ATOM 2536 O O . GLU A 1 323 ? -16.587 10.673 7.491 1.00 93.62 323 GLU A O 1
ATOM 2541 N N . TRP A 1 324 ? -16.351 8.930 8.865 1.00 95.75 324 TRP A N 1
ATOM 2542 C CA . TRP A 1 324 ? -17.677 8.384 8.573 1.00 95.75 324 TRP A CA 1
ATOM 2543 C C . TRP A 1 324 ? -18.787 9.377 8.917 1.00 95.75 324 TRP A C 1
ATOM 2545 O O . TRP A 1 324 ? -19.817 9.405 8.245 1.00 95.75 324 TRP A O 1
ATOM 2555 N N . PHE A 1 325 ? -18.577 10.203 9.944 1.00 93.19 325 PHE A N 1
ATOM 2556 C CA . PHE A 1 325 ? -19.545 11.209 10.372 1.00 93.19 325 PHE A CA 1
ATOM 2557 C C . PHE A 1 325 ? -19.676 12.357 9.370 1.00 93.19 325 PHE A C 1
ATOM 2559 O O . PHE A 1 325 ? -20.731 12.979 9.287 1.00 93.19 325 PHE A O 1
ATOM 2566 N N . TYR A 1 326 ? -18.649 12.627 8.568 1.00 87.25 326 TYR A N 1
ATOM 2567 C CA . TYR A 1 326 ? -18.637 13.727 7.614 1.00 87.25 326 TYR A CA 1
ATOM 2568 C C . TYR A 1 326 ? -18.809 13.209 6.174 1.00 87.25 326 TYR A C 1
ATOM 2570 O O . TYR A 1 326 ? -17.982 12.420 5.724 1.00 87.25 326 TYR A O 1
ATOM 2578 N N . PRO A 1 327 ? -19.812 13.654 5.387 1.00 86.81 327 PRO A N 1
ATOM 2579 C CA . PRO A 1 327 ? -20.829 14.681 5.648 1.00 86.81 327 PRO A CA 1
ATOM 2580 C C . PRO A 1 327 ? -22.229 14.088 5.943 1.00 86.81 327 PRO A C 1
ATOM 2582 O O .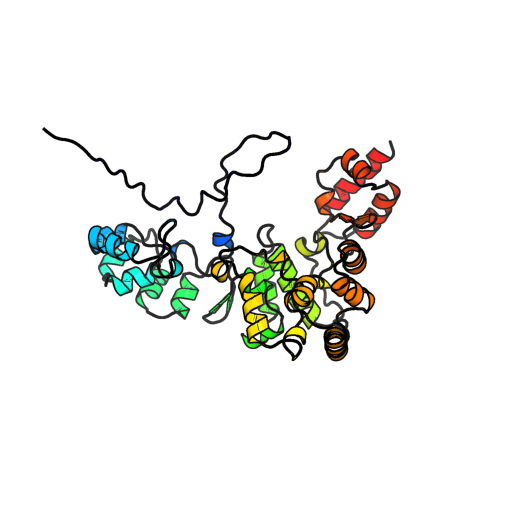 PRO A 1 327 ? -23.226 14.525 5.365 1.00 86.81 327 PRO A O 1
ATOM 2585 N N . ARG A 1 328 ? -22.328 13.060 6.793 1.00 90.88 328 ARG A N 1
ATOM 2586 C CA . ARG A 1 328 ? -23.584 12.320 7.016 1.00 90.88 328 ARG A CA 1
ATOM 2587 C C . ARG A 1 328 ? -24.637 13.109 7.789 1.00 90.88 328 ARG A C 1
ATOM 2589 O O . ARG A 1 328 ? -24.330 14.010 8.571 1.00 90.88 328 ARG A O 1
ATOM 2596 N N . ASP A 1 329 ? -25.896 12.727 7.584 1.00 93.00 329 ASP A N 1
ATOM 2597 C CA . ASP A 1 329 ? -27.032 13.294 8.304 1.00 93.00 329 ASP A CA 1
ATOM 2598 C C . ASP A 1 329 ? -27.318 12.577 9.640 1.00 93.00 329 ASP A C 1
ATOM 2600 O O . ASP A 1 329 ? -26.821 11.492 9.936 1.00 93.00 329 ASP A O 1
ATOM 2604 N N . ILE A 1 330 ? -28.167 13.189 10.468 1.00 94.19 330 ILE A N 1
ATOM 2605 C CA . ILE A 1 330 ? -28.566 12.641 11.777 1.00 94.19 330 ILE A CA 1
ATOM 2606 C C . ILE A 1 330 ? -29.349 11.327 11.639 1.00 94.19 330 ILE A C 1
ATOM 2608 O O . ILE A 1 330 ? -29.342 10.495 12.550 1.00 94.19 330 ILE A O 1
ATOM 2612 N N . SER A 1 331 ? -30.063 11.133 10.527 1.00 95.12 331 SER A N 1
ATOM 2613 C CA . SER A 1 331 ? -30.831 9.909 10.301 1.00 95.12 331 SER A CA 1
ATOM 2614 C C . SER A 1 331 ? -29.900 8.703 10.167 1.00 95.12 331 SER A C 1
ATOM 2616 O O . SER A 1 331 ? -30.213 7.638 10.699 1.00 95.12 331 SER A O 1
ATOM 2618 N N . ASP A 1 332 ? -28.731 8.883 9.549 1.00 96.12 332 ASP A N 1
ATOM 2619 C CA . ASP A 1 332 ? -27.695 7.860 9.457 1.00 96.12 332 ASP A CA 1
ATOM 2620 C C . ASP A 1 332 ? -27.154 7.476 10.834 1.00 96.12 332 ASP A C 1
ATOM 2622 O O . ASP A 1 332 ? -26.959 6.292 11.106 1.00 96.12 332 ASP A O 1
ATOM 2626 N N . TYR A 1 333 ? -26.980 8.445 11.734 1.00 96.38 333 TYR A N 1
ATOM 2627 C CA . TYR A 1 333 ? -26.510 8.177 13.097 1.00 96.38 333 TYR A CA 1
ATOM 2628 C C . TYR A 1 333 ? -27.526 7.328 13.862 1.00 96.38 333 TYR A C 1
ATOM 2630 O O . TYR A 1 333 ? -27.175 6.311 14.458 1.00 96.38 333 TYR A O 1
ATOM 2638 N N . LYS A 1 334 ? -28.812 7.686 13.764 1.00 95.25 334 LYS A N 1
ATOM 2639 C CA . LYS A 1 334 ? -29.906 6.924 14.381 1.00 95.25 334 LYS A CA 1
ATOM 2640 C C . LYS A 1 334 ? -29.990 5.500 13.826 1.00 95.25 334 LYS A C 1
ATOM 2642 O O . LYS A 1 334 ? -30.120 4.558 14.602 1.00 95.25 334 LYS A O 1
ATOM 2647 N N . LYS A 1 335 ? -29.860 5.321 12.504 1.00 96.38 335 LYS A N 1
ATOM 2648 C CA . LYS A 1 335 ? -29.814 3.989 11.863 1.00 96.38 335 LYS A CA 1
ATOM 2649 C C . LYS A 1 335 ? -28.614 3.161 12.327 1.00 96.38 335 LYS A C 1
ATOM 2651 O O . LYS A 1 335 ? -28.721 1.943 12.426 1.00 96.38 335 LYS A O 1
ATOM 2656 N N . ALA A 1 336 ? -27.490 3.814 12.609 1.00 96.06 336 ALA A N 1
ATOM 2657 C CA . ALA A 1 336 ? -26.281 3.194 13.140 1.00 96.06 336 ALA A CA 1
ATOM 2658 C C . ALA A 1 336 ? -26.358 2.872 14.648 1.00 96.06 336 ALA A C 1
ATOM 2660 O O . ALA A 1 336 ? -25.429 2.264 15.178 1.00 96.06 336 ALA A O 1
ATOM 2661 N N . GLY A 1 337 ? -27.443 3.258 15.335 1.00 97.00 337 GLY A N 1
ATOM 2662 C CA . GLY A 1 337 ? -27.597 3.088 16.783 1.00 97.00 337 GLY A CA 1
ATOM 2663 C C . GLY A 1 337 ? -26.780 4.082 17.614 1.00 97.00 337 GLY A C 1
ATOM 2664 O O . GLY A 1 337 ? -26.553 3.846 18.796 1.00 97.00 337 GLY A O 1
ATOM 2665 N N . ILE A 1 338 ? -26.321 5.178 17.007 1.00 97.81 338 ILE A N 1
ATOM 2666 C CA . ILE A 1 338 ? -25.478 6.188 17.650 1.00 97.81 338 ILE A CA 1
ATOM 2667 C C . ILE A 1 338 ? -26.374 7.204 18.369 1.00 97.81 338 ILE A C 1
ATOM 2669 O O . ILE A 1 338 ? -27.185 7.888 17.735 1.00 97.81 338 ILE A O 1
ATOM 2673 N N . THR A 1 339 ? -26.229 7.305 19.693 1.00 97.44 339 THR A N 1
ATOM 2674 C CA . THR A 1 339 ? -27.002 8.243 20.524 1.00 97.44 339 THR A CA 1
ATOM 2675 C C . THR A 1 339 ? -26.280 9.577 20.713 1.00 97.44 339 THR A C 1
ATOM 2677 O O . THR A 1 339 ? -25.090 9.709 20.418 1.00 97.44 339 THR A O 1
ATOM 2680 N N . VAL A 1 340 ? -27.002 10.584 21.217 1.00 97.50 340 VAL A N 1
ATOM 2681 C CA . VAL A 1 340 ? -26.423 11.900 21.531 1.00 97.50 340 VAL A CA 1
ATOM 2682 C C . VAL A 1 340 ? -25.322 11.767 22.576 1.00 97.50 340 VAL A C 1
ATOM 2684 O O . VAL A 1 340 ? -24.249 12.333 22.401 1.00 97.50 340 VAL A O 1
ATOM 2687 N N . GLU A 1 341 ? -25.556 10.969 23.615 1.00 98.00 341 GLU A N 1
ATOM 2688 C CA . GLU A 1 341 ? -24.619 10.745 24.718 1.00 98.00 341 GLU A CA 1
ATOM 2689 C C . GLU A 1 341 ? -23.304 10.144 24.203 1.00 98.00 341 GLU A C 1
ATOM 2691 O O . GLU A 1 341 ? -22.224 10.611 24.562 1.00 98.00 341 GLU A O 1
ATOM 2696 N N . MET A 1 342 ? -23.388 9.174 23.282 1.00 97.94 342 MET A N 1
ATOM 2697 C CA . MET A 1 342 ? -22.207 8.580 22.646 1.00 97.94 342 MET A CA 1
ATOM 2698 C C . MET A 1 342 ? -21.406 9.617 21.853 1.00 97.94 342 MET A C 1
ATOM 2700 O O . MET A 1 342 ? -20.177 9.634 21.921 1.00 97.94 342 MET A O 1
ATOM 2704 N N . LEU A 1 343 ? -22.085 10.495 21.107 1.00 97.25 343 LEU A N 1
ATOM 2705 C CA . LEU A 1 343 ? -21.423 11.559 20.351 1.00 97.25 343 LEU A CA 1
ATOM 2706 C C . LEU A 1 343 ? -20.787 12.610 21.266 1.00 97.25 343 LEU A C 1
ATOM 2708 O O . LEU A 1 343 ? -19.710 13.109 20.954 1.00 97.25 343 LEU A O 1
ATOM 2712 N N . GLU A 1 344 ? -21.406 12.935 22.398 1.00 97.62 344 GLU A N 1
ATOM 2713 C CA . GLU A 1 344 ? -20.831 13.859 23.379 1.00 97.62 344 GLU A CA 1
ATOM 2714 C C . GLU A 1 344 ? -19.564 13.305 24.033 1.00 97.62 344 GLU A C 1
ATOM 2716 O O . GLU A 1 344 ? -18.580 14.030 24.192 1.00 97.62 344 GLU A O 1
ATOM 2721 N N . GLU A 1 345 ? -19.553 12.022 24.396 1.00 96.88 345 GLU A N 1
ATOM 2722 C CA . GLU A 1 345 ? -18.342 11.351 24.880 1.00 96.88 345 GLU A CA 1
ATOM 2723 C C . GLU A 1 345 ? -17.262 11.289 23.799 1.00 96.88 345 GLU A C 1
ATOM 2725 O O . GLU A 1 345 ? -16.086 11.559 24.060 1.00 96.88 345 GLU A O 1
ATOM 2730 N N . TYR A 1 346 ? -17.661 11.000 22.563 1.00 96.62 346 TYR A N 1
ATOM 2731 C CA . TYR A 1 346 ? -16.748 10.951 21.434 1.00 96.62 346 TYR A CA 1
ATOM 2732 C C . TYR A 1 346 ? -16.136 12.321 21.101 1.00 96.62 346 TYR A C 1
ATOM 2734 O O . TYR A 1 346 ? -14.933 12.409 20.857 1.00 96.62 346 TYR A O 1
ATOM 2742 N N . LEU A 1 347 ? -16.908 13.407 21.190 1.00 97.00 347 LEU A N 1
ATOM 2743 C CA . LEU A 1 347 ? -16.398 14.773 21.042 1.00 97.00 347 LEU A CA 1
ATOM 2744 C C . LEU A 1 347 ? -15.315 15.087 22.078 1.00 97.00 347 LEU A C 1
ATOM 2746 O O . LEU A 1 347 ? -14.285 15.651 21.719 1.00 97.00 347 LEU A O 1
ATOM 2750 N N . LYS A 1 348 ? -15.488 14.667 23.340 1.00 96.06 348 LYS A N 1
ATOM 2751 C CA . LYS A 1 348 ? -14.442 14.816 24.372 1.00 96.06 348 LYS A CA 1
ATOM 2752 C C . LYS A 1 348 ? -13.165 14.058 24.000 1.00 96.06 348 LYS A C 1
ATOM 2754 O O . LYS A 1 348 ? -12.074 14.553 24.259 1.00 96.06 348 LYS A O 1
ATOM 2759 N N . LYS A 1 349 ? -13.295 12.876 23.383 1.00 93.62 349 LYS A N 1
ATOM 2760 C CA . LYS A 1 349 ? -12.170 12.020 22.965 1.00 93.62 349 LYS A CA 1
ATOM 2761 C C . LYS A 1 349 ? -11.322 12.648 21.857 1.00 93.62 349 LYS A C 1
ATOM 2763 O O . LYS A 1 349 ? -10.106 12.482 21.864 1.00 93.62 349 LYS A O 1
ATOM 2768 N N . ILE A 1 350 ? -11.955 13.320 20.895 1.00 95.44 350 ILE A N 1
ATOM 2769 C CA . ILE A 1 350 ? -11.266 13.904 19.729 1.00 95.44 350 ILE A CA 1
ATOM 2770 C C . ILE A 1 350 ? -10.986 15.410 19.881 1.00 95.44 350 ILE A C 1
ATOM 2772 O O . ILE A 1 350 ? -10.340 16.006 19.019 1.00 95.44 350 ILE A O 1
ATOM 2776 N N . ALA A 1 351 ? -11.437 16.033 20.974 1.00 95.00 351 ALA A N 1
ATOM 2777 C CA . ALA A 1 351 ? -11.169 17.435 21.272 1.00 95.00 351 ALA A CA 1
ATOM 2778 C C . ALA A 1 351 ? -9.656 17.719 21.327 1.00 95.00 351 ALA A C 1
ATOM 2780 O O . ALA A 1 351 ? -8.894 17.010 21.984 1.00 95.00 351 ALA A O 1
ATOM 2781 N N . GLY A 1 352 ? -9.214 18.774 20.637 1.00 91.69 352 GLY A N 1
ATOM 2782 C CA . GLY A 1 352 ? -7.804 19.184 20.593 1.00 91.69 352 GLY A CA 1
ATOM 2783 C C . GLY A 1 352 ? -6.922 18.382 19.626 1.00 91.69 352 GLY A C 1
ATOM 2784 O O . GLY A 1 352 ? -5.740 18.695 19.479 1.00 91.69 352 GLY A O 1
ATOM 2785 N N . VAL A 1 353 ? -7.472 17.387 18.923 1.00 93.94 353 VAL A N 1
ATOM 2786 C CA . VAL A 1 353 ? -6.756 16.663 17.867 1.00 93.94 353 VAL A CA 1
ATOM 2787 C C . VAL A 1 353 ? -6.808 17.492 16.585 1.00 93.94 353 VAL A C 1
ATOM 2789 O O . VAL A 1 353 ? -7.766 17.411 15.823 1.00 93.94 353 VAL A O 1
ATOM 2792 N N . GLN A 1 354 ? -5.771 18.299 16.339 1.00 93.69 354 GLN A N 1
ATOM 2793 C CA . GLN A 1 354 ? -5.747 19.278 15.238 1.00 93.69 354 GLN A CA 1
ATOM 2794 C C . GLN A 1 354 ? -6.095 18.672 13.870 1.00 93.69 354 GLN A C 1
ATOM 2796 O O . GLN A 1 354 ? -6.861 19.257 13.108 1.00 93.69 354 GLN A O 1
ATOM 2801 N N . VAL A 1 355 ? -5.589 17.470 13.576 1.00 92.88 355 VAL A N 1
ATOM 2802 C CA . VAL A 1 355 ? -5.854 16.779 12.304 1.00 92.88 355 VAL A CA 1
ATOM 2803 C C . VAL A 1 355 ? -7.304 16.315 12.137 1.00 92.88 355 VAL A C 1
ATOM 2805 O O . VAL A 1 355 ? -7.657 15.929 11.030 1.00 92.88 355 VAL A O 1
ATOM 2808 N N . LEU A 1 356 ? -8.139 16.372 13.183 1.00 95.38 356 LEU A N 1
ATOM 2809 C CA . LEU A 1 356 ? -9.567 16.015 13.184 1.00 95.38 356 LEU A CA 1
ATOM 2810 C C . LEU A 1 356 ? -10.492 17.223 13.411 1.00 95.38 356 LEU A C 1
ATOM 2812 O O . LEU A 1 356 ? -11.684 17.046 13.660 1.00 95.38 356 LEU A O 1
ATOM 2816 N N . GLN A 1 357 ? -9.975 18.455 13.338 1.00 95.19 357 GLN A N 1
ATOM 2817 C CA . GLN A 1 357 ? -10.753 19.662 13.651 1.00 95.19 357 GLN A CA 1
ATOM 2818 C C . GLN A 1 357 ? -12.043 19.766 12.819 1.00 95.19 357 GLN A C 1
ATOM 2820 O O . GLN A 1 357 ? -13.102 20.100 13.347 1.00 95.19 357 GLN A O 1
ATOM 2825 N N . ARG A 1 358 ? -11.971 19.413 11.531 1.00 94.62 358 ARG A N 1
ATOM 2826 C CA . ARG A 1 358 ? -13.125 19.418 10.623 1.00 94.62 358 ARG A CA 1
ATOM 2827 C C . ARG A 1 358 ? -14.215 18.443 11.075 1.00 94.62 358 ARG A C 1
ATOM 2829 O O . ARG A 1 358 ? -15.391 18.796 11.113 1.00 94.62 358 ARG A O 1
ATOM 2836 N N . GLU A 1 359 ? -13.826 17.216 11.412 1.00 96.25 359 GLU A N 1
ATOM 2837 C CA . GLU A 1 359 ? -14.739 16.177 11.890 1.00 96.25 359 GLU A CA 1
ATOM 2838 C C . GLU A 1 359 ? -15.352 16.560 13.249 1.00 96.25 359 GLU A C 1
ATOM 2840 O O . GLU A 1 359 ? -16.553 16.380 13.457 1.00 96.25 359 GLU A O 1
ATOM 2845 N N . TYR A 1 360 ? -14.559 17.163 14.142 1.00 96.69 360 TYR A N 1
ATOM 2846 C CA . TYR A 1 360 ? -15.019 17.672 15.436 1.00 96.69 360 TYR A CA 1
ATOM 2847 C C . TYR A 1 360 ? -16.102 18.751 15.288 1.00 96.69 360 TYR A C 1
ATOM 2849 O O . TYR A 1 360 ? -17.161 18.653 15.908 1.00 96.69 360 TYR A O 1
ATOM 2857 N N . GLU A 1 361 ? -15.875 19.763 14.448 1.00 96.12 361 GLU A N 1
ATOM 2858 C CA . GLU A 1 361 ? -16.837 20.852 14.222 1.00 96.12 361 GLU A CA 1
ATOM 2859 C C . GLU A 1 361 ? -18.155 20.346 13.626 1.00 96.12 361 GLU A C 1
ATOM 2861 O O . GLU A 1 361 ? -19.241 20.757 14.053 1.00 96.12 361 GLU A O 1
ATOM 2866 N N . TRP A 1 362 ? -18.073 19.408 12.677 1.00 95.94 362 TRP A N 1
ATOM 2867 C CA . TRP A 1 362 ? -19.251 18.771 12.093 1.00 95.94 362 TRP A CA 1
ATOM 2868 C C . TRP A 1 362 ? -20.073 18.021 13.144 1.00 95.94 362 TRP A C 1
ATOM 2870 O O . TRP A 1 362 ? -21.286 18.218 13.261 1.00 95.94 362 TRP A O 1
ATOM 2880 N N . LEU A 1 363 ? -19.405 17.188 13.943 1.00 96.12 363 LEU A N 1
ATOM 2881 C CA . LEU A 1 363 ? -20.034 16.413 15.008 1.00 96.12 363 LEU A CA 1
ATOM 2882 C C . LEU A 1 363 ? -20.664 17.303 16.075 1.00 96.12 363 LEU A C 1
ATOM 2884 O O . LEU A 1 363 ? -21.783 17.031 16.506 1.00 96.12 363 LEU A O 1
ATOM 2888 N N . LEU A 1 364 ? -20.000 18.398 16.451 1.00 96.62 364 LEU A N 1
ATOM 2889 C CA . LEU A 1 364 ? -20.542 19.370 17.395 1.00 96.62 364 LEU A CA 1
ATOM 2890 C C . LEU A 1 364 ? -21.852 19.975 16.873 1.00 96.62 364 LEU A C 1
ATOM 2892 O O . LEU A 1 364 ? -22.841 20.037 17.606 1.00 96.62 364 LEU A O 1
ATOM 2896 N N . SER A 1 365 ? -21.894 20.358 15.592 1.00 95.88 365 SER A N 1
ATOM 2897 C CA . SER A 1 365 ? -23.124 20.844 14.953 1.00 95.88 365 SER A CA 1
ATOM 2898 C C . SER A 1 365 ? -24.232 19.787 14.963 1.00 95.88 365 SER A C 1
ATOM 2900 O O . SER A 1 365 ? -25.390 20.099 15.257 1.00 95.88 365 SER A O 1
ATOM 2902 N N . ALA A 1 366 ? -23.894 18.531 14.670 1.00 95.44 366 ALA A N 1
ATOM 2903 C CA . ALA A 1 366 ? -24.867 17.447 14.652 1.00 95.44 366 ALA A CA 1
ATOM 2904 C C . ALA A 1 366 ? -25.435 17.145 16.048 1.00 95.44 366 ALA A C 1
ATOM 2906 O O . ALA A 1 366 ? -26.647 16.988 16.179 1.00 95.44 366 ALA A O 1
ATOM 2907 N N . VAL A 1 367 ? -24.602 17.151 17.095 1.00 96.62 367 VAL A N 1
ATOM 2908 C CA . VAL A 1 367 ? -25.040 16.977 18.491 1.00 96.62 367 VAL A CA 1
ATOM 2909 C C . VAL A 1 367 ? -26.027 18.065 18.905 1.00 96.62 367 VAL A C 1
ATOM 2911 O O . VAL A 1 367 ? -27.065 17.752 19.486 1.00 96.62 367 VAL A O 1
ATOM 2914 N N . VAL A 1 368 ? -25.759 19.332 18.568 1.00 96.62 368 VAL A N 1
ATOM 2915 C CA . VAL A 1 368 ? -26.685 20.443 18.856 1.00 96.62 368 VAL A CA 1
ATOM 2916 C C . VAL A 1 368 ? -28.043 20.211 18.195 1.00 96.62 368 VAL A C 1
ATOM 2918 O O . VAL A 1 368 ? -29.074 20.363 18.845 1.00 96.62 368 VAL A O 1
ATOM 2921 N N . LYS A 1 369 ? -28.052 19.794 16.926 1.00 95.25 369 LYS A N 1
ATOM 2922 C CA . LYS A 1 369 ? -29.284 19.505 16.180 1.00 95.25 369 LYS A CA 1
ATOM 2923 C C . LYS A 1 369 ? -30.035 18.282 16.706 1.00 95.25 369 LYS A C 1
ATOM 2925 O O . LYS A 1 369 ? -31.250 18.256 16.620 1.00 95.25 369 LYS A O 1
ATOM 2930 N N . MET A 1 370 ? -29.344 17.268 17.229 1.00 94.81 370 MET A N 1
ATOM 2931 C CA . MET A 1 370 ? -29.994 16.073 17.784 1.00 94.81 370 MET A CA 1
ATOM 2932 C C . MET A 1 370 ? -30.693 16.319 19.126 1.00 94.81 370 MET A C 1
ATOM 2934 O O . MET A 1 370 ? -31.527 15.508 19.520 1.00 94.81 370 MET A O 1
ATOM 2938 N N . LYS A 1 371 ? -30.331 17.395 19.834 1.00 95.38 371 LYS A N 1
ATOM 2939 C CA . LYS A 1 371 ? -30.953 17.801 21.104 1.00 95.38 371 LYS A CA 1
ATOM 2940 C C . LYS A 1 371 ? -32.198 18.674 20.933 1.00 95.38 371 LYS A C 1
ATOM 2942 O O . LYS A 1 371 ? -32.900 18.899 21.917 1.00 95.38 371 LYS A O 1
ATOM 2947 N N . GLN A 1 372 ? -32.411 19.206 19.730 1.00 92.06 372 GLN A N 1
ATOM 2948 C CA . GLN A 1 372 ? -33.623 19.928 19.334 1.00 92.06 372 GLN A CA 1
ATOM 2949 C C . GLN A 1 372 ? -34.681 18.922 18.893 1.00 92.06 372 GLN A C 1
ATOM 2951 O O . GLN A 1 372 ? -35.859 19.148 19.244 1.00 92.06 372 GLN A O 1
#

Sequence (372 aa):
MKRLFALSVAIILVLLSVWGCSPDRIASNGSIGDVASGGSSRWEFLSPLDPIFYGVDTFIGDIVGRETLIAWIEQFQSPGKLKGRDMMELTIVNAVKELKVPREDFIRANKDITYTDEQIEAIYSGDVGKTNRAFVSRYAFLHGDKVYTADWLASRSAKHYQREGISEEALMAYLARIDIEEFKDEVLAIRGALHKARGVNSVSGQAQLSRTEALAPYSIEYYGLDSFLINGLLEEDSLNRWLDQFVIRLNKGKRATSSCTVANLVKELGIPKQLFDRANAEAGTVYSPAQVDAIYAGDDALLNRNFVNRYALLVTDRIYPAEWFYPRDISDYKKAGITVEMLEEYLKKIAGVQVLQREYEWLLSAVVKMKQ

Secondary structure (DSSP, 8-state):
-----------SSSTTSS-----------------------HHHHT-SB-GGGSS--HHHHHHH-HHHHHHHHTTB-BTTB-SSB-GGG--HHHHHHHTT--HHHHHHHHTTTS--HHHHHHHHH--HHHHHHHHB-TTSEEETTEEE-HHHHHTS-HHHHHHTT--HHHHHHHHHHH-SGGGHHHHHHHHHHHHHHH-TT------PPPHHHHH-SB-GGGSS--GGGGTTTS-HHHHHHHHGGG-HHHHTT-S-GGG--HHHHHHHTT--HHHHHHHHHHTT-SS-HHHHHHHHHT-HHHHHHHHB-BTBEEETTEEE-GGGGTT--HHHHHHTT--HHHHHHHHHHHTT-GGGHHHHHHHHHHHHHHT-

Radius of gyration: 25.35 Å; Cα contacts (8 Å, |Δi|>4): 458; chains: 1; bounding box: 57×43×84 Å